Protein AF-A0A0N5A4V6-F1 (afdb_monomer)

Mean predicted aligned error: 14.9 Å

Radius of gyration: 26.67 Å; Cα contacts (8 Å, |Δi|>4): 606; chains: 1; bounding box: 78×75×74 Å

pLDDT: mean 70.98, std 24.85, range [21.7, 97.44]

Structure (mmCIF, N/CA/C/O backbone):
data_AF-A0A0N5A4V6-F1
#
_entry.id   AF-A0A0N5A4V6-F1
#
loop_
_atom_site.group_PDB
_atom_site.id
_atom_site.type_symbol
_atom_site.label_atom_id
_atom_site.label_alt_id
_atom_site.label_comp_id
_atom_site.label_asym_id
_atom_site.label_entity_id
_atom_site.label_seq_id
_atom_site.pdbx_PDB_ins_code
_atom_site.Cartn_x
_atom_site.Cartn_y
_atom_site.Cartn_z
_atom_site.occupancy
_atom_site.B_iso_or_equiv
_atom_site.auth_seq_id
_atom_site.auth_comp_id
_atom_site.auth_asym_id
_atom_site.auth_atom_id
_atom_site.pdbx_PDB_model_num
ATOM 1 N N . MET A 1 1 ? 18.847 38.434 -21.518 1.00 40.84 1 MET A N 1
ATOM 2 C CA . MET A 1 1 ? 20.145 37.729 -21.432 1.00 40.84 1 MET A CA 1
ATOM 3 C C . MET A 1 1 ? 20.879 38.148 -20.167 1.00 40.84 1 MET A C 1
ATOM 5 O O . MET A 1 1 ? 21.348 39.275 -20.108 1.00 40.84 1 MET A O 1
ATOM 9 N N . LYS A 1 2 ? 20.949 37.266 -19.165 1.00 26.12 2 LYS A N 1
ATOM 10 C CA . LYS A 1 2 ? 22.000 37.217 -18.132 1.00 26.12 2 LYS A CA 1
ATOM 11 C C . LYS A 1 2 ? 21.872 35.867 -17.421 1.00 26.12 2 LYS A C 1
ATOM 13 O O . LYS A 1 2 ? 20.911 35.631 -16.701 1.00 26.12 2 LYS A O 1
ATOM 18 N N . SER A 1 3 ? 22.799 34.967 -17.730 1.00 25.05 3 SER A N 1
ATOM 19 C CA . SER A 1 3 ? 22.931 33.626 -17.162 1.00 25.05 3 SER A CA 1
ATOM 20 C C . SER A 1 3 ? 23.570 33.696 -15.775 1.00 25.05 3 SER A C 1
ATOM 22 O O . SER A 1 3 ? 24.688 34.200 -15.648 1.00 25.05 3 SER A O 1
ATOM 24 N N . SER A 1 4 ? 22.919 33.155 -14.747 1.00 27.44 4 SER A N 1
ATOM 25 C CA . SER A 1 4 ? 23.552 32.897 -13.450 1.00 27.44 4 SER A CA 1
ATOM 26 C C . SER A 1 4 ? 23.936 31.418 -13.348 1.00 27.44 4 SER A C 1
ATOM 28 O O . SER A 1 4 ? 23.085 30.547 -13.183 1.00 27.44 4 SER A O 1
ATOM 30 N N . LEU A 1 5 ? 25.238 31.160 -13.479 1.00 26.23 5 LEU A N 1
ATOM 31 C CA . LEU A 1 5 ? 25.902 29.875 -13.268 1.00 26.23 5 LEU A CA 1
ATOM 32 C C . LEU A 1 5 ? 25.839 29.466 -11.788 1.00 26.23 5 LEU A C 1
ATOM 34 O O . LEU A 1 5 ? 26.308 30.203 -10.918 1.00 26.23 5 LEU A O 1
ATOM 38 N N . PHE A 1 6 ? 25.328 28.269 -11.502 1.00 26.09 6 PHE A N 1
ATOM 39 C CA . PHE A 1 6 ? 25.423 27.652 -10.178 1.00 26.09 6 PHE A CA 1
ATOM 40 C C . PHE A 1 6 ? 26.813 27.020 -9.984 1.00 26.09 6 PHE A C 1
ATOM 42 O O . PHE A 1 6 ? 27.236 26.155 -10.748 1.00 26.09 6 PHE A O 1
ATOM 49 N N . LYS A 1 7 ? 27.538 27.456 -8.943 1.00 25.98 7 LYS A N 1
ATOM 50 C CA . LYS A 1 7 ? 28.811 26.867 -8.491 1.00 25.98 7 LYS A CA 1
ATOM 51 C C . LYS A 1 7 ? 28.543 25.611 -7.655 1.00 25.98 7 LYS A C 1
ATOM 53 O O . LYS A 1 7 ? 27.982 25.697 -6.566 1.00 25.98 7 LYS A O 1
ATOM 58 N N . VAL A 1 8 ? 29.024 24.461 -8.123 1.00 26.81 8 VAL A N 1
ATOM 59 C CA . VAL A 1 8 ? 29.065 23.200 -7.367 1.00 26.81 8 VAL A CA 1
ATOM 60 C C . VAL A 1 8 ? 30.179 23.267 -6.312 1.00 26.81 8 VAL A C 1
ATOM 62 O O . VAL A 1 8 ? 31.349 23.468 -6.640 1.00 26.81 8 VAL A O 1
ATOM 65 N N . ARG A 1 9 ? 29.836 23.091 -5.029 1.00 24.95 9 ARG A N 1
ATOM 66 C CA . ARG A 1 9 ? 30.807 22.924 -3.931 1.00 24.95 9 ARG A CA 1
ATOM 67 C C . ARG A 1 9 ? 31.337 21.484 -3.931 1.00 24.95 9 ARG A C 1
ATOM 69 O O . ARG A 1 9 ? 30.627 20.570 -3.523 1.00 24.95 9 ARG A O 1
ATOM 76 N N . LYS A 1 10 ? 32.601 21.288 -4.327 1.00 25.55 10 LYS A N 1
ATOM 77 C CA . LYS A 1 10 ? 33.371 20.066 -4.027 1.00 25.55 10 LYS A CA 1
ATOM 78 C C . LYS A 1 10 ? 33.534 19.942 -2.507 1.00 25.55 10 LYS A C 1
ATOM 80 O O . LYS A 1 10 ? 34.073 20.851 -1.881 1.00 25.55 10 LYS A O 1
ATOM 85 N N . ARG A 1 11 ? 33.084 18.832 -1.915 1.00 27.78 11 ARG A N 1
ATOM 86 C CA . ARG A 1 11 ? 33.463 18.446 -0.548 1.00 27.78 11 ARG A CA 1
ATOM 87 C C . ARG A 1 11 ? 34.723 17.590 -0.617 1.00 27.78 11 ARG A C 1
ATOM 89 O O . ARG A 1 11 ? 34.739 16.552 -1.268 1.00 27.78 11 ARG A O 1
ATOM 96 N N . THR A 1 12 ? 35.773 18.063 0.037 1.00 26.09 12 THR A N 1
ATOM 97 C CA . THR A 1 12 ? 37.044 17.370 0.241 1.00 26.09 12 THR A CA 1
ATOM 98 C C . THR A 1 12 ? 36.864 16.332 1.348 1.00 26.09 12 THR A C 1
ATOM 100 O O . THR A 1 12 ? 36.478 16.688 2.461 1.00 26.09 12 THR A O 1
ATOM 103 N N . ILE A 1 13 ? 37.132 15.060 1.056 1.00 30.09 13 ILE A N 1
ATOM 104 C CA . ILE A 1 13 ? 37.220 13.994 2.060 1.00 30.09 13 ILE A CA 1
ATOM 105 C C . ILE A 1 13 ? 38.579 14.157 2.750 1.00 30.09 13 ILE A C 1
ATOM 107 O O . ILE A 1 13 ? 39.616 13.998 2.109 1.00 30.09 13 ILE A O 1
ATOM 111 N N . LYS A 1 14 ? 38.585 14.535 4.033 1.00 29.03 14 LYS A N 1
ATOM 112 C CA . LYS A 1 14 ? 39.781 14.457 4.879 1.00 29.03 14 LYS A CA 1
ATOM 113 C C . LYS A 1 14 ? 39.810 13.093 5.559 1.00 29.03 14 LYS A C 1
ATOM 115 O O . LYS A 1 14 ? 38.821 12.674 6.152 1.00 29.03 14 LYS A O 1
ATOM 120 N N . ALA A 1 15 ? 40.963 12.445 5.446 1.00 31.30 15 ALA A N 1
ATOM 121 C CA . ALA A 1 15 ? 41.325 11.214 6.119 1.00 31.30 15 ALA A CA 1
ATOM 122 C C . ALA A 1 15 ? 41.128 11.316 7.643 1.00 31.30 15 ALA A C 1
ATOM 124 O O . ALA A 1 15 ? 41.528 12.289 8.281 1.00 31.30 15 ALA A O 1
ATOM 125 N N . SER A 1 16 ? 40.522 10.285 8.221 1.00 28.08 16 SER A N 1
ATOM 126 C CA . SER A 1 16 ? 40.618 9.945 9.642 1.00 28.08 16 SER A CA 1
ATOM 127 C C . SER A 1 16 ? 40.745 8.432 9.724 1.00 28.08 16 SER A C 1
ATOM 129 O O . SER A 1 16 ? 39.796 7.715 10.014 1.00 28.08 16 SER A O 1
ATOM 131 N N . GLY A 1 17 ? 41.932 7.965 9.354 1.00 31.89 17 GLY A N 1
ATOM 132 C CA . GLY A 1 17 ? 42.416 6.618 9.594 1.00 31.89 17 GLY A CA 1
ATOM 133 C C . GLY A 1 17 ? 43.800 6.765 10.195 1.00 31.89 17 GLY A C 1
ATOM 134 O O . GLY A 1 17 ? 44.768 6.722 9.461 1.00 31.89 17 GLY A O 1
ATOM 135 N N . GLU A 1 18 ? 43.858 7.064 11.490 1.00 30.66 18 GLU A N 1
ATOM 136 C CA . GLU A 1 18 ? 45.072 7.078 12.314 1.00 30.66 18 GLU A CA 1
ATOM 137 C C . GLU A 1 18 ? 44.619 7.293 13.762 1.00 30.66 18 GLU A C 1
ATOM 139 O O . GLU A 1 18 ? 44.531 8.416 14.243 1.00 30.66 18 GLU A O 1
ATOM 144 N N . ASN A 1 19 ? 44.155 6.208 14.385 1.00 30.14 19 ASN A N 1
ATOM 145 C CA . ASN A 1 19 ? 44.095 5.965 15.832 1.00 30.14 19 ASN A CA 1
ATOM 146 C C . ASN A 1 19 ? 43.236 4.719 16.034 1.00 30.14 19 ASN A C 1
ATOM 148 O O . ASN A 1 19 ? 42.037 4.845 16.242 1.00 30.14 19 ASN A O 1
ATOM 152 N N . LEU A 1 20 ? 43.841 3.537 15.872 1.00 29.88 20 LEU A N 1
ATOM 153 C CA . LEU A 1 20 ? 43.437 2.271 16.517 1.00 29.88 20 LEU A CA 1
ATOM 154 C C . LEU A 1 20 ? 44.393 1.100 16.185 1.00 29.88 20 LEU A C 1
ATOM 156 O O . LEU A 1 20 ? 44.032 -0.058 16.345 1.00 29.88 20 LEU A O 1
ATOM 160 N N . ILE A 1 21 ? 45.633 1.378 15.759 1.00 28.41 21 ILE A N 1
ATOM 161 C CA . ILE A 1 21 ? 46.690 0.361 15.635 1.00 28.41 21 ILE A CA 1
ATOM 162 C C . ILE A 1 21 ? 47.895 0.829 16.450 1.00 28.41 21 ILE A C 1
ATOM 164 O O . ILE A 1 21 ? 48.891 1.313 15.923 1.00 28.41 21 ILE A O 1
ATOM 168 N N . LYS A 1 22 ? 47.748 0.752 17.769 1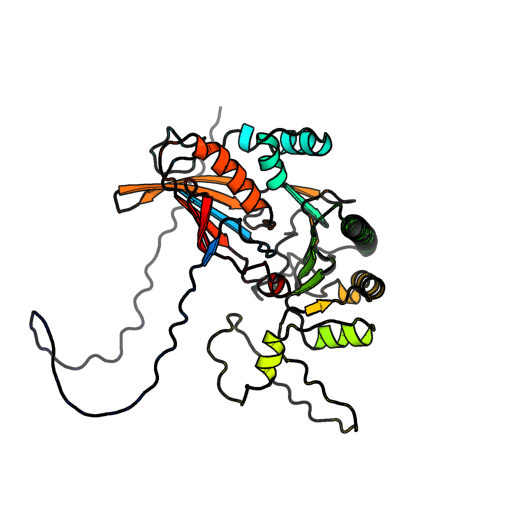.00 26.97 22 LYS A N 1
ATOM 169 C CA . LYS A 1 22 ? 48.847 0.690 18.733 1.00 26.97 22 LYS A CA 1
ATOM 170 C C . LYS A 1 22 ? 48.340 -0.113 19.917 1.00 26.97 22 LYS A C 1
ATOM 172 O O . LYS A 1 22 ? 47.853 0.462 20.874 1.00 26.97 22 LYS A O 1
ATOM 177 N N . GLU A 1 23 ? 48.390 -1.427 19.777 1.00 26.69 23 GLU A N 1
ATOM 178 C CA . GLU A 1 23 ? 48.746 -2.379 20.829 1.00 26.69 23 GLU A CA 1
ATOM 179 C C . GLU A 1 23 ? 48.750 -3.770 20.186 1.00 26.69 23 GLU A C 1
ATOM 181 O O . GLU A 1 23 ? 47.868 -4.090 19.395 1.00 26.69 23 GLU A O 1
ATOM 186 N N . PHE A 1 24 ? 49.790 -4.550 20.486 1.00 25.59 24 PHE A N 1
ATOM 187 C CA . PHE A 1 24 ? 50.146 -5.853 19.904 1.00 25.59 24 PHE A CA 1
ATOM 188 C C . PHE A 1 24 ? 50.928 -5.828 18.581 1.00 25.59 24 PHE A C 1
ATOM 190 O O . PHE A 1 24 ? 50.569 -6.446 17.586 1.00 25.59 24 PHE A O 1
ATOM 197 N N . SER A 1 25 ? 52.096 -5.185 18.620 1.00 24.50 25 SER A N 1
ATOM 198 C CA . SER A 1 25 ? 53.285 -5.704 17.936 1.00 24.50 25 SER A CA 1
ATOM 199 C C . SER A 1 25 ? 54.129 -6.464 18.957 1.00 24.50 25 SER A C 1
ATOM 201 O O . SER A 1 25 ? 54.536 -5.835 19.928 1.00 24.50 25 SER A O 1
ATOM 203 N N . THR A 1 26 ? 54.380 -7.756 18.729 1.00 26.02 26 THR A N 1
ATOM 204 C CA . THR A 1 26 ? 55.669 -8.457 18.948 1.00 26.02 26 THR A CA 1
ATOM 205 C C . THR A 1 26 ? 55.467 -9.961 18.742 1.00 26.02 26 THR A C 1
ATOM 207 O O . THR A 1 26 ? 54.956 -10.637 19.632 1.00 26.02 26 THR A O 1
ATOM 210 N N . ASN A 1 27 ? 55.814 -10.481 17.563 1.00 25.83 27 ASN A N 1
ATOM 211 C CA . ASN A 1 27 ? 56.969 -11.374 17.373 1.00 25.83 27 ASN A CA 1
ATOM 212 C C . ASN A 1 27 ? 56.881 -12.134 16.038 1.00 25.83 27 ASN A C 1
ATOM 214 O O . ASN A 1 27 ? 56.013 -12.973 15.832 1.00 25.83 27 ASN A O 1
ATOM 218 N N . ASP A 1 28 ? 57.828 -11.764 15.176 1.00 25.34 28 ASP A N 1
ATOM 219 C CA . ASP A 1 28 ? 58.697 -12.583 14.328 1.00 25.34 28 ASP A CA 1
ATOM 220 C C . ASP A 1 28 ? 58.120 -13.579 13.305 1.00 25.34 28 ASP A C 1
ATOM 222 O O . ASP A 1 28 ? 57.675 -14.674 13.622 1.00 25.34 28 ASP A O 1
ATOM 226 N N . ASN A 1 29 ? 58.279 -13.163 12.039 1.00 26.12 29 ASN A N 1
ATOM 227 C CA . ASN A 1 29 ? 58.938 -13.852 10.919 1.00 26.12 29 ASN A CA 1
ATOM 228 C C . ASN A 1 29 ? 58.726 -15.367 10.746 1.00 26.12 29 ASN A C 1
ATOM 230 O O . ASN A 1 29 ? 59.199 -16.152 11.557 1.00 26.12 29 ASN A O 1
ATOM 234 N N . ILE A 1 30 ? 58.231 -15.765 9.566 1.00 26.77 30 ILE A N 1
ATOM 235 C CA . ILE A 1 30 ? 58.967 -16.560 8.557 1.00 26.77 30 ILE A CA 1
ATOM 236 C C . ILE A 1 30 ? 58.148 -16.601 7.248 1.00 26.77 30 ILE A C 1
ATOM 238 O O . ILE A 1 30 ? 56.921 -16.624 7.250 1.00 26.77 30 ILE A O 1
ATOM 242 N N . ILE A 1 31 ? 58.886 -16.525 6.144 1.00 26.17 31 ILE A N 1
ATOM 243 C CA . ILE A 1 31 ? 58.493 -16.572 4.730 1.00 26.17 31 ILE A CA 1
ATOM 244 C C . ILE A 1 31 ? 58.146 -18.027 4.350 1.00 26.17 31 ILE A C 1
ATOM 246 O O . ILE A 1 31 ? 58.872 -18.909 4.791 1.00 26.17 31 ILE A O 1
ATOM 250 N N . ASP A 1 32 ? 57.099 -18.287 3.554 1.00 23.73 32 ASP A N 1
ATOM 251 C CA . ASP A 1 32 ? 57.217 -19.001 2.261 1.00 23.73 32 ASP A CA 1
ATOM 252 C C . ASP A 1 32 ? 55.884 -19.348 1.577 1.00 23.73 32 ASP A C 1
ATOM 254 O O . ASP A 1 32 ? 54.802 -19.381 2.162 1.00 23.73 32 ASP A O 1
ATOM 258 N N . GLU A 1 33 ? 56.034 -19.540 0.270 1.00 25.11 33 GLU A N 1
ATOM 259 C CA . GLU A 1 33 ? 55.059 -19.760 -0.785 1.00 25.11 33 GLU A CA 1
ATOM 260 C C . GLU A 1 33 ? 54.398 -21.159 -0.782 1.00 25.11 33 GLU A C 1
ATOM 262 O O . GLU A 1 33 ? 54.968 -22.148 -0.339 1.00 25.11 33 GLU A O 1
ATOM 267 N N . ASN A 1 34 ? 53.251 -21.228 -1.471 1.00 23.34 34 ASN A N 1
ATOM 268 C CA . ASN A 1 34 ? 52.704 -22.379 -2.207 1.00 23.34 34 ASN A CA 1
ATOM 269 C C . ASN A 1 34 ? 52.071 -23.593 -1.479 1.00 23.34 34 ASN A C 1
ATOM 271 O O . ASN A 1 34 ? 52.704 -24.368 -0.780 1.00 23.34 34 ASN A O 1
ATOM 275 N N . CYS A 1 35 ? 50.837 -23.855 -1.937 1.00 22.69 35 CYS A N 1
ATOM 276 C CA . CYS A 1 35 ? 50.287 -25.158 -2.339 1.00 22.69 35 CYS A CA 1
ATOM 277 C C . CYS A 1 35 ? 49.766 -26.179 -1.296 1.00 22.69 35 CYS A C 1
ATOM 279 O O . CYS A 1 35 ? 50.495 -26.786 -0.529 1.00 22.69 35 CYS A O 1
ATOM 281 N N . THR A 1 36 ? 48.466 -26.464 -1.477 1.00 21.70 36 THR A N 1
ATOM 282 C CA . THR A 1 36 ? 47.830 -27.794 -1.626 1.00 21.70 36 THR A CA 1
ATOM 283 C C . THR A 1 36 ? 47.762 -28.794 -0.459 1.00 21.70 36 THR A C 1
ATOM 285 O O . THR A 1 36 ? 48.765 -29.305 0.012 1.00 21.70 36 THR A O 1
ATOM 288 N N . SER A 1 37 ? 46.505 -29.202 -0.208 1.00 22.36 37 SER A N 1
ATOM 289 C CA . SER A 1 37 ? 45.994 -30.566 0.059 1.00 22.36 37 SER A CA 1
ATOM 290 C C . SER A 1 37 ? 46.382 -31.329 1.339 1.00 22.36 37 SER A C 1
ATOM 292 O O . SER A 1 37 ? 47.530 -31.701 1.515 1.00 22.36 37 SER A O 1
ATOM 294 N N . PHE A 1 38 ? 45.327 -31.650 2.112 1.00 23.09 38 PHE A N 1
ATOM 295 C CA . PHE A 1 38 ? 44.982 -32.935 2.764 1.00 23.09 38 PHE A CA 1
ATOM 296 C C . PHE A 1 38 ? 46.083 -33.734 3.501 1.00 23.09 38 PHE A C 1
ATOM 298 O O . PHE A 1 38 ? 46.972 -34.277 2.859 1.00 23.09 38 PHE A O 1
ATOM 305 N N . ASP A 1 39 ? 45.969 -33.898 4.834 1.00 23.58 39 ASP A N 1
ATOM 306 C CA . ASP A 1 39 ? 45.351 -35.070 5.516 1.00 23.58 39 ASP A CA 1
ATOM 307 C C . ASP A 1 39 ? 45.846 -35.290 6.984 1.00 23.58 39 ASP A C 1
ATOM 309 O O . ASP A 1 39 ? 47.047 -35.328 7.221 1.00 23.58 39 ASP A O 1
ATOM 313 N N . ILE A 1 40 ? 44.886 -35.508 7.924 1.00 24.95 40 ILE A N 1
ATOM 314 C CA . ILE A 1 40 ? 44.810 -36.623 8.933 1.00 24.95 40 ILE A CA 1
ATOM 315 C C . ILE A 1 40 ? 45.899 -36.640 10.061 1.00 24.95 40 ILE A C 1
ATOM 317 O O . ILE A 1 40 ? 47.077 -36.729 9.759 1.00 24.95 40 ILE A O 1
ATOM 321 N N . LEU A 1 41 ? 45.691 -36.605 11.399 1.00 24.80 41 LEU A N 1
ATOM 322 C CA . LEU A 1 41 ? 44.637 -36.971 12.379 1.00 24.80 41 LEU A CA 1
ATOM 323 C C . LEU A 1 41 ? 44.849 -36.231 13.722 1.00 24.80 41 LEU A C 1
ATOM 325 O O . LEU A 1 41 ? 45.980 -35.894 14.069 1.00 24.80 41 LEU A O 1
ATOM 329 N N . GLY A 1 42 ? 43.785 -36.106 14.526 1.00 23.45 42 GLY A N 1
ATOM 330 C CA . GLY A 1 42 ? 43.859 -35.733 15.947 1.00 23.45 42 GLY A CA 1
ATOM 331 C C . GLY A 1 42 ? 42.482 -35.493 16.579 1.00 23.45 42 GLY A C 1
ATOM 332 O O . GLY A 1 42 ? 42.052 -34.354 16.681 1.00 23.45 42 GLY A O 1
ATOM 333 N N . GLU A 1 43 ? 41.811 -36.596 16.905 1.00 25.30 43 GLU A N 1
ATOM 334 C CA . GLU A 1 43 ? 40.574 -36.828 17.679 1.00 25.30 43 GLU A CA 1
ATOM 335 C C . GLU A 1 43 ? 39.801 -35.654 18.340 1.00 25.30 43 GLU A C 1
ATOM 337 O O . GLU A 1 43 ? 40.288 -34.927 19.201 1.00 25.30 43 GLU A O 1
ATOM 342 N N . GLU A 1 44 ? 38.521 -35.601 17.944 1.00 25.80 44 GLU A N 1
ATOM 343 C CA . GLU A 1 44 ? 37.295 -35.430 18.748 1.00 25.80 44 GLU A CA 1
ATOM 344 C C . GLU A 1 44 ? 37.183 -34.277 19.760 1.00 25.80 44 GLU A C 1
ATOM 346 O O . GLU A 1 44 ? 37.430 -34.428 20.953 1.00 25.80 44 GLU A O 1
ATOM 351 N N . ILE A 1 45 ? 36.586 -33.168 19.301 1.00 26.30 45 ILE A N 1
ATOM 352 C CA . ILE A 1 45 ? 35.669 -32.360 20.121 1.00 26.30 45 ILE A CA 1
ATOM 353 C C . ILE A 1 45 ? 34.452 -31.994 19.259 1.00 26.30 45 ILE A C 1
ATOM 355 O O . ILE A 1 45 ? 34.515 -31.112 18.402 1.00 26.30 45 ILE A O 1
ATOM 359 N N . GLU A 1 46 ? 33.336 -32.683 19.496 1.00 30.20 46 GLU A N 1
ATOM 360 C CA . GLU A 1 46 ? 32.010 -32.362 18.962 1.00 30.20 46 GLU A CA 1
ATOM 361 C C . GLU A 1 46 ? 31.616 -30.916 19.303 1.00 30.20 46 GLU A C 1
ATOM 363 O O . GLU A 1 46 ? 31.434 -30.580 20.475 1.00 30.20 46 GLU A O 1
ATOM 368 N N . LYS A 1 47 ? 31.437 -30.053 18.291 1.00 27.78 47 LYS A N 1
ATOM 369 C CA . LYS A 1 47 ? 30.702 -28.783 18.426 1.00 27.78 47 LYS A CA 1
ATOM 370 C C . LYS A 1 47 ? 29.907 -28.444 17.163 1.00 27.78 47 LYS A C 1
ATOM 372 O O . LYS A 1 47 ? 30.434 -27.875 16.215 1.00 27.78 47 LYS A O 1
ATOM 377 N N . ASN A 1 48 ? 28.617 -28.766 17.247 1.00 25.48 48 ASN A N 1
ATOM 378 C CA . ASN A 1 48 ? 27.444 -28.055 16.733 1.00 25.48 48 ASN A CA 1
ATOM 379 C C . ASN A 1 48 ? 27.515 -27.459 15.319 1.00 25.48 48 ASN A C 1
ATOM 381 O O . ASN A 1 48 ? 28.038 -26.367 15.083 1.00 25.48 48 ASN A O 1
ATOM 385 N N . GLU A 1 49 ? 26.827 -28.146 14.407 1.00 25.62 49 GLU A N 1
ATOM 386 C CA . GLU A 1 49 ? 26.397 -27.645 13.108 1.00 25.62 49 GLU A CA 1
ATOM 387 C C . GLU A 1 49 ? 25.675 -26.295 13.249 1.00 25.62 49 GLU A C 1
ATOM 389 O O . GLU A 1 49 ? 24.611 -26.172 13.859 1.00 25.62 49 GLU A O 1
ATOM 394 N N . LYS A 1 50 ? 26.235 -25.255 12.626 1.00 25.77 50 LYS A N 1
ATOM 395 C CA . LYS A 1 50 ? 25.472 -24.055 12.282 1.00 25.77 50 LYS A CA 1
ATOM 396 C C . LYS A 1 50 ? 24.392 -24.468 11.287 1.00 25.77 50 LYS A C 1
ATOM 398 O O . LYS A 1 50 ? 24.703 -24.786 10.141 1.00 25.77 50 LYS A O 1
ATOM 403 N N . ILE A 1 51 ? 23.131 -24.401 11.706 1.00 25.77 51 ILE A N 1
ATOM 404 C CA . ILE A 1 51 ? 21.972 -24.457 10.814 1.00 25.77 51 ILE A CA 1
ATOM 405 C C . ILE A 1 51 ? 22.065 -23.250 9.872 1.00 25.77 51 ILE A C 1
ATOM 407 O O . ILE A 1 51 ? 21.643 -22.138 10.185 1.00 25.77 51 ILE A O 1
ATOM 411 N N . VAL A 1 52 ? 22.671 -23.453 8.703 1.00 29.09 52 VAL A N 1
ATOM 412 C CA . VAL A 1 52 ? 22.559 -22.532 7.576 1.00 29.09 52 VAL A CA 1
ATOM 413 C C . VAL A 1 52 ? 21.113 -22.632 7.102 1.00 29.09 52 VAL A C 1
ATOM 415 O O . VAL A 1 52 ? 20.734 -23.604 6.450 1.00 29.09 52 VAL A O 1
ATOM 418 N N . LEU A 1 53 ? 20.291 -21.643 7.463 1.00 31.39 53 LEU A N 1
ATOM 419 C CA . LEU A 1 53 ? 18.958 -21.434 6.895 1.00 31.39 53 LEU A CA 1
ATOM 420 C C . LEU A 1 53 ? 19.079 -21.414 5.364 1.00 31.39 53 LEU A C 1
ATOM 422 O O . LEU A 1 53 ? 19.479 -20.412 4.769 1.00 31.39 53 LEU A O 1
ATOM 426 N N . LYS A 1 54 ? 18.764 -22.540 4.715 1.00 31.56 54 LYS A N 1
ATOM 427 C CA . LYS A 1 54 ? 18.622 -22.610 3.259 1.00 31.56 54 LYS A CA 1
ATOM 428 C C . LYS A 1 54 ? 17.532 -21.617 2.861 1.00 31.56 54 LYS A C 1
ATOM 430 O O . LYS A 1 54 ? 16.375 -21.803 3.229 1.00 31.56 54 LYS A O 1
ATOM 435 N N . LYS A 1 55 ? 17.886 -20.581 2.093 1.00 46.59 55 LYS A N 1
ATOM 436 C CA . LYS A 1 55 ? 16.900 -19.812 1.321 1.00 46.59 55 LYS A CA 1
ATOM 437 C C . LYS A 1 55 ? 16.198 -20.801 0.391 1.00 46.59 55 LYS A C 1
ATOM 439 O O . LYS A 1 55 ? 16.824 -21.325 -0.527 1.00 46.59 55 LYS A O 1
ATOM 444 N N . SER A 1 56 ? 14.939 -21.114 0.672 1.00 54.94 56 SER A N 1
ATOM 445 C CA . SER A 1 56 ? 14.104 -21.921 -0.210 1.00 54.94 56 SER A CA 1
ATOM 446 C C . SER A 1 56 ? 13.748 -21.073 -1.426 1.00 54.94 56 SER A C 1
ATOM 448 O O . SER A 1 56 ? 13.000 -20.112 -1.290 1.00 54.94 56 SER A O 1
ATOM 450 N N . THR A 1 57 ? 14.307 -21.400 -2.588 1.00 65.56 57 THR A N 1
ATOM 451 C CA . THR A 1 57 ? 13.904 -20.804 -3.864 1.00 65.56 57 THR A CA 1
ATOM 452 C C . THR A 1 57 ? 12.682 -21.550 -4.375 1.00 65.56 57 THR A C 1
ATOM 454 O O . THR A 1 57 ? 12.773 -22.741 -4.685 1.00 65.56 57 THR A O 1
ATOM 457 N N . GLU A 1 58 ? 11.544 -20.874 -4.461 1.00 75.69 58 GLU A N 1
ATOM 458 C CA . GLU A 1 58 ? 10.320 -21.468 -4.997 1.00 75.69 58 GLU A CA 1
ATOM 459 C C . GLU A 1 58 ? 10.040 -20.951 -6.405 1.00 75.69 58 GLU A C 1
ATOM 461 O O . GLU A 1 58 ? 10.287 -19.788 -6.693 1.00 75.69 58 GLU A O 1
ATOM 466 N N . THR A 1 59 ? 9.538 -21.816 -7.292 1.00 78.56 59 THR A N 1
ATOM 467 C CA . THR A 1 59 ? 9.198 -21.460 -8.680 1.00 78.56 59 THR A CA 1
ATOM 468 C C . THR A 1 59 ? 7.694 -21.585 -8.893 1.00 78.56 59 THR A C 1
ATOM 470 O O . THR A 1 59 ? 7.129 -22.660 -8.698 1.00 78.56 59 THR A O 1
ATOM 473 N N . VAL A 1 60 ? 7.034 -20.503 -9.304 1.00 82.50 60 VAL A N 1
ATOM 474 C CA . VAL A 1 60 ? 5.575 -20.445 -9.492 1.00 82.50 60 VAL A CA 1
ATOM 475 C C . VAL A 1 60 ? 5.206 -19.811 -10.832 1.00 82.50 60 VAL A C 1
ATOM 477 O O . VAL A 1 60 ? 5.964 -19.023 -11.387 1.00 82.50 60 VAL A O 1
ATOM 480 N N . LYS A 1 61 ? 4.019 -20.139 -11.355 1.00 79.38 61 LYS A N 1
ATOM 481 C CA . LYS A 1 61 ? 3.487 -19.553 -12.603 1.00 79.38 61 LYS A CA 1
ATOM 482 C C . LYS A 1 61 ? 2.742 -18.233 -12.404 1.00 79.38 61 LYS A C 1
ATOM 484 O O . LYS A 1 61 ? 2.561 -17.479 -13.350 1.00 79.38 61 LYS A O 1
ATOM 489 N N . GLN A 1 62 ? 2.247 -17.976 -11.197 1.00 84.19 62 GLN A N 1
ATOM 490 C CA . GLN A 1 62 ? 1.499 -16.762 -10.885 1.00 84.19 62 GLN A CA 1
ATOM 491 C C . GLN A 1 62 ? 2.366 -15.821 -10.059 1.00 84.19 62 GLN A C 1
ATOM 493 O O . GLN A 1 62 ? 3.111 -16.271 -9.190 1.00 84.19 62 GLN A O 1
ATOM 498 N N . PHE A 1 63 ? 2.233 -14.518 -10.303 1.00 84.81 63 PHE A N 1
ATOM 499 C CA . PHE A 1 63 ? 2.902 -13.505 -9.498 1.00 84.81 63 PHE A CA 1
ATOM 500 C C . PHE A 1 63 ? 2.549 -13.683 -8.007 1.00 84.81 63 PHE A C 1
ATOM 502 O O . PHE A 1 63 ? 1.358 -13.777 -7.685 1.00 84.81 63 PHE A O 1
ATOM 509 N N . PRO A 1 64 ? 3.540 -13.756 -7.099 1.00 88.69 64 PRO A N 1
ATOM 510 C CA . PRO A 1 64 ? 3.277 -14.015 -5.689 1.00 88.69 64 PRO A CA 1
ATOM 511 C C . PRO A 1 64 ? 2.487 -12.868 -5.060 1.00 88.69 64 PRO A C 1
ATOM 513 O O . PRO A 1 64 ? 2.777 -11.691 -5.285 1.00 88.69 64 PRO A O 1
ATOM 516 N N . LYS A 1 65 ? 1.499 -13.211 -4.231 1.00 89.69 65 LYS A N 1
ATOM 517 C CA . LYS A 1 65 ? 0.746 -12.220 -3.461 1.00 89.69 65 LYS A CA 1
ATOM 518 C C . LYS A 1 65 ? 1.558 -11.786 -2.245 1.00 89.69 65 LYS A C 1
ATOM 520 O O . LYS A 1 65 ? 1.995 -12.619 -1.454 1.00 89.69 65 LYS A O 1
ATOM 525 N N . ASP A 1 66 ? 1.735 -10.482 -2.083 1.00 92.94 66 ASP A N 1
ATOM 526 C CA . ASP A 1 66 ? 2.403 -9.878 -0.930 1.00 92.94 66 ASP A CA 1
ATOM 527 C C . ASP A 1 66 ? 1.683 -8.571 -0.575 1.00 92.94 66 ASP A C 1
ATOM 529 O O . ASP A 1 66 ? 1.763 -7.597 -1.319 1.00 92.94 66 ASP A O 1
ATOM 533 N N . PHE A 1 67 ? 0.973 -8.546 0.555 1.00 93.94 67 PHE A N 1
ATOM 534 C CA . PHE A 1 67 ? 0.193 -7.395 1.017 1.00 93.94 67 PHE A CA 1
ATOM 535 C C . PHE A 1 67 ? 1.022 -6.356 1.786 1.00 93.94 67 PHE A C 1
ATOM 537 O O . PHE A 1 67 ? 0.464 -5.423 2.370 1.00 93.94 67 PHE A O 1
ATOM 544 N N . ARG A 1 68 ? 2.350 -6.487 1.821 1.00 93.38 68 ARG A N 1
ATOM 545 C CA . ARG A 1 68 ? 3.234 -5.494 2.440 1.00 93.38 68 ARG A CA 1
ATOM 546 C C . ARG A 1 68 ? 3.417 -4.292 1.523 1.00 93.38 68 ARG A C 1
ATOM 548 O O . ARG A 1 68 ? 3.630 -4.438 0.321 1.00 93.38 68 ARG A O 1
ATOM 555 N N . ILE A 1 69 ? 3.405 -3.101 2.114 1.00 92.50 69 ILE A N 1
ATOM 556 C CA . ILE A 1 69 ? 3.717 -1.859 1.404 1.00 92.50 69 ILE A CA 1
ATOM 557 C C . ILE A 1 69 ? 5.240 -1.748 1.270 1.00 92.50 69 ILE A C 1
ATOM 559 O O . ILE A 1 69 ? 5.963 -1.942 2.247 1.00 92.50 69 ILE A O 1
ATOM 563 N N . SER A 1 70 ? 5.741 -1.419 0.079 1.00 91.81 70 SER A N 1
ATOM 564 C CA . SER A 1 70 ? 7.159 -1.079 -0.125 1.00 91.81 70 SER A CA 1
ATOM 565 C C . SER A 1 70 ? 7.378 0.433 -0.204 1.00 91.81 70 SER A C 1
ATOM 567 O O . SER A 1 70 ? 6.486 1.191 -0.589 1.00 91.81 70 SER A O 1
ATOM 569 N N . SER A 1 71 ? 8.577 0.893 0.153 1.00 89.94 71 SER A N 1
ATOM 570 C CA . SER A 1 71 ? 8.997 2.288 -0.026 1.00 89.94 71 SER A CA 1
ATOM 571 C C . SER A 1 71 ? 9.543 2.553 -1.430 1.00 89.94 71 SER A C 1
ATOM 573 O O . SER A 1 71 ? 9.330 3.635 -1.971 1.00 89.94 71 SER A O 1
ATOM 575 N N . ARG A 1 72 ? 10.214 1.562 -2.023 1.00 92.31 72 ARG A N 1
ATOM 576 C CA . ARG A 1 72 ? 10.788 1.620 -3.370 1.00 92.31 72 ARG A CA 1
ATOM 577 C C . ARG A 1 72 ? 10.715 0.253 -4.040 1.00 92.31 72 ARG A C 1
ATOM 579 O O . ARG A 1 72 ? 10.811 -0.776 -3.369 1.00 92.31 72 ARG A O 1
ATOM 586 N N . LEU A 1 73 ? 10.558 0.271 -5.355 1.00 94.56 73 LEU A N 1
ATOM 587 C CA . LEU A 1 73 ? 10.565 -0.895 -6.224 1.00 94.56 73 LEU A CA 1
ATOM 588 C C . LEU A 1 73 ? 11.643 -0.694 -7.284 1.00 94.56 73 LEU A C 1
ATOM 590 O O . LEU A 1 73 ? 11.730 0.382 -7.871 1.00 94.56 73 LEU A O 1
ATOM 594 N N . HIS A 1 74 ? 12.463 -1.710 -7.504 1.00 94.81 74 HIS A N 1
ATOM 595 C CA . HIS A 1 74 ? 13.565 -1.662 -8.452 1.00 94.81 74 HIS A CA 1
ATOM 596 C C . HIS A 1 74 ? 13.479 -2.844 -9.402 1.00 94.81 74 HIS A C 1
ATOM 598 O O . HIS A 1 74 ? 13.410 -3.985 -8.953 1.00 94.81 74 HIS A O 1
ATOM 604 N N . PHE A 1 75 ? 13.490 -2.565 -10.697 1.00 94.50 75 PHE A N 1
ATOM 605 C CA . PHE A 1 75 ? 13.524 -3.560 -11.753 1.00 94.50 75 PHE A CA 1
ATOM 606 C C . PHE A 1 75 ? 14.891 -3.542 -12.416 1.00 94.50 75 PHE A C 1
ATOM 608 O O . PHE A 1 75 ? 15.362 -2.481 -12.826 1.00 94.50 75 PHE A O 1
ATOM 615 N N . THR A 1 76 ? 15.481 -4.717 -12.581 1.00 93.12 76 THR A N 1
ATOM 616 C CA . THR A 1 76 ? 16.739 -4.917 -13.295 1.00 93.12 76 THR A CA 1
ATOM 617 C C . THR A 1 76 ? 16.492 -5.883 -14.443 1.00 93.12 76 THR A C 1
ATOM 619 O O . THR A 1 76 ? 15.925 -6.956 -14.244 1.00 93.12 76 THR A O 1
ATOM 622 N N . SER A 1 77 ? 16.898 -5.520 -15.654 1.00 91.56 77 SER A N 1
ATOM 623 C CA . SER A 1 77 ? 16.823 -6.400 -16.819 1.00 91.56 77 SER A CA 1
ATOM 624 C C . SER A 1 77 ? 18.134 -6.387 -17.595 1.00 91.56 77 SER A C 1
ATOM 626 O O . SER A 1 77 ? 18.813 -5.363 -17.674 1.00 91.56 77 SER A O 1
ATOM 628 N N . SER A 1 78 ? 18.468 -7.531 -18.188 1.00 87.62 78 SER A N 1
ATOM 629 C CA . SER A 1 78 ? 19.546 -7.666 -19.171 1.00 87.62 78 SER A CA 1
ATOM 630 C C . SER A 1 78 ? 19.165 -7.106 -20.546 1.00 87.62 78 SER A C 1
ATOM 632 O O . SER A 1 78 ? 20.044 -6.860 -21.370 1.00 87.62 78 SER A O 1
ATOM 634 N N . SER A 1 79 ? 17.874 -6.877 -20.799 1.00 87.50 79 SER A N 1
ATOM 635 C CA . SER A 1 79 ? 17.355 -6.378 -22.074 1.00 87.50 79 SER A CA 1
ATOM 636 C C . SER A 1 79 ? 16.783 -4.960 -21.929 1.00 87.50 79 SER A C 1
ATOM 638 O O . SER A 1 79 ? 16.207 -4.623 -20.891 1.00 87.50 79 SER A O 1
ATOM 640 N N . PRO A 1 80 ? 16.905 -4.103 -22.959 1.00 86.88 80 PRO A N 1
ATOM 641 C CA . PRO A 1 80 ? 16.459 -2.718 -22.873 1.00 86.88 80 PRO A CA 1
ATOM 642 C C . PRO A 1 80 ? 14.933 -2.594 -22.821 1.00 86.88 80 PRO A C 1
ATOM 644 O O . PRO A 1 80 ? 14.210 -3.163 -23.645 1.00 86.88 80 PRO A O 1
ATOM 647 N N . PHE A 1 81 ? 14.441 -1.748 -21.914 1.00 84.38 81 PHE A N 1
ATOM 648 C CA . PHE A 1 81 ? 13.039 -1.323 -21.889 1.00 84.38 81 PHE A CA 1
ATOM 649 C C . PHE A 1 81 ? 12.672 -0.489 -23.129 1.00 84.38 81 PHE A C 1
ATOM 651 O O . PHE A 1 81 ? 13.543 0.058 -23.812 1.00 84.38 81 PHE A O 1
ATOM 658 N N . GLN A 1 82 ?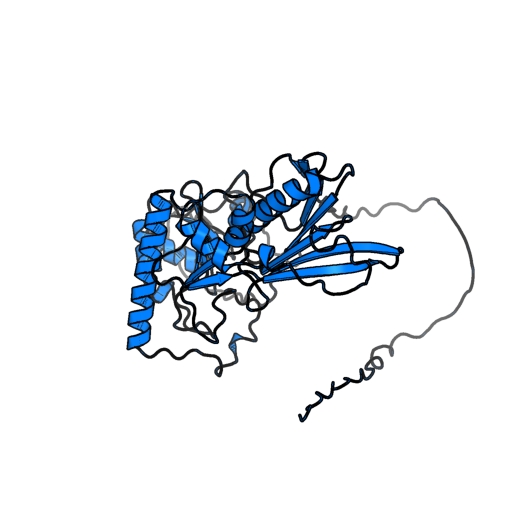 11.368 -0.352 -23.400 1.00 79.75 82 GLN A N 1
ATOM 659 C CA . GLN A 1 82 ? 10.821 0.297 -24.604 1.00 79.75 82 GLN A CA 1
ATOM 660 C C . GLN A 1 82 ? 11.435 1.655 -24.927 1.00 79.75 82 GLN A C 1
ATOM 662 O O . GLN A 1 82 ? 11.736 1.942 -26.084 1.00 79.75 82 GLN A O 1
ATOM 667 N N . TRP A 1 83 ? 11.649 2.473 -23.905 1.00 80.31 83 TRP A N 1
ATOM 668 C CA . TRP A 1 83 ? 12.170 3.827 -24.048 1.00 80.31 83 TRP A CA 1
ATOM 669 C C . TRP A 1 83 ? 13.696 3.932 -23.967 1.00 80.31 83 TRP A C 1
ATOM 671 O O . TRP A 1 83 ? 14.240 5.017 -24.132 1.00 80.31 83 TRP A O 1
ATOM 681 N N . ILE A 1 84 ? 14.398 2.818 -23.741 1.00 80.25 84 ILE A N 1
ATOM 682 C CA . ILE A 1 84 ? 15.860 2.785 -23.588 1.00 80.25 84 ILE A CA 1
ATOM 683 C C . ILE A 1 84 ? 16.558 2.180 -24.817 1.00 80.25 84 ILE A C 1
ATOM 685 O O . ILE A 1 84 ? 17.774 2.277 -24.951 1.00 80.25 84 ILE A O 1
ATOM 689 N N . LYS A 1 85 ? 15.800 1.595 -25.753 1.00 66.06 85 LYS A N 1
ATOM 690 C CA . LYS A 1 85 ? 16.278 0.714 -26.837 1.00 66.06 85 LYS A CA 1
ATOM 691 C C . LYS A 1 85 ? 17.438 1.243 -27.702 1.00 66.06 85 LYS A C 1
ATOM 693 O O . LYS A 1 85 ? 18.122 0.436 -28.317 1.00 66.06 85 LYS A O 1
ATOM 698 N N . ASN A 1 86 ? 17.688 2.554 -27.722 1.00 65.56 86 ASN A N 1
ATOM 699 C CA . ASN A 1 86 ? 18.713 3.192 -28.560 1.00 65.56 86 ASN A CA 1
ATOM 700 C C . ASN A 1 86 ? 19.779 3.974 -27.769 1.00 65.56 86 ASN A C 1
ATOM 702 O O . ASN A 1 86 ? 20.499 4.789 -28.348 1.00 65.56 86 ASN A O 1
ATOM 706 N N . ILE A 1 87 ? 19.855 3.795 -26.448 1.00 69.88 87 ILE A N 1
ATOM 707 C CA . ILE A 1 87 ? 20.794 4.523 -25.592 1.00 69.88 87 ILE A CA 1
ATOM 708 C C . ILE A 1 87 ? 21.777 3.515 -24.996 1.00 69.88 87 ILE A C 1
ATOM 710 O O . ILE A 1 87 ? 21.393 2.596 -24.282 1.00 69.88 87 ILE A O 1
ATOM 714 N N . GLU A 1 88 ? 23.060 3.703 -25.292 1.00 65.06 88 GLU A N 1
ATOM 715 C CA . GLU A 1 88 ? 24.154 2.832 -24.824 1.00 65.06 88 GLU A CA 1
ATOM 716 C C . GLU A 1 88 ? 25.083 3.540 -23.827 1.00 65.06 88 GLU A C 1
ATOM 718 O O . GLU A 1 88 ? 26.133 3.026 -23.439 1.00 65.06 88 GLU A O 1
ATOM 723 N N . LYS A 1 89 ? 24.726 4.764 -23.428 1.00 71.38 89 LYS A N 1
ATOM 724 C CA . LYS A 1 89 ? 25.504 5.556 -22.478 1.00 71.38 89 LYS A CA 1
ATOM 725 C C . LYS A 1 89 ? 24.998 5.303 -21.067 1.00 71.38 89 LYS A C 1
ATOM 727 O O . LYS A 1 89 ? 23.796 5.356 -20.829 1.00 71.38 89 LYS A O 1
ATOM 732 N N . ASP A 1 90 ? 25.939 5.089 -20.153 1.00 76.00 90 ASP A N 1
ATOM 733 C CA . ASP A 1 90 ? 25.670 5.092 -18.718 1.00 76.00 90 ASP A CA 1
ATOM 734 C C . ASP A 1 90 ? 25.061 6.444 -18.322 1.00 76.00 90 ASP A C 1
ATOM 736 O O . ASP A 1 90 ? 25.580 7.507 -18.687 1.00 76.00 90 ASP A O 1
ATOM 740 N N . GLY A 1 91 ? 23.925 6.396 -17.634 1.00 78.50 91 GLY A N 1
ATOM 741 C CA . GLY A 1 91 ? 23.201 7.593 -17.244 1.00 78.50 91 GLY A CA 1
ATOM 742 C C . GLY A 1 91 ? 21.708 7.391 -17.032 1.00 78.50 91 GLY A C 1
ATOM 743 O O . GLY A 1 91 ? 21.125 6.348 -17.336 1.00 78.50 91 GLY A O 1
ATOM 744 N N . SER A 1 92 ? 21.093 8.432 -16.475 1.00 80.88 92 SER A N 1
ATOM 745 C CA . SER A 1 92 ? 19.641 8.540 -16.371 1.00 80.88 92 SER A CA 1
ATOM 746 C C . SER A 1 92 ? 19.032 8.736 -17.757 1.00 80.88 92 SER A C 1
ATOM 748 O O . SER A 1 92 ? 19.548 9.514 -18.560 1.00 80.88 92 SER A O 1
ATOM 750 N N . VAL A 1 93 ? 17.928 8.043 -18.011 1.00 80.19 93 VAL A N 1
ATOM 751 C CA . VAL A 1 93 ? 17.165 8.118 -19.256 1.00 80.19 93 VAL A CA 1
ATOM 752 C C . VAL A 1 93 ? 15.803 8.719 -18.951 1.00 80.19 93 VAL A C 1
ATOM 754 O O . VAL A 1 93 ? 15.133 8.294 -18.005 1.00 80.19 93 VAL A O 1
ATOM 757 N N . ASP A 1 94 ? 15.404 9.696 -19.759 1.00 76.19 94 ASP A N 1
ATOM 758 C CA . ASP A 1 94 ? 14.086 10.307 -19.652 1.00 76.19 94 ASP A CA 1
ATOM 759 C C . ASP A 1 94 ? 13.002 9.299 -20.030 1.00 76.19 94 ASP A C 1
ATOM 761 O O . ASP A 1 94 ? 13.130 8.514 -20.974 1.00 76.19 94 ASP A O 1
ATOM 765 N N . ILE A 1 95 ? 11.923 9.316 -19.259 1.00 77.75 95 ILE A N 1
ATOM 766 C CA . ILE A 1 95 ? 10.774 8.450 -19.488 1.00 77.75 95 ILE A CA 1
ATOM 767 C C . ILE A 1 95 ? 9.833 9.175 -20.449 1.00 77.75 95 ILE A C 1
ATOM 769 O O . ILE A 1 95 ? 9.568 10.356 -20.223 1.00 77.75 95 ILE A O 1
ATOM 773 N N . PRO A 1 96 ? 9.323 8.506 -21.500 1.00 72.38 96 PRO A N 1
ATOM 774 C CA . PRO A 1 96 ? 8.412 9.133 -22.442 1.00 72.38 96 PRO A CA 1
ATOM 775 C C . PRO A 1 96 ? 7.172 9.666 -21.737 1.00 72.38 96 PRO A C 1
ATOM 777 O O . PRO A 1 96 ? 6.657 9.020 -20.819 1.00 72.38 96 PRO A O 1
ATOM 780 N N . ASP A 1 97 ? 6.660 10.789 -22.234 1.00 66.50 97 ASP A N 1
ATOM 781 C CA . ASP A 1 97 ? 5.445 11.403 -21.706 1.00 66.50 97 ASP A CA 1
ATOM 782 C C . ASP A 1 97 ? 4.277 10.407 -21.707 1.00 66.50 97 ASP A C 1
ATOM 784 O O . ASP A 1 97 ? 3.609 10.299 -20.696 1.00 66.50 97 ASP A O 1
ATOM 788 N N . ASP A 1 98 ? 4.131 9.545 -22.719 1.00 64.62 98 ASP A N 1
ATOM 789 C CA . ASP A 1 98 ? 3.112 8.478 -22.764 1.00 64.62 98 ASP A CA 1
ATOM 790 C C . ASP A 1 98 ? 3.123 7.509 -21.562 1.00 64.62 98 ASP A C 1
ATOM 792 O O . ASP A 1 98 ? 2.101 6.919 -21.220 1.00 64.62 98 ASP A O 1
ATOM 796 N N . VAL A 1 99 ? 4.293 7.263 -20.960 1.00 65.19 99 VAL A N 1
ATOM 797 C CA . VAL A 1 99 ? 4.452 6.387 -19.781 1.00 65.19 99 VAL A CA 1
ATOM 798 C C . VAL A 1 99 ? 4.302 7.197 -18.492 1.00 65.19 99 VAL A C 1
ATOM 800 O O . VAL A 1 99 ? 3.922 6.664 -17.449 1.00 65.19 99 VAL A O 1
ATOM 803 N N . ASN A 1 100 ? 4.596 8.493 -18.567 1.00 65.44 100 ASN A N 1
ATOM 804 C CA . ASN A 1 100 ? 4.522 9.431 -17.459 1.00 65.44 100 ASN A CA 1
ATOM 805 C C . ASN A 1 100 ? 3.202 10.232 -17.429 1.00 65.44 100 ASN A C 1
ATOM 807 O O . ASN A 1 100 ? 3.010 11.018 -16.497 1.00 65.44 100 ASN A O 1
ATOM 811 N N . ASP A 1 101 ? 2.288 10.035 -18.393 1.00 67.69 101 ASP A N 1
ATOM 812 C CA . ASP A 1 101 ? 1.003 10.735 -18.476 1.00 67.69 101 ASP A CA 1
ATOM 813 C C . ASP A 1 101 ? 0.012 10.167 -17.461 1.00 67.69 101 ASP A C 1
ATOM 815 O O . ASP A 1 101 ? -0.883 9.353 -17.698 1.00 67.69 101 ASP A O 1
ATOM 819 N N . LYS A 1 102 ? 0.245 10.636 -16.249 1.00 67.94 102 LYS A N 1
ATOM 820 C CA . LYS A 1 102 ? -0.490 10.350 -15.030 1.00 67.94 102 LYS A CA 1
ATOM 821 C C . LYS A 1 102 ? -1.909 10.924 -15.054 1.00 67.94 102 LYS A C 1
ATOM 823 O O . LYS A 1 102 ? -2.798 10.376 -14.403 1.00 67.94 102 LYS A O 1
ATOM 828 N N . TYR A 1 103 ? -2.130 12.020 -15.784 1.00 62.28 103 TYR A N 1
ATOM 829 C CA . TYR A 1 103 ? -3.415 12.718 -15.808 1.00 62.28 103 TYR A CA 1
ATOM 830 C C . TYR A 1 103 ? -4.377 12.103 -16.819 1.00 62.28 103 TYR A C 1
ATOM 832 O O . TYR A 1 103 ? -5.540 11.884 -16.478 1.00 62.28 103 TYR A O 1
ATOM 840 N N . GLU A 1 104 ? -3.905 11.779 -18.023 1.00 61.31 104 GLU A N 1
ATOM 841 C CA . GLU A 1 104 ? -4.726 11.098 -19.024 1.00 61.31 104 GLU A CA 1
ATOM 842 C C . GLU A 1 104 ? -5.148 9.705 -18.529 1.00 61.31 104 GLU A C 1
ATOM 844 O O . GLU A 1 104 ? -6.325 9.344 -18.615 1.00 61.31 104 GLU A O 1
ATOM 849 N N . GLY A 1 105 ? -4.232 8.981 -17.875 1.00 60.41 105 GLY A N 1
ATOM 850 C CA . GLY A 1 105 ? -4.532 7.732 -17.172 1.00 60.41 105 GLY A CA 1
ATOM 851 C C . GLY A 1 105 ? -5.699 7.853 -16.192 1.00 60.41 105 GLY A C 1
ATOM 852 O O . GLY A 1 105 ? -6.670 7.100 -16.279 1.00 60.41 105 GLY A O 1
ATOM 853 N N . PHE A 1 106 ? -5.654 8.853 -15.306 1.00 61.06 106 PHE A N 1
ATOM 854 C CA . PHE A 1 106 ? -6.697 9.067 -14.305 1.00 61.06 106 PHE A CA 1
ATOM 855 C C . PHE A 1 106 ? -8.058 9.453 -14.909 1.00 61.06 106 PHE A C 1
ATOM 857 O O . PHE A 1 106 ? -9.095 8.959 -14.461 1.00 61.06 106 PHE A O 1
ATOM 864 N N . ILE A 1 107 ? -8.089 10.301 -15.943 1.00 63.84 107 ILE A N 1
ATOM 865 C CA . ILE A 1 107 ? -9.341 10.624 -16.649 1.00 63.84 107 ILE A CA 1
ATOM 866 C C . ILE A 1 107 ? -9.926 9.368 -17.302 1.00 63.84 107 ILE A C 1
ATOM 868 O O . ILE A 1 107 ? -11.135 9.133 -17.224 1.00 63.84 107 ILE A O 1
ATOM 872 N N . ASN A 1 108 ? -9.072 8.520 -17.872 1.00 59.84 108 ASN A N 1
ATOM 873 C CA . ASN A 1 108 ? -9.505 7.274 -18.486 1.00 59.84 108 ASN A CA 1
ATOM 874 C C . ASN A 1 108 ? -9.992 6.248 -17.450 1.00 59.84 108 ASN A C 1
ATOM 876 O O . ASN A 1 108 ? -11.042 5.642 -17.679 1.00 59.84 108 ASN A O 1
ATOM 880 N N . PHE A 1 109 ? -9.338 6.149 -16.283 1.00 61.81 109 PHE A N 1
ATOM 881 C CA . PHE A 1 109 ? -9.795 5.363 -15.125 1.00 61.81 109 PHE A CA 1
ATOM 882 C C . PHE A 1 109 ? -11.221 5.727 -14.714 1.00 61.81 109 PHE A C 1
ATOM 884 O O . PHE A 1 109 ? -12.072 4.855 -14.560 1.00 61.81 109 PHE A O 1
ATOM 891 N N . LEU A 1 110 ? -11.509 7.025 -14.586 1.00 64.50 110 LEU A N 1
ATOM 892 C CA . LEU A 1 110 ? -12.855 7.499 -14.259 1.00 64.50 110 LEU A CA 1
ATOM 893 C C . LEU A 1 110 ? -13.873 7.192 -15.366 1.00 64.50 110 LEU A C 1
ATOM 895 O O . LEU A 1 110 ? -15.065 7.069 -15.088 1.00 64.50 110 LEU A O 1
ATOM 899 N N . SER A 1 111 ? -13.415 7.076 -16.613 1.00 60.78 111 SER A N 1
ATOM 900 C CA . SER A 1 111 ? -14.265 6.836 -17.780 1.00 60.78 111 SER A CA 1
ATOM 901 C C . SER A 1 111 ? -14.523 5.355 -18.099 1.00 60.78 111 SER A C 1
ATOM 903 O O . SER A 1 111 ? -15.269 5.084 -19.040 1.00 60.78 111 SER A O 1
ATOM 905 N N . ASN A 1 112 ? -13.953 4.406 -17.335 1.00 57.91 112 ASN A N 1
ATOM 906 C CA . ASN A 1 112 ? -14.059 2.951 -17.561 1.00 57.91 112 ASN A CA 1
ATOM 907 C C . ASN A 1 112 ? -13.738 2.518 -19.008 1.00 57.91 112 ASN A C 1
ATOM 909 O O . ASN A 1 112 ? -14.354 1.593 -19.541 1.00 57.91 112 ASN A O 1
ATOM 913 N N . LYS A 1 113 ? -12.799 3.196 -19.672 1.00 52.66 113 LYS A N 1
ATOM 914 C CA . LYS A 1 113 ? -12.264 2.736 -20.958 1.00 52.66 113 LYS A CA 1
ATOM 915 C C . LYS A 1 113 ? -11.141 1.736 -20.683 1.00 52.66 113 LYS A C 1
ATOM 917 O O . LYS A 1 113 ? -10.402 1.895 -19.719 1.00 52.66 113 LYS A O 1
ATOM 922 N N . GLU A 1 114 ? -11.081 0.667 -21.472 1.00 47.72 114 GLU A N 1
ATOM 923 C CA . GLU A 1 114 ? -10.077 -0.390 -21.326 1.00 47.72 114 GLU A CA 1
ATOM 924 C C . GLU A 1 114 ? -9.046 -0.294 -22.462 1.00 47.72 114 GLU A C 1
ATOM 926 O O . GLU A 1 114 ? -9.212 -0.918 -23.509 1.00 47.72 114 GLU A O 1
ATOM 931 N N . ASN A 1 115 ? -7.951 0.447 -22.269 1.00 54.66 115 ASN A N 1
ATOM 932 C CA . ASN A 1 115 ? -6.735 0.285 -23.072 1.00 54.66 115 ASN A CA 1
ATOM 933 C C . ASN A 1 115 ? -5.548 -0.171 -22.215 1.00 54.66 115 ASN A C 1
ATOM 935 O O . ASN A 1 115 ? -5.310 0.294 -21.106 1.00 54.66 115 ASN A O 1
ATOM 939 N N . LYS A 1 116 ? -4.705 -1.042 -22.781 1.00 54.28 116 LYS A N 1
ATOM 940 C CA . LYS A 1 116 ? -3.564 -1.665 -22.077 1.00 54.28 116 LYS A CA 1
ATOM 941 C C . LYS A 1 116 ? -2.510 -0.672 -21.559 1.00 54.28 116 LYS A C 1
ATOM 943 O O . LYS A 1 116 ? -1.830 -0.972 -20.584 1.00 54.28 116 LYS A O 1
ATOM 948 N N . LYS A 1 117 ? -2.362 0.497 -22.199 1.00 53.03 117 LYS A N 1
ATOM 949 C CA . LYS A 1 117 ? -1.463 1.576 -21.741 1.00 53.03 117 LYS A CA 1
ATOM 950 C C . LYS A 1 117 ? -2.026 2.334 -20.527 1.00 53.03 117 LYS A C 1
ATOM 952 O O . LYS A 1 117 ? -1.248 2.791 -19.699 1.00 53.03 117 LYS A O 1
ATOM 957 N N . GLU A 1 118 ? -3.351 2.396 -20.383 1.00 57.19 118 GLU A N 1
ATOM 958 C CA . GLU A 1 118 ? -4.047 3.097 -19.289 1.00 57.19 118 GLU A CA 1
ATOM 959 C C . GLU A 1 118 ? -3.854 2.384 -17.938 1.00 57.19 118 GLU A C 1
ATOM 961 O O . GLU A 1 118 ? -3.874 3.015 -16.882 1.00 57.19 118 GLU A O 1
ATOM 966 N N . CYS A 1 119 ? -3.608 1.068 -17.951 1.00 57.31 119 CYS A N 1
ATOM 967 C CA . CYS A 1 119 ? -3.395 0.277 -16.738 1.00 57.31 119 CYS A CA 1
ATOM 968 C C . CYS A 1 119 ? -2.139 0.698 -15.960 1.00 57.31 119 CYS A C 1
ATOM 970 O O . CYS A 1 119 ? -2.157 0.683 -14.728 1.00 57.31 119 CYS A O 1
ATOM 972 N N . LEU A 1 120 ? -1.064 1.111 -16.646 1.00 71.25 120 LEU A N 1
ATOM 973 C CA . LEU A 1 120 ? 0.201 1.435 -15.983 1.00 71.25 120 LEU A CA 1
ATOM 974 C C . LEU A 1 120 ? 0.105 2.748 -15.198 1.00 71.25 120 LEU A C 1
ATOM 976 O O . LEU A 1 120 ? 0.397 2.765 -14.005 1.00 71.25 120 LEU A O 1
ATOM 980 N N . SER A 1 121 ? -0.369 3.826 -15.825 1.00 70.81 121 SER A N 1
ATOM 981 C CA . SER A 1 121 ? -0.589 5.120 -15.160 1.00 70.81 121 SER A CA 1
ATOM 982 C C . SER A 1 121 ? -1.533 4.994 -13.960 1.00 70.81 121 SER A C 1
ATOM 984 O O . SER A 1 121 ? -1.286 5.581 -12.903 1.00 70.81 121 SER A O 1
ATOM 986 N N . ASN A 1 122 ? -2.569 4.159 -14.085 1.00 71.81 122 ASN A N 1
ATOM 987 C CA . ASN A 1 122 ? -3.522 3.899 -13.006 1.00 71.81 122 ASN A CA 1
ATOM 988 C C . ASN A 1 122 ? -2.875 3.130 -11.856 1.00 71.81 122 ASN A C 1
ATOM 990 O O . ASN A 1 122 ? -3.057 3.497 -10.699 1.00 71.81 122 ASN A O 1
ATOM 994 N N . SER A 1 123 ? -2.060 2.119 -12.166 1.00 82.38 123 SER A N 1
ATOM 995 C CA . SER A 1 123 ? -1.331 1.355 -11.148 1.00 82.38 123 SER A CA 1
ATOM 996 C C . SER A 1 123 ? -0.314 2.200 -10.378 1.00 82.38 123 SER A C 1
ATOM 998 O O . SER A 1 123 ? 0.009 1.900 -9.238 1.00 82.38 123 SER A O 1
ATOM 1000 N N . LEU A 1 124 ? 0.178 3.289 -10.969 1.00 88.38 124 LEU A N 1
ATOM 1001 C CA . LEU A 1 124 ? 1.122 4.206 -10.328 1.00 88.38 124 LEU A CA 1
ATOM 1002 C C . LEU A 1 124 ? 0.432 5.316 -9.533 1.00 88.38 124 LEU A C 1
ATOM 1004 O O . LEU A 1 124 ? 1.095 6.236 -9.051 1.00 88.38 124 LEU A O 1
ATOM 1008 N N . THR A 1 125 ? -0.886 5.242 -9.390 1.00 88.75 125 THR A N 1
ATOM 1009 C CA . THR A 1 125 ? -1.690 6.211 -8.657 1.00 88.75 125 THR A CA 1
ATOM 1010 C C . THR A 1 125 ? -2.155 5.609 -7.336 1.00 88.75 125 THR A C 1
ATOM 1012 O O . THR A 1 125 ? -2.535 4.444 -7.256 1.00 88.75 125 THR A O 1
ATOM 1015 N N . TYR A 1 12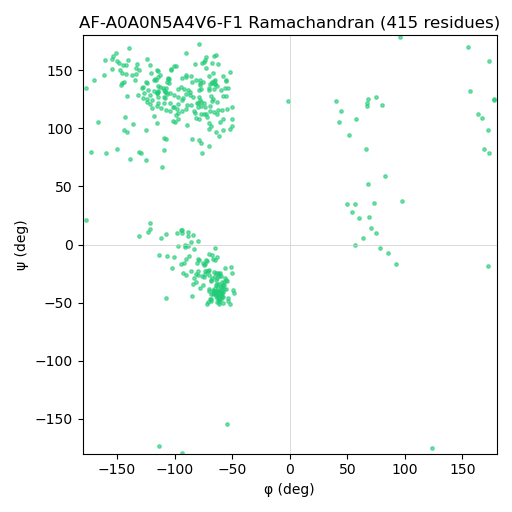6 ? -2.140 6.411 -6.276 1.00 92.69 126 TYR A N 1
ATOM 1016 C CA . TYR A 1 126 ? -2.737 6.041 -4.997 1.00 92.69 126 TYR A CA 1
ATOM 1017 C C . TYR A 1 126 ? -3.451 7.235 -4.369 1.00 92.69 126 TYR A C 1
ATOM 1019 O O . TYR A 1 126 ? -3.172 8.397 -4.671 1.00 92.69 126 TYR A O 1
ATOM 1027 N N . PHE A 1 127 ? -4.377 6.940 -3.467 1.00 94.12 127 PHE A N 1
ATOM 1028 C CA . PHE A 1 127 ? -5.194 7.925 -2.776 1.00 94.12 127 PHE A CA 1
ATOM 1029 C C . PHE A 1 127 ? -4.861 7.896 -1.294 1.00 94.12 127 PHE A C 1
ATOM 1031 O O . PHE A 1 127 ? -4.828 6.827 -0.681 1.00 94.12 127 PHE A O 1
ATOM 1038 N N . ILE A 1 128 ? -4.597 9.069 -0.719 1.00 94.62 128 ILE A N 1
ATOM 1039 C CA . ILE A 1 128 ? -4.189 9.205 0.679 1.00 94.62 128 ILE A CA 1
ATOM 1040 C C . ILE A 1 128 ? -4.950 10.324 1.388 1.00 94.62 128 ILE A C 1
ATOM 1042 O O . ILE A 1 128 ? -5.202 11.389 0.819 1.00 94.62 128 ILE A O 1
ATOM 1046 N N . PHE A 1 129 ? -5.295 10.094 2.654 1.00 95.19 129 PHE A N 1
ATOM 1047 C CA . PHE A 1 129 ? -5.820 11.120 3.552 1.00 95.19 129 PHE A CA 1
ATOM 1048 C C . PHE A 1 129 ? -5.361 10.883 5.001 1.00 95.19 129 PHE A C 1
ATOM 1050 O O . PHE A 1 129 ? -5.433 9.745 5.454 1.00 95.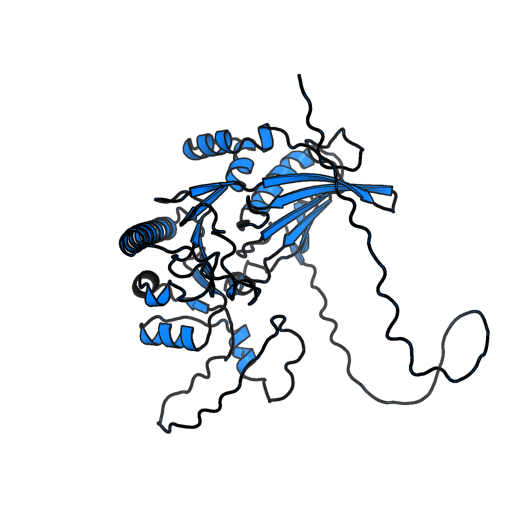19 129 PHE A O 1
ATOM 1057 N N . PRO A 1 130 ? -4.979 11.917 5.769 1.00 92.44 130 PRO A N 1
ATOM 1058 C CA . PRO A 1 130 ? -4.823 13.298 5.328 1.00 92.44 130 PRO A CA 1
ATOM 1059 C C . PRO A 1 130 ? -3.555 13.474 4.487 1.00 92.44 130 PRO A C 1
ATOM 1061 O O . PRO A 1 130 ? -2.617 12.689 4.596 1.00 92.44 130 PRO A O 1
ATOM 1064 N N . ASN A 1 131 ? -3.530 14.517 3.661 1.00 88.50 131 ASN A N 1
ATOM 1065 C CA . ASN A 1 131 ? -2.336 14.960 2.948 1.00 88.50 131 ASN A CA 1
ATOM 1066 C C . ASN A 1 131 ? -2.092 16.432 3.282 1.00 88.50 131 ASN A C 1
ATOM 1068 O O . ASN A 1 131 ? -2.742 17.319 2.731 1.00 88.50 131 ASN A O 1
ATOM 1072 N N . ILE A 1 132 ? -1.184 16.674 4.222 1.00 84.12 132 ILE A N 1
ATOM 1073 C CA . ILE A 1 132 ? -0.882 18.013 4.730 1.00 84.12 132 ILE A CA 1
ATOM 1074 C C . ILE A 1 132 ? 0.396 18.509 4.062 1.00 84.12 132 ILE A C 1
ATOM 1076 O O . ILE A 1 132 ? 1.412 17.818 4.053 1.00 84.12 132 ILE A O 1
ATOM 1080 N N . LEU A 1 133 ? 0.345 19.713 3.494 1.00 79.38 133 LEU A N 1
ATOM 1081 C CA . LEU A 1 133 ? 1.496 20.316 2.825 1.00 79.38 133 LEU A CA 1
ATOM 1082 C C . LEU A 1 133 ? 2.672 20.470 3.799 1.00 79.38 133 LEU A C 1
ATOM 1084 O O . LEU A 1 133 ? 2.504 20.957 4.914 1.00 79.38 133 LEU A O 1
ATOM 1088 N N . GLY A 1 134 ? 3.863 20.056 3.364 1.00 76.44 134 GLY A N 1
ATOM 1089 C CA . GLY A 1 134 ? 5.081 20.100 4.178 1.00 76.44 134 GLY A CA 1
ATOM 1090 C C . GLY A 1 134 ? 5.213 18.976 5.211 1.00 76.44 134 GLY A C 1
ATOM 1091 O O . GLY A 1 134 ? 6.257 18.889 5.852 1.00 76.44 134 GLY A O 1
ATOM 1092 N N . GLN A 1 135 ? 4.211 18.097 5.345 1.00 76.62 135 GLN A N 1
ATOM 1093 C CA . GLN A 1 135 ? 4.255 16.941 6.237 1.00 76.62 135 GLN A CA 1
ATOM 1094 C C . GLN A 1 135 ? 4.221 15.634 5.441 1.00 76.62 135 GLN A C 1
ATOM 1096 O O . GLN A 1 135 ? 3.284 15.380 4.679 1.00 76.62 135 GLN A O 1
ATOM 1101 N N . CYS A 1 136 ? 5.188 14.747 5.687 1.00 74.88 136 CYS A N 1
ATOM 1102 C CA . CYS A 1 136 ? 5.148 13.399 5.126 1.00 74.88 136 CYS A CA 1
ATOM 1103 C C . CYS A 1 136 ? 3.908 12.671 5.656 1.00 74.88 136 CYS A C 1
ATOM 1105 O O . CYS A 1 136 ? 3.757 12.445 6.855 1.00 74.88 136 CYS A O 1
ATOM 1107 N N . SER A 1 137 ? 2.985 12.330 4.762 1.00 78.94 137 SER A N 1
ATOM 1108 C CA . SER A 1 137 ? 1.777 11.580 5.129 1.00 78.94 137 SER A CA 1
ATOM 1109 C C . SER A 1 137 ? 2.016 10.066 5.088 1.00 78.94 137 SER A C 1
ATOM 1111 O O . SER A 1 137 ? 1.189 9.300 5.580 1.00 78.94 137 SER A O 1
ATOM 1113 N N . TYR A 1 138 ? 3.164 9.654 4.548 1.00 82.31 138 TYR A N 1
ATOM 1114 C CA . TYR A 1 138 ? 3.743 8.317 4.570 1.00 82.31 138 TYR A CA 1
ATOM 1115 C C . TYR A 1 138 ? 5.279 8.439 4.411 1.00 82.31 138 TYR A C 1
ATOM 1117 O O . TYR A 1 138 ? 5.715 9.387 3.756 1.00 82.31 138 TYR A O 1
ATOM 1125 N N . PRO A 1 139 ? 6.087 7.507 4.955 1.00 77.38 139 PRO A N 1
ATOM 1126 C CA . PRO A 1 139 ? 5.710 6.501 5.948 1.00 77.38 139 PRO A CA 1
ATOM 1127 C C . PRO A 1 139 ? 5.344 7.157 7.282 1.00 77.38 139 PRO A C 1
ATOM 1129 O O . PRO A 1 139 ? 5.857 8.212 7.638 1.00 77.38 139 PRO A O 1
ATOM 1132 N N . ARG A 1 140 ? 4.408 6.546 8.015 1.00 79.06 140 ARG A N 1
ATOM 1133 C CA . ARG A 1 140 ? 4.036 7.009 9.365 1.00 79.06 140 ARG A CA 1
ATOM 1134 C C . ARG A 1 140 ? 4.825 6.300 10.460 1.00 79.06 140 ARG A C 1
ATOM 1136 O O . ARG A 1 140 ? 4.977 6.863 11.540 1.00 79.06 140 ARG A O 1
ATOM 1143 N N . LEU A 1 141 ? 5.318 5.092 10.179 1.00 68.56 141 LEU A N 1
ATOM 1144 C CA . LEU A 1 141 ? 6.152 4.314 11.089 1.00 68.56 141 LEU A CA 1
ATOM 1145 C C . LEU A 1 141 ? 7.516 4.996 11.227 1.00 68.56 141 LEU A C 1
ATOM 1147 O O . LEU A 1 141 ? 8.241 5.141 10.245 1.00 68.56 141 LEU A O 1
ATOM 1151 N N . TYR A 1 142 ? 7.864 5.409 12.444 1.00 62.50 142 TYR A N 1
ATOM 1152 C CA . TYR A 1 142 ? 9.194 5.932 12.737 1.00 62.50 142 TYR A CA 1
ATOM 1153 C C . TYR A 1 142 ? 10.134 4.773 13.048 1.00 62.50 142 TYR A C 1
ATOM 1155 O O . TYR A 1 142 ? 9.913 4.047 14.016 1.00 62.50 142 TYR A O 1
ATOM 1163 N N . CYS A 1 143 ? 11.204 4.627 12.271 1.00 44.91 143 CYS A N 1
ATOM 1164 C CA . CYS A 1 143 ? 12.295 3.722 12.629 1.00 44.91 143 CYS A CA 1
ATOM 1165 C C . CYS A 1 143 ? 13.270 4.367 13.632 1.00 44.91 143 CYS A C 1
ATOM 1167 O O . CYS A 1 143 ? 13.891 3.648 14.409 1.00 44.91 143 CYS A O 1
ATOM 1169 N N . ASP A 1 144 ? 13.371 5.705 13.671 1.00 43.81 144 ASP A N 1
ATOM 1170 C CA . ASP A 1 144 ? 14.397 6.406 14.449 1.00 43.81 144 ASP A CA 1
ATOM 1171 C C . ASP A 1 144 ? 13.850 7.425 15.463 1.00 43.81 144 ASP A C 1
ATOM 1173 O O . ASP A 1 144 ? 13.183 8.408 15.146 1.00 43.81 144 ASP A O 1
ATOM 1177 N N . MET A 1 145 ? 14.261 7.247 16.722 1.00 46.84 145 MET A N 1
ATOM 1178 C CA . MET A 1 145 ? 13.972 8.123 17.872 1.00 46.84 145 MET A CA 1
ATOM 1179 C C . MET A 1 145 ? 14.581 9.537 17.763 1.00 46.84 145 MET A C 1
ATOM 1181 O O . MET A 1 145 ? 14.390 10.361 18.657 1.00 46.84 145 MET A O 1
ATOM 1185 N N . LYS A 1 146 ? 15.346 9.834 16.707 1.00 48.22 146 LYS A N 1
ATOM 1186 C CA . LYS A 1 146 ? 15.975 11.151 16.503 1.00 48.22 146 LYS A CA 1
ATOM 1187 C C . LYS A 1 146 ? 15.003 12.170 15.905 1.00 48.22 146 LYS A C 1
ATOM 1189 O O . LYS A 1 146 ? 15.040 13.333 16.299 1.00 48.22 146 LYS A O 1
ATOM 1194 N N . ASP A 1 147 ? 14.062 11.726 15.073 1.00 49.78 147 ASP A N 1
ATOM 1195 C CA . ASP A 1 147 ? 13.001 12.583 14.518 1.00 49.78 147 ASP A CA 1
ATOM 1196 C C . ASP A 1 147 ? 11.948 12.976 15.568 1.00 49.78 147 ASP A C 1
ATOM 1198 O O . ASP A 1 147 ? 11.178 13.921 15.393 1.00 49.78 147 ASP A O 1
ATOM 1202 N N . TYR A 1 148 ? 11.962 12.289 16.714 1.00 49.97 148 TYR A N 1
ATOM 1203 C CA . TYR A 1 148 ? 11.134 12.579 17.881 1.00 49.97 148 TYR A CA 1
ATOM 1204 C C . TYR A 1 148 ? 11.452 13.924 18.548 1.00 49.97 148 TYR A C 1
ATOM 1206 O O . TYR A 1 148 ? 10.604 14.469 19.259 1.00 49.97 148 TYR A O 1
ATOM 1214 N N . GLN A 1 149 ? 12.670 14.445 18.355 1.00 48.00 149 GLN A N 1
ATOM 1215 C CA . GLN A 1 149 ? 13.212 15.551 19.151 1.00 48.00 149 GLN A CA 1
ATOM 1216 C C . GLN A 1 149 ? 13.140 16.921 18.463 1.00 48.00 149 GLN A C 1
ATOM 1218 O O . GLN A 1 149 ? 13.333 17.937 19.128 1.00 48.00 149 GLN A O 1
ATOM 1223 N N . THR A 1 150 ? 12.809 16.998 17.170 1.00 53.00 150 THR A N 1
ATOM 1224 C CA . THR A 1 150 ? 12.653 18.296 16.494 1.00 53.00 150 THR A CA 1
ATOM 1225 C C . THR A 1 150 ? 11.244 18.850 16.707 1.00 53.00 150 THR A C 1
ATOM 1227 O O . THR A 1 150 ? 10.329 18.579 15.928 1.00 53.00 150 THR A O 1
ATOM 1230 N N . LEU A 1 151 ? 11.073 19.634 17.777 1.00 51.03 151 LEU A N 1
ATOM 1231 C CA . LEU A 1 151 ? 9.853 20.400 18.077 1.00 51.03 151 LEU A CA 1
ATOM 1232 C C . LEU A 1 151 ? 9.440 21.326 16.919 1.00 51.03 151 LEU A C 1
ATOM 1234 O O . LEU A 1 151 ? 8.247 21.493 16.681 1.00 51.03 151 LEU A O 1
ATOM 1238 N N . ASP A 1 152 ? 10.412 21.826 16.152 1.00 51.56 152 ASP A N 1
ATOM 1239 C CA . ASP A 1 152 ? 10.216 22.783 15.052 1.00 51.56 152 ASP A CA 1
ATOM 1240 C C . ASP A 1 152 ? 9.460 22.210 13.837 1.00 51.56 152 ASP A C 1
ATOM 1242 O O . ASP A 1 152 ? 9.083 22.952 12.935 1.00 51.56 152 ASP A O 1
ATOM 1246 N N . LYS A 1 153 ? 9.217 20.890 13.804 1.00 56.47 153 LYS A N 1
ATOM 1247 C CA . LYS A 1 153 ? 8.430 20.201 12.763 1.00 56.47 153 LYS A CA 1
ATOM 1248 C C . LYS A 1 153 ? 7.055 19.726 13.250 1.00 56.47 153 LYS A C 1
ATOM 1250 O O . LYS A 1 153 ? 6.395 18.952 12.558 1.00 56.47 153 LYS A O 1
ATOM 1255 N N . LYS A 1 154 ? 6.622 20.115 14.455 1.00 63.25 154 LYS A N 1
ATOM 1256 C CA . LYS A 1 154 ? 5.284 19.755 14.939 1.00 63.25 154 LYS A CA 1
ATOM 1257 C C . LYS A 1 154 ? 4.239 20.586 14.213 1.00 63.25 154 LYS A C 1
ATOM 1259 O O . LYS A 1 154 ? 4.207 21.808 14.336 1.00 63.25 154 LYS A O 1
ATOM 1264 N N . PHE A 1 155 ? 3.363 19.905 13.488 1.00 65.88 155 PHE A N 1
ATOM 1265 C CA . PHE A 1 155 ? 2.195 20.538 12.906 1.00 65.88 155 PHE A CA 1
ATOM 1266 C C . PHE A 1 155 ? 1.218 20.894 14.035 1.00 65.88 155 PHE A C 1
ATOM 1268 O O . PHE A 1 155 ? 0.594 20.015 14.626 1.00 65.88 155 PHE A O 1
ATOM 1275 N N . LEU A 1 156 ? 1.152 22.178 14.390 1.00 68.88 156 LEU A N 1
ATOM 1276 C CA . LEU A 1 156 ? 0.240 22.679 15.415 1.00 68.88 156 LEU A CA 1
ATOM 1277 C C . LEU A 1 156 ? -1.140 22.871 14.792 1.00 68.88 156 LEU A C 1
ATOM 1279 O O . LEU A 1 156 ? -1.353 23.771 13.981 1.00 68.88 156 LEU A O 1
ATOM 1283 N N . VAL A 1 157 ? -2.073 22.009 15.178 1.00 69.25 157 VAL A N 1
ATOM 1284 C CA . VAL A 1 157 ? -3.461 22.079 14.734 1.00 69.25 157 VAL A CA 1
ATOM 1285 C C . VAL A 1 157 ? -4.242 22.878 15.774 1.00 69.25 157 VAL A C 1
ATOM 1287 O O . VAL A 1 157 ? -4.210 22.542 16.957 1.00 69.25 157 VAL A O 1
ATOM 1290 N N . ASN A 1 158 ? -4.931 23.950 15.372 1.00 82.75 158 ASN A N 1
ATOM 1291 C CA . ASN A 1 158 ? -5.885 24.593 16.280 1.00 82.75 158 ASN A CA 1
ATOM 1292 C C . ASN A 1 158 ? -7.080 23.647 16.528 1.00 82.75 158 ASN A C 1
ATOM 1294 O O . ASN A 1 158 ? -7.376 22.777 15.711 1.00 82.75 158 ASN A O 1
ATOM 1298 N N . ASN A 1 159 ? -7.783 23.806 17.652 1.00 83.25 159 ASN A N 1
ATOM 1299 C CA . ASN A 1 159 ? -8.846 22.863 18.029 1.00 83.25 159 ASN A CA 1
ATOM 1300 C C . ASN A 1 159 ? -9.945 22.740 16.955 1.00 83.25 159 ASN A C 1
ATOM 1302 O O . ASN A 1 159 ? -10.457 21.652 16.722 1.00 83.25 159 ASN A O 1
ATOM 1306 N N . GLU A 1 160 ? -10.270 23.828 16.255 1.00 88.62 160 GLU A N 1
ATOM 1307 C CA . GLU A 1 160 ? -11.280 23.820 15.191 1.00 88.62 160 GLU A CA 1
ATOM 1308 C C . GLU A 1 160 ? -10.835 23.018 13.956 1.00 88.62 160 GLU A C 1
ATOM 1310 O O . GLU A 1 160 ? -11.563 22.138 13.496 1.00 88.62 160 GLU A O 1
ATOM 1315 N N . MET A 1 161 ? -9.620 23.252 13.442 1.00 85.81 161 MET A N 1
ATOM 1316 C CA . MET A 1 161 ? -9.074 22.490 12.313 1.00 85.81 161 MET A CA 1
ATOM 1317 C C . MET A 1 161 ? -8.909 21.019 12.677 1.00 85.81 161 MET A C 1
ATOM 1319 O O . MET A 1 161 ? -9.110 20.157 11.826 1.00 85.81 161 MET A O 1
ATOM 1323 N N . PHE A 1 162 ? -8.580 20.725 13.935 1.00 87.25 162 PHE A N 1
ATOM 1324 C CA . PHE A 1 162 ? -8.469 19.361 14.427 1.00 87.25 162 PHE A CA 1
ATOM 1325 C C . PHE A 1 162 ? -9.813 18.636 14.357 1.00 87.25 162 PHE A C 1
ATOM 1327 O O . PHE A 1 162 ? -9.887 17.551 13.783 1.00 87.25 162 PHE A O 1
ATOM 1334 N N . GLU A 1 163 ? -10.883 19.248 14.866 1.00 89.69 163 GLU A N 1
ATOM 1335 C CA . GLU A 1 163 ? -12.223 18.662 14.806 1.00 89.69 163 GLU A CA 1
ATOM 1336 C C . GLU A 1 163 ? -12.692 18.462 13.359 1.00 89.69 163 GLU A C 1
ATOM 1338 O O . GLU A 1 163 ? -13.219 17.400 13.017 1.00 89.69 163 GLU A O 1
ATOM 1343 N N . ILE A 1 164 ? -12.439 19.432 12.473 1.00 92.19 164 ILE A N 1
ATOM 1344 C CA . ILE A 1 164 ? -12.753 19.308 11.041 1.00 92.19 164 ILE A CA 1
ATOM 1345 C C . ILE A 1 164 ? -11.980 18.140 10.418 1.00 92.19 164 ILE A C 1
ATOM 1347 O O . ILE A 1 164 ? -12.578 17.286 9.761 1.00 92.19 164 ILE A O 1
ATOM 1351 N N . LEU A 1 165 ? -10.669 18.070 10.654 1.00 91.81 165 LEU A N 1
ATOM 1352 C CA . LEU A 1 165 ? -9.793 17.034 10.114 1.00 91.81 165 LEU A CA 1
ATOM 1353 C C . LEU A 1 165 ? -10.203 15.642 10.603 1.00 91.81 165 LEU A C 1
ATOM 1355 O O . LEU A 1 165 ? -10.284 14.702 9.812 1.00 91.81 165 LEU A O 1
ATOM 1359 N N . MET A 1 166 ? -10.504 15.509 11.895 1.00 92.38 166 MET A N 1
ATOM 1360 C CA . MET A 1 166 ? -10.978 14.260 12.486 1.00 92.38 166 MET A CA 1
ATOM 1361 C C . MET A 1 166 ? -12.347 13.858 11.940 1.00 92.38 166 MET A C 1
ATOM 1363 O O . MET A 1 166 ? -12.568 12.679 11.665 1.00 92.38 166 MET A O 1
ATOM 1367 N N . ASN A 1 167 ? -13.267 14.802 11.744 1.00 94.38 167 ASN A N 1
ATOM 1368 C CA . ASN A 1 167 ? -14.576 14.510 11.163 1.00 94.38 167 ASN A CA 1
ATOM 1369 C C . ASN A 1 167 ? -14.465 14.066 9.702 1.00 94.38 167 ASN A C 1
ATOM 1371 O O . ASN A 1 167 ? -15.080 13.069 9.324 1.00 94.38 167 ASN A O 1
ATOM 1375 N N . GLN A 1 168 ? -13.621 14.726 8.907 1.00 95.56 168 GLN A N 1
ATOM 1376 C CA . GLN A 1 168 ? -13.309 14.286 7.548 1.00 95.56 168 GLN A CA 1
ATOM 1377 C C . GLN A 1 168 ? -12.671 12.896 7.547 1.00 95.56 168 GLN A C 1
ATOM 1379 O O . GLN A 1 168 ? -13.089 12.037 6.778 1.00 95.56 168 GLN A O 1
ATOM 1384 N N . TRP A 1 169 ? -11.723 12.630 8.448 1.00 95.81 169 TRP A N 1
ATOM 1385 C CA . TRP A 1 169 ? -11.085 11.318 8.560 1.00 95.81 169 TRP A CA 1
ATOM 1386 C C . TRP A 1 169 ? -12.089 10.204 8.871 1.00 95.81 169 TRP A C 1
ATOM 1388 O O . TRP A 1 169 ? -12.057 9.149 8.238 1.00 95.81 169 TRP A O 1
ATOM 1398 N N . LYS A 1 170 ? -13.028 10.448 9.796 1.00 95.94 170 LYS A N 1
ATOM 1399 C CA . LYS A 1 170 ? -14.107 9.500 10.122 1.00 95.94 170 LYS A CA 1
ATOM 1400 C C . LYS A 1 170 ? -14.973 9.196 8.893 1.00 95.94 170 LYS A C 1
ATOM 1402 O O . LYS A 1 170 ? -15.284 8.031 8.661 1.00 95.94 170 LYS A O 1
ATOM 1407 N N . GLN A 1 171 ? -15.303 10.207 8.083 1.00 96.31 171 GLN A N 1
ATOM 1408 C CA . GLN A 1 171 ? -16.041 10.022 6.824 1.00 96.31 171 GLN A CA 1
ATOM 1409 C C . GLN A 1 171 ? -15.242 9.196 5.803 1.00 96.31 171 GLN A C 1
ATOM 1411 O O . GLN A 1 171 ? -15.795 8.294 5.171 1.00 96.31 171 GLN A O 1
ATOM 1416 N N . CYS A 1 172 ? -13.938 9.461 5.667 1.00 97.12 172 CYS A N 1
ATOM 1417 C CA . CYS A 1 172 ? -13.0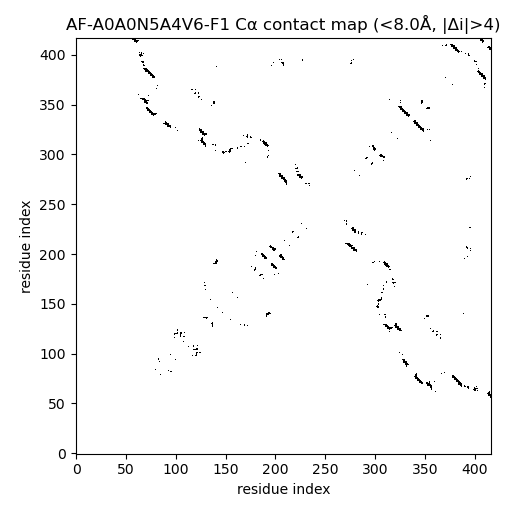43 8.686 4.804 1.00 97.12 172 CYS A CA 1
ATOM 1418 C C . CYS A 1 172 ? -13.004 7.210 5.219 1.00 97.12 172 CYS A C 1
ATOM 1420 O O . CYS A 1 172 ? -13.063 6.325 4.362 1.00 97.12 172 CYS A O 1
ATOM 1422 N N . LEU A 1 173 ? -12.919 6.947 6.527 1.00 97.12 173 LEU A N 1
ATOM 1423 C CA . LEU A 1 173 ? -12.926 5.599 7.086 1.00 97.12 173 LEU A CA 1
ATOM 1424 C C . LEU A 1 173 ? -14.239 4.876 6.763 1.00 97.12 173 LEU A C 1
ATOM 1426 O O . LEU A 1 173 ? -14.210 3.779 6.209 1.00 97.12 173 LEU A O 1
ATOM 1430 N N . ASP A 1 174 ? -15.380 5.508 7.043 1.00 96.69 174 ASP A N 1
ATOM 1431 C CA . ASP A 1 174 ? -16.704 4.925 6.795 1.00 96.69 174 ASP A CA 1
ATOM 1432 C C . ASP A 1 174 ? -16.914 4.563 5.326 1.00 96.69 174 ASP A C 1
ATOM 1434 O O . ASP A 1 174 ? -17.438 3.493 5.003 1.00 96.69 174 ASP A O 1
ATOM 1438 N N . GLN A 1 175 ? -16.464 5.425 4.414 1.00 96.19 175 GLN A N 1
ATOM 1439 C CA . GLN A 1 175 ? -16.580 5.134 2.997 1.00 96.19 175 GLN A CA 1
ATOM 1440 C C . GLN A 1 175 ? -15.668 3.984 2.565 1.00 96.19 175 GLN A C 1
ATOM 1442 O O . GLN A 1 175 ? -16.145 3.101 1.856 1.00 96.19 175 GLN A O 1
ATOM 1447 N N . ASN A 1 176 ? -14.391 3.965 2.968 1.00 96.94 176 ASN A N 1
ATOM 1448 C CA . ASN A 1 176 ? -13.485 2.869 2.601 1.00 96.94 176 ASN A CA 1
ATOM 1449 C C . ASN A 1 176 ? -14.020 1.526 3.104 1.00 96.94 176 ASN A C 1
ATOM 1451 O O . ASN A 1 176 ? -14.055 0.560 2.348 1.00 96.94 176 ASN A O 1
ATOM 1455 N N . ILE A 1 177 ? -14.549 1.488 4.327 1.00 96.12 177 ILE A N 1
ATOM 1456 C CA . ILE A 1 177 ? -15.191 0.291 4.878 1.00 96.12 177 ILE A CA 1
ATOM 1457 C C . ILE A 1 177 ? -16.440 -0.084 4.079 1.00 96.12 177 ILE A C 1
ATOM 1459 O O . ILE A 1 177 ? -16.633 -1.254 3.763 1.00 96.12 177 ILE A O 1
ATOM 1463 N N . SER A 1 178 ? -17.275 0.883 3.685 1.00 95.81 178 SER A N 1
ATOM 1464 C CA . SER A 1 178 ? -18.434 0.610 2.824 1.00 95.81 178 SER A CA 1
ATOM 1465 C C . SER A 1 178 ? -18.025 0.049 1.458 1.00 95.81 178 SER A C 1
ATOM 1467 O O . SER A 1 178 ? -18.664 -0.877 0.959 1.00 95.81 178 SER A O 1
ATOM 1469 N N . LEU A 1 179 ? -16.970 0.594 0.846 1.00 95.12 179 LEU A N 1
ATOM 1470 C CA . LEU A 1 179 ? -16.433 0.125 -0.432 1.00 95.12 179 LEU A CA 1
ATOM 1471 C C . LEU A 1 179 ? -15.856 -1.288 -0.309 1.00 95.12 179 LEU A C 1
ATOM 1473 O O . LEU A 1 179 ? -16.107 -2.120 -1.180 1.00 95.12 179 LEU A O 1
ATOM 1477 N N . TRP A 1 180 ? -15.141 -1.562 0.779 1.00 96.25 180 TRP A N 1
ATOM 1478 C CA . TRP A 1 180 ? -14.545 -2.859 1.076 1.00 96.25 180 TRP A CA 1
ATOM 1479 C C . TRP A 1 180 ? -15.607 -3.926 1.373 1.00 96.25 180 TRP A C 1
ATOM 1481 O O . TRP A 1 180 ? -15.613 -4.970 0.728 1.00 96.25 180 TRP A O 1
ATOM 1491 N N . ASN A 1 181 ? -16.603 -3.622 2.214 1.00 94.06 181 ASN A N 1
ATOM 1492 C CA . ASN A 1 181 ? -17.748 -4.507 2.475 1.00 94.06 181 ASN A CA 1
ATOM 1493 C C . ASN A 1 181 ? -18.538 -4.825 1.195 1.00 94.06 181 ASN A C 1
ATOM 1495 O O . ASN A 1 181 ? -19.037 -5.932 1.014 1.00 94.06 181 ASN A O 1
ATOM 1499 N N . LYS A 1 182 ? -18.648 -3.857 0.274 1.00 94.25 182 LYS A N 1
ATOM 1500 C CA . LYS A 1 182 ? -19.275 -4.045 -1.046 1.00 94.25 182 LYS A CA 1
ATOM 1501 C C . LYS A 1 182 ? -18.352 -4.719 -2.068 1.00 94.25 182 LYS A C 1
ATOM 1503 O O . LYS A 1 182 ? -18.743 -4.825 -3.228 1.00 94.25 182 LYS A O 1
ATOM 1508 N N . LYS A 1 183 ? -17.139 -5.126 -1.672 1.00 93.62 183 LYS A N 1
ATOM 1509 C CA . LYS A 1 183 ? -16.103 -5.735 -2.524 1.00 93.62 183 LYS A CA 1
ATOM 1510 C C . LYS A 1 183 ? -15.747 -4.893 -3.757 1.00 93.62 183 LYS A C 1
ATOM 1512 O O . LYS A 1 183 ? -15.338 -5.427 -4.780 1.00 93.62 183 LYS A O 1
ATOM 1517 N N . LYS A 1 184 ? -15.913 -3.567 -3.666 1.00 91.44 184 LYS A N 1
ATOM 1518 C CA . LYS A 1 184 ? -15.496 -2.618 -4.715 1.00 91.44 184 LYS A CA 1
ATOM 1519 C C . LYS A 1 184 ? -14.000 -2.330 -4.667 1.00 91.44 184 LYS A C 1
ATOM 1521 O O . LYS A 1 184 ? -13.425 -1.960 -5.680 1.00 91.44 184 LYS A O 1
ATOM 1526 N N . ILE A 1 185 ? -13.402 -2.470 -3.487 1.00 93.25 185 ILE A N 1
ATOM 1527 C CA . ILE A 1 185 ? -11.959 -2.399 -3.276 1.00 93.25 185 ILE A CA 1
ATOM 1528 C C . ILE A 1 185 ? -11.521 -3.694 -2.601 1.00 93.25 185 ILE A C 1
ATOM 1530 O O . ILE A 1 185 ? -12.219 -4.197 -1.720 1.00 93.25 185 ILE A O 1
ATOM 1534 N N . GLU A 1 186 ? -10.386 -4.241 -3.025 1.00 92.31 186 GLU A N 1
ATOM 1535 C CA . GLU A 1 186 ? -9.851 -5.488 -2.468 1.00 92.31 186 GLU A CA 1
ATOM 1536 C C . GLU A 1 186 ? -9.176 -5.252 -1.114 1.00 92.31 186 GLU A C 1
ATOM 1538 O O . GLU A 1 186 ? -9.304 -6.063 -0.197 1.00 92.31 186 GLU A O 1
ATOM 1543 N N . TYR A 1 187 ? -8.484 -4.119 -0.984 1.00 95.81 187 TYR A N 1
ATOM 1544 C CA . TYR A 1 187 ? -7.807 -3.738 0.242 1.00 95.81 187 TYR A CA 1
ATOM 1545 C C . TYR A 1 187 ? -7.634 -2.225 0.386 1.00 95.81 187 TYR A C 1
ATOM 1547 O O . TYR A 1 187 ? -7.635 -1.478 -0.595 1.00 95.81 187 TYR A O 1
ATOM 1555 N N . PHE A 1 188 ? -7.422 -1.787 1.623 1.00 97.44 188 PHE A N 1
ATOM 1556 C CA . PHE A 1 188 ? -6.893 -0.467 1.960 1.00 97.44 188 PHE A CA 1
ATOM 1557 C C . PHE A 1 188 ? -6.123 -0.531 3.285 1.00 97.44 188 PHE A C 1
ATOM 1559 O O . PHE A 1 188 ? -6.243 -1.489 4.054 1.00 97.44 188 PHE A O 1
ATOM 1566 N N . TYR A 1 189 ? -5.327 0.501 3.555 1.00 96.94 189 TYR A N 1
ATOM 1567 C CA . TYR A 1 189 ? -4.462 0.567 4.727 1.00 96.94 189 TYR A CA 1
ATOM 1568 C C . TYR A 1 189 ? -4.800 1.759 5.608 1.00 96.94 189 TYR A C 1
ATOM 1570 O O . TYR A 1 189 ? -5.156 2.828 5.117 1.00 96.94 189 TYR A O 1
ATOM 1578 N N . ILE A 1 190 ? -4.610 1.583 6.911 1.00 95.38 190 ILE A N 1
ATOM 1579 C CA . ILE A 1 190 ? -4.553 2.661 7.894 1.00 95.38 190 ILE A CA 1
ATOM 1580 C C . ILE A 1 190 ? -3.163 2.631 8.523 1.00 95.38 190 ILE A C 1
ATOM 1582 O O . ILE A 1 190 ? -2.829 1.715 9.275 1.00 95.38 190 ILE A O 1
ATOM 1586 N N . CYS A 1 191 ? -2.355 3.638 8.222 1.00 91.94 191 CYS A N 1
ATOM 1587 C CA . CYS A 1 191 ? -0.989 3.770 8.708 1.00 91.94 191 CYS A CA 1
ATOM 1588 C C . CYS A 1 191 ? -0.945 4.778 9.859 1.00 91.94 191 CYS A C 1
ATOM 1590 O O . CYS A 1 191 ? -1.069 5.987 9.649 1.00 91.94 191 CYS A O 1
ATOM 1592 N N . GLY A 1 192 ? -0.777 4.275 11.080 1.00 87.75 192 GLY A N 1
ATOM 1593 C CA . GLY A 1 192 ? -0.434 5.067 12.259 1.00 87.75 192 GLY A CA 1
ATOM 1594 C C . GLY A 1 192 ? 1.080 5.095 12.480 1.00 87.75 192 GLY A C 1
ATOM 1595 O O . GLY A 1 192 ? 1.843 4.496 11.723 1.00 87.75 192 GLY A O 1
ATOM 1596 N N . SER A 1 193 ? 1.535 5.774 13.535 1.00 79.69 193 SER A N 1
ATOM 1597 C CA . SER A 1 193 ? 2.970 5.789 13.860 1.00 79.69 193 SER A CA 1
ATOM 1598 C C . SER A 1 193 ? 3.463 4.539 14.583 1.00 79.69 193 SER A C 1
ATOM 1600 O O . SER A 1 193 ? 4.653 4.240 14.545 1.00 79.69 193 SER A O 1
ATOM 1602 N N . LEU A 1 194 ? 2.551 3.823 15.243 1.00 78.94 194 LEU A N 1
ATOM 1603 C CA . LEU A 1 194 ? 2.845 2.630 16.040 1.00 78.94 194 LEU A CA 1
ATOM 1604 C C . LEU A 1 194 ? 2.234 1.359 15.451 1.00 78.94 194 LEU A C 1
ATOM 1606 O O . LEU A 1 194 ? 2.499 0.268 15.942 1.00 78.94 194 LEU A O 1
ATOM 1610 N N . TYR A 1 195 ? 1.380 1.494 14.441 1.00 86.44 195 TYR A N 1
ATOM 1611 C CA . TYR A 1 195 ? 0.647 0.378 13.871 1.00 86.44 195 TYR A CA 1
ATOM 1612 C C . TYR A 1 195 ? 0.355 0.605 12.398 1.00 86.44 195 TYR A C 1
ATOM 1614 O O . TYR A 1 195 ? 0.288 1.731 11.904 1.00 86.44 195 TYR A O 1
ATOM 1622 N N . THR A 1 196 ? 0.110 -0.490 11.696 1.00 91.88 196 THR A N 1
ATOM 1623 C CA . THR A 1 196 ? -0.496 -0.472 10.368 1.00 91.88 196 THR A CA 1
ATOM 1624 C C . THR A 1 196 ? -1.614 -1.492 10.353 1.00 91.88 196 THR A C 1
ATOM 1626 O O . THR A 1 196 ? -1.407 -2.632 10.763 1.00 91.88 196 THR A O 1
ATOM 1629 N N . ILE A 1 197 ? -2.796 -1.072 9.916 1.00 94.94 197 ILE A N 1
ATOM 1630 C CA . ILE A 1 197 ? -3.963 -1.938 9.775 1.00 94.94 197 ILE A CA 1
ATOM 1631 C C . ILE A 1 197 ? -4.203 -2.143 8.287 1.00 94.94 197 ILE A C 1
ATOM 1633 O O . ILE A 1 197 ? -4.327 -1.175 7.541 1.00 94.94 197 ILE A O 1
ATOM 1637 N N . LEU A 1 198 ? -4.272 -3.400 7.873 1.00 97.00 198 LEU A N 1
ATOM 1638 C CA . LEU A 1 198 ? -4.707 -3.834 6.557 1.00 97.00 198 LEU A CA 1
ATOM 1639 C C . LEU A 1 198 ? -6.151 -4.315 6.672 1.00 97.00 198 LEU A C 1
ATOM 1641 O O . LEU A 1 198 ? -6.421 -5.296 7.362 1.00 97.00 198 LEU A O 1
ATOM 1645 N N . PHE A 1 199 ? -7.056 -3.653 5.962 1.00 97.19 199 PHE A N 1
ATOM 1646 C CA . PHE A 1 199 ? -8.340 -4.235 5.589 1.00 97.19 199 PHE A CA 1
ATOM 1647 C C . PHE A 1 199 ? -8.106 -4.933 4.260 1.00 97.19 199 PHE A C 1
ATOM 1649 O O . PHE A 1 199 ? -7.929 -4.257 3.251 1.00 97.19 199 PHE A O 1
ATOM 1656 N N . GLY A 1 200 ? -7.981 -6.256 4.278 1.00 94.56 200 GLY A N 1
ATOM 1657 C CA . GLY A 1 200 ? -7.554 -7.033 3.121 1.00 94.56 200 GLY A CA 1
ATOM 1658 C C . GLY A 1 200 ? -8.643 -7.950 2.569 1.00 94.56 200 GLY A C 1
ATOM 1659 O O . GLY A 1 200 ? -9.800 -7.878 2.995 1.00 94.56 200 GLY A O 1
ATOM 1660 N N . PRO A 1 201 ? -8.304 -8.807 1.597 1.00 91.56 201 PRO A N 1
ATOM 1661 C CA . PRO A 1 201 ? -9.273 -9.702 0.983 1.00 91.56 201 PRO A CA 1
ATOM 1662 C C . PRO A 1 201 ? -9.831 -10.725 1.978 1.00 91.56 201 PRO A C 1
ATOM 1664 O O . PRO A 1 201 ? -9.261 -10.987 3.038 1.00 91.56 201 PRO A O 1
ATOM 1667 N N . ASN A 1 202 ? -10.956 -11.342 1.609 1.00 89.31 202 ASN A N 1
ATOM 1668 C CA . ASN A 1 202 ? -11.648 -12.354 2.418 1.00 89.31 202 ASN A CA 1
ATOM 1669 C C . ASN A 1 202 ? -12.030 -11.865 3.823 1.00 89.31 202 ASN A C 1
ATOM 1671 O O . ASN A 1 202 ? -11.987 -12.634 4.778 1.00 89.31 202 ASN A O 1
ATOM 1675 N N . GLU A 1 203 ? -12.381 -10.582 3.939 1.00 89.88 203 GLU A N 1
ATOM 1676 C CA . GLU A 1 203 ? -12.846 -9.962 5.185 1.00 89.88 203 GLU A CA 1
ATOM 1677 C C . GLU A 1 203 ? -11.821 -10.023 6.335 1.00 89.88 203 GLU A C 1
ATOM 1679 O O . GLU A 1 203 ? -12.169 -9.912 7.511 1.00 89.88 203 GLU A O 1
ATOM 1684 N N . LYS A 1 204 ? -10.530 -10.167 6.004 1.00 92.94 204 LYS A N 1
ATOM 1685 C CA . LYS A 1 204 ? -9.446 -10.219 6.988 1.00 92.94 204 LYS A CA 1
ATOM 1686 C C . LYS A 1 204 ? -8.964 -8.818 7.347 1.00 92.94 204 LYS A C 1
ATOM 1688 O O . LYS A 1 204 ? -8.607 -8.020 6.480 1.00 92.94 204 LYS A O 1
ATOM 1693 N N . ILE A 1 205 ? -8.905 -8.546 8.648 1.00 96.25 205 ILE A N 1
ATOM 1694 C CA . ILE A 1 205 ? -8.424 -7.282 9.207 1.00 96.25 205 ILE A CA 1
ATOM 1695 C C . ILE A 1 205 ? -7.164 -7.584 10.001 1.00 96.25 205 ILE A C 1
ATOM 1697 O O . ILE A 1 205 ? -7.230 -8.139 11.095 1.00 96.25 205 ILE A O 1
ATOM 1701 N N . ILE A 1 206 ? -6.008 -7.236 9.448 1.00 95.25 206 ILE A N 1
ATOM 1702 C CA . ILE A 1 206 ? -4.714 -7.574 10.040 1.00 95.25 206 ILE A CA 1
ATOM 1703 C C . ILE A 1 206 ? -4.080 -6.311 10.580 1.00 95.25 206 ILE A C 1
ATOM 1705 O O . ILE A 1 206 ? -3.903 -5.330 9.861 1.00 95.25 206 ILE A O 1
ATOM 1709 N N . MET A 1 207 ? -3.693 -6.347 11.845 1.00 92.25 207 MET A N 1
ATOM 1710 C CA . MET A 1 207 ? -3.009 -5.245 12.490 1.00 92.25 207 MET A CA 1
ATOM 1711 C C . MET A 1 207 ? -1.579 -5.643 12.805 1.00 92.25 207 MET A C 1
ATOM 1713 O O . MET A 1 207 ? -1.348 -6.568 13.576 1.00 92.25 207 MET A O 1
ATOM 1717 N N . ASN A 1 208 ? -0.618 -4.941 12.211 1.00 88.06 208 ASN A N 1
ATOM 1718 C CA . ASN A 1 208 ? 0.802 -5.183 12.414 1.00 88.06 208 ASN A CA 1
ATOM 1719 C C . ASN A 1 208 ? 1.342 -4.435 13.643 1.00 88.06 208 ASN A C 1
ATOM 1721 O O . ASN A 1 208 ? 0.945 -3.298 13.904 1.00 88.06 208 ASN A O 1
ATOM 1725 N N . GLY A 1 209 ? 2.296 -5.059 14.345 1.00 73.25 209 GLY A N 1
ATOM 1726 C CA . GLY A 1 209 ? 3.071 -4.413 15.409 1.00 73.25 209 GLY A CA 1
ATOM 1727 C C . GLY A 1 209 ? 2.306 -4.168 16.713 1.00 73.25 209 GLY A C 1
ATOM 1728 O O . GLY A 1 209 ? 2.534 -3.157 17.371 1.00 73.25 209 GLY A O 1
ATOM 1729 N N . THR A 1 210 ? 1.397 -5.062 17.116 1.00 81.75 210 THR A N 1
ATOM 1730 C CA . THR A 1 210 ? 0.621 -4.850 18.350 1.00 81.75 210 THR A CA 1
ATOM 1731 C C . THR A 1 210 ? 1.424 -5.165 19.609 1.00 81.75 210 THR A C 1
ATOM 1733 O O . THR A 1 210 ? 2.117 -6.181 19.681 1.00 81.75 210 THR A O 1
ATOM 1736 N N . THR A 1 211 ? 1.308 -4.306 20.625 1.00 83.69 211 THR A N 1
ATOM 1737 C CA . THR A 1 211 ? 1.873 -4.532 21.965 1.00 83.69 211 THR A CA 1
ATOM 1738 C C . THR A 1 211 ? 0.884 -5.259 22.874 1.00 83.69 211 THR A C 1
ATOM 1740 O O . THR A 1 211 ? -0.319 -5.283 22.616 1.00 83.69 211 THR A O 1
ATOM 1743 N N . LEU A 1 212 ? 1.373 -5.801 23.992 1.00 83.00 212 LEU A N 1
ATOM 1744 C CA . LEU A 1 212 ? 0.515 -6.417 25.010 1.00 83.00 212 LEU A CA 1
ATOM 1745 C C . LEU A 1 212 ? -0.531 -5.436 25.555 1.00 83.00 212 LEU A C 1
ATOM 1747 O O . LEU A 1 212 ? -1.706 -5.771 25.638 1.00 83.00 212 LEU A O 1
ATOM 1751 N N . ASN A 1 213 ? -0.124 -4.205 25.871 1.00 82.00 213 ASN A N 1
ATOM 1752 C CA . ASN A 1 213 ? -1.043 -3.183 26.381 1.00 82.00 213 ASN A CA 1
ATOM 1753 C C . ASN A 1 213 ? -2.120 -2.837 25.351 1.00 82.00 213 ASN A C 1
ATOM 1755 O O . ASN A 1 213 ? -3.282 -2.645 25.696 1.00 82.00 213 ASN A O 1
ATOM 1759 N N . PHE A 1 214 ? -1.739 -2.804 24.075 1.00 84.25 214 PHE A N 1
ATOM 1760 C CA . PHE A 1 214 ? -2.679 -2.585 22.991 1.00 84.25 214 PHE A CA 1
ATOM 1761 C C . PHE A 1 214 ? -3.720 -3.712 22.904 1.00 84.25 214 PHE A C 1
ATOM 1763 O O . PHE A 1 214 ? -4.917 -3.452 22.824 1.00 84.25 214 PHE A O 1
ATOM 1770 N N . ARG A 1 215 ? -3.276 -4.967 22.986 1.00 88.62 215 ARG A N 1
ATOM 1771 C CA . ARG A 1 215 ? -4.156 -6.141 22.980 1.00 88.62 215 ARG A CA 1
ATOM 1772 C C . ARG A 1 215 ? -5.078 -6.218 24.198 1.00 88.62 215 ARG A C 1
ATOM 1774 O O . ARG A 1 215 ? -6.248 -6.561 24.043 1.00 88.62 215 ARG A O 1
ATOM 1781 N N . LYS A 1 216 ? -4.598 -5.835 25.384 1.00 87.38 216 LYS A N 1
ATOM 1782 C CA . LYS A 1 216 ? -5.443 -5.675 26.580 1.00 87.38 216 LYS A CA 1
ATOM 1783 C C . LYS A 1 216 ? -6.541 -4.638 26.345 1.00 87.38 216 LYS A C 1
ATOM 1785 O O . LYS A 1 216 ? -7.708 -4.944 26.556 1.00 87.38 216 LYS A O 1
ATOM 1790 N N . LYS A 1 217 ? -6.190 -3.477 25.779 1.00 87.12 217 LYS A N 1
ATOM 1791 C CA . LYS A 1 217 ? -7.162 -2.432 25.421 1.00 87.12 217 LYS A CA 1
ATOM 1792 C C . LYS A 1 21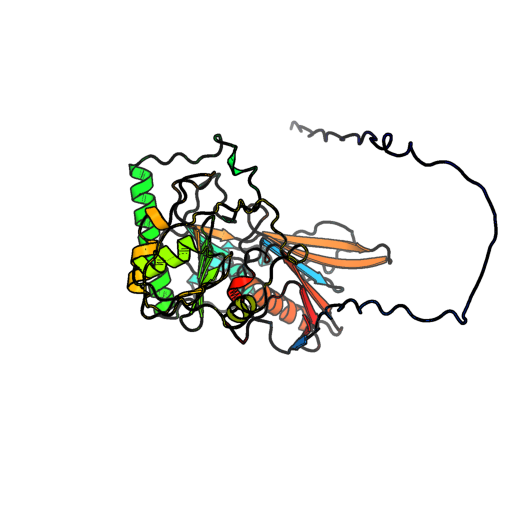7 ? -8.212 -2.929 24.421 1.00 87.12 217 LYS A C 1
ATOM 1794 O O . LYS A 1 217 ? -9.376 -2.560 24.538 1.00 87.12 217 LYS A O 1
ATOM 1799 N N . LEU A 1 218 ? -7.846 -3.783 23.458 1.00 90.81 218 LEU A N 1
ATOM 1800 C CA . LEU A 1 218 ? -8.829 -4.419 22.569 1.00 90.81 218 LEU A CA 1
ATOM 1801 C C . LEU A 1 218 ? -9.818 -5.296 23.348 1.00 90.81 218 LEU A C 1
ATOM 1803 O O . LEU A 1 218 ? -11.025 -5.142 23.172 1.00 90.81 218 LEU A O 1
ATOM 1807 N N . LYS A 1 219 ? -9.320 -6.154 24.247 1.00 90.50 219 LYS A N 1
ATOM 1808 C CA . LYS A 1 219 ? -10.162 -7.020 25.089 1.00 90.50 219 LYS A CA 1
ATOM 1809 C C . LYS A 1 219 ? -11.088 -6.222 26.006 1.00 90.50 219 LYS A C 1
ATOM 1811 O O . LYS A 1 219 ? -12.267 -6.541 26.088 1.00 90.50 219 LYS A O 1
ATOM 1816 N N . GLU A 1 220 ? -10.585 -5.157 26.628 1.00 90.38 220 GLU A N 1
ATOM 1817 C CA . GLU A 1 220 ? -11.380 -4.234 27.455 1.00 90.38 220 GLU A CA 1
ATOM 1818 C C . GLU A 1 220 ? -12.524 -3.579 26.666 1.00 90.38 220 GLU A C 1
ATOM 1820 O O . GLU A 1 220 ? -13.590 -3.320 27.214 1.00 90.38 220 GLU A O 1
ATOM 1825 N N . ASN A 1 221 ? -12.326 -3.346 25.364 1.00 90.12 221 ASN A N 1
ATOM 1826 C CA . ASN A 1 221 ? -13.350 -2.811 24.462 1.00 90.12 221 ASN A CA 1
ATOM 1827 C C . ASN A 1 221 ? -14.215 -3.912 23.813 1.00 90.12 221 ASN A C 1
ATOM 1829 O O . ASN A 1 221 ? -14.970 -3.627 22.882 1.00 90.12 221 ASN A O 1
ATOM 1833 N N . GLY A 1 222 ? -14.113 -5.165 24.275 1.00 90.19 222 GLY A N 1
ATOM 1834 C CA . GLY A 1 222 ? -14.893 -6.295 23.765 1.00 90.19 222 GLY A CA 1
ATOM 1835 C C . GLY A 1 222 ? -14.529 -6.715 22.338 1.00 90.19 222 GLY A C 1
ATOM 1836 O O . GLY A 1 222 ? -15.365 -7.282 21.640 1.00 90.19 222 GLY A O 1
ATOM 1837 N N . ILE A 1 223 ? -13.313 -6.410 21.878 1.00 94.12 223 ILE A N 1
ATOM 1838 C CA . ILE A 1 223 ? -12.838 -6.755 20.535 1.00 94.12 223 ILE A CA 1
ATOM 1839 C C . ILE A 1 223 ? -12.017 -8.039 20.614 1.00 94.12 223 ILE A C 1
ATOM 1841 O O . ILE A 1 223 ? -10.918 -8.064 21.175 1.00 94.12 223 ILE A O 1
ATOM 1845 N N . PHE A 1 224 ? -12.550 -9.099 20.012 1.00 92.75 224 PHE A N 1
ATOM 1846 C CA . PHE A 1 224 ? -11.861 -10.376 19.878 1.00 92.75 224 PHE A CA 1
ATOM 1847 C C . PHE A 1 224 ? -10.887 -10.350 18.699 1.00 92.75 224 PHE A C 1
ATOM 1849 O O . PHE A 1 224 ? -11.162 -9.780 17.638 1.00 92.75 224 PHE A O 1
ATOM 1856 N N . TYR A 1 225 ? -9.735 -10.980 18.892 1.00 92.75 225 TYR A N 1
ATOM 1857 C CA . TYR A 1 225 ? -8.689 -11.086 17.888 1.00 92.75 225 TYR A CA 1
ATOM 1858 C C . TYR A 1 225 ? -7.986 -12.438 18.006 1.00 92.75 225 TYR A C 1
ATOM 1860 O O . TYR A 1 225 ? -7.918 -13.020 19.089 1.00 92.75 225 TYR A O 1
ATOM 1868 N N . ASP A 1 226 ? -7.417 -12.881 16.893 1.00 89.75 226 ASP A N 1
ATOM 1869 C CA . ASP A 1 226 ? -6.664 -14.119 16.787 1.00 89.75 226 ASP A CA 1
ATOM 1870 C C . ASP A 1 226 ? -5.168 -13.825 16.689 1.00 89.75 226 ASP A C 1
ATOM 1872 O O . ASP A 1 226 ? -4.730 -12.862 16.047 1.00 89.75 226 ASP A O 1
ATOM 1876 N N . ILE A 1 227 ? -4.383 -14.685 17.335 1.00 86.94 227 ILE A N 1
ATOM 1877 C CA . ILE A 1 227 ? -2.927 -14.736 17.222 1.00 86.94 227 ILE A CA 1
ATOM 1878 C C . ILE A 1 227 ? -2.592 -15.971 16.395 1.00 86.94 227 ILE A C 1
ATOM 1880 O O . ILE A 1 227 ? -3.075 -17.066 16.681 1.00 86.94 227 ILE A O 1
ATOM 1884 N N . HIS A 1 228 ? -1.766 -15.808 15.366 1.00 82.94 228 HIS A N 1
ATOM 1885 C CA . HIS A 1 228 ? -1.427 -16.921 14.490 1.00 82.94 228 HIS A CA 1
ATOM 1886 C C . HIS A 1 228 ? -0.685 -18.044 15.244 1.00 82.94 228 HIS A C 1
ATOM 1888 O O . HIS A 1 228 ? 0.258 -17.752 15.987 1.00 82.94 228 HIS A O 1
ATOM 1894 N N . PRO A 1 229 ? -1.031 -19.329 15.017 1.00 73.94 229 PRO A N 1
ATOM 1895 C CA . PRO A 1 229 ? -0.490 -20.457 15.783 1.00 73.94 229 PRO A CA 1
ATOM 1896 C C . PRO A 1 229 ? 1.039 -20.579 15.786 1.00 73.94 229 PRO A C 1
ATOM 1898 O O . PRO A 1 229 ? 1.613 -21.082 16.751 1.00 73.94 229 PRO A O 1
ATOM 1901 N N . SER A 1 230 ? 1.722 -20.119 14.730 1.00 73.00 230 SER A N 1
ATOM 1902 C CA . SER A 1 230 ? 3.195 -20.119 14.684 1.00 73.00 230 SER A CA 1
ATOM 1903 C C . SER A 1 230 ? 3.826 -19.226 15.756 1.00 73.00 230 SER A C 1
ATOM 1905 O O . SER A 1 230 ? 4.916 -19.529 16.229 1.00 73.00 230 SER A O 1
ATOM 1907 N N . LEU A 1 231 ? 3.136 -18.162 16.173 1.00 70.81 231 LEU A N 1
ATOM 1908 C CA . LEU A 1 231 ? 3.578 -17.270 17.245 1.00 70.81 231 LEU A CA 1
ATOM 1909 C C . LEU A 1 231 ? 3.225 -17.820 18.627 1.00 70.81 231 LEU A C 1
ATOM 1911 O O . LEU A 1 231 ? 3.944 -17.570 19.588 1.00 70.81 231 LEU A O 1
ATOM 1915 N N . THR A 1 232 ? 2.153 -18.604 18.727 1.00 58.28 232 THR A N 1
ATOM 1916 C CA . THR A 1 232 ? 1.749 -19.266 19.973 1.00 58.28 232 THR A CA 1
ATOM 1917 C C . THR A 1 232 ? 2.740 -20.364 20.374 1.00 58.28 232 THR A C 1
ATOM 1919 O O . THR A 1 232 ? 2.979 -20.575 21.558 1.00 58.28 232 THR A O 1
ATOM 1922 N N . LYS A 1 233 ? 3.384 -21.026 19.400 1.00 51.97 233 LYS A N 1
ATOM 1923 C CA . LYS A 1 233 ? 4.437 -22.030 19.653 1.00 51.97 233 LYS A CA 1
ATOM 1924 C C . LYS A 1 233 ? 5.728 -21.428 20.226 1.00 51.97 233 LYS A C 1
ATOM 1926 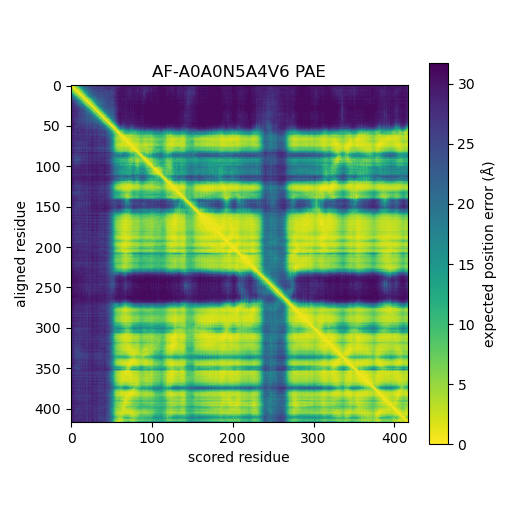O O . LYS A 1 233 ? 6.363 -22.064 21.057 1.00 51.97 233 LYS A O 1
ATOM 1931 N N . LEU A 1 234 ? 6.057 -20.180 19.879 1.00 48.59 234 LEU A N 1
ATOM 1932 C CA . LEU A 1 234 ? 7.188 -19.436 20.463 1.00 48.59 234 LEU A CA 1
ATOM 1933 C C . LEU A 1 234 ? 7.013 -19.148 21.967 1.00 48.59 234 LEU A C 1
ATOM 1935 O O . LEU A 1 234 ? 7.974 -18.777 22.633 1.00 48.59 234 LEU A O 1
ATOM 1939 N N . CYS A 1 235 ? 5.809 -19.323 22.525 1.00 42.28 235 CYS A N 1
ATOM 1940 C CA . CYS A 1 235 ? 5.557 -19.171 23.959 1.00 42.28 235 CYS A CA 1
ATOM 1941 C C . CYS A 1 235 ? 5.953 -20.397 24.796 1.00 42.28 235 CYS A C 1
ATOM 1943 O O . CYS A 1 235 ? 6.052 -20.265 26.012 1.00 42.28 235 CYS A O 1
ATOM 1945 N N . GLY A 1 236 ? 6.163 -21.567 24.179 1.00 41.75 236 GLY A N 1
ATOM 1946 C CA . GLY A 1 236 ? 6.469 -22.816 24.889 1.00 41.75 236 GLY A CA 1
ATOM 1947 C C . GLY A 1 236 ? 7.960 -23.118 25.081 1.00 41.75 236 GLY A C 1
ATOM 1948 O O . GLY A 1 236 ? 8.289 -23.954 25.915 1.00 41.75 236 GLY A O 1
ATOM 1949 N N . GLU A 1 237 ? 8.857 -22.450 24.347 1.00 36.81 237 GLU A N 1
ATOM 1950 C CA . GLU A 1 237 ? 10.281 -22.835 24.240 1.00 36.81 237 GLU A CA 1
ATOM 1951 C C . GLU A 1 237 ? 11.281 -21.756 24.697 1.00 36.81 237 GLU A C 1
ATOM 1953 O O . GLU A 1 237 ? 12.458 -21.820 24.362 1.00 36.81 237 GLU A O 1
ATOM 1958 N N . LEU A 1 238 ? 10.866 -20.757 25.481 1.00 33.31 238 LEU A N 1
ATOM 1959 C CA . LEU A 1 238 ? 11.781 -19.702 25.940 1.00 33.31 238 LEU A CA 1
ATOM 1960 C C . LEU A 1 238 ? 12.082 -19.824 27.438 1.00 33.31 238 LEU A C 1
ATOM 1962 O O . LEU A 1 238 ? 11.515 -19.112 28.268 1.00 33.31 238 LEU A O 1
ATOM 1966 N N . SER A 1 239 ? 13.020 -20.715 27.776 1.00 29.84 239 SER A N 1
ATOM 1967 C CA . SER A 1 239 ? 13.848 -20.559 28.973 1.00 29.84 239 SER A CA 1
ATOM 1968 C C . SER A 1 239 ? 14.784 -19.361 28.793 1.00 29.84 239 SER A C 1
ATOM 1970 O O . SER A 1 239 ? 15.310 -19.119 27.707 1.00 29.84 239 SER A O 1
ATOM 1972 N N . TYR A 1 240 ? 14.956 -18.595 29.870 1.00 35.59 240 TYR A N 1
ATOM 1973 C CA . TYR A 1 240 ? 15.890 -17.477 29.984 1.00 35.59 240 TYR A CA 1
ATOM 1974 C C . TYR A 1 240 ? 17.295 -17.904 29.535 1.00 35.59 240 TYR A C 1
ATOM 1976 O O . TYR A 1 240 ? 17.915 -18.669 30.256 1.00 35.59 240 TYR A O 1
ATOM 1984 N N . GLU A 1 241 ? 17.757 -17.434 28.369 1.00 29.59 241 GLU A N 1
ATOM 1985 C CA . GLU A 1 241 ? 19.133 -16.942 28.116 1.00 29.59 241 GLU A CA 1
ATOM 1986 C C . GLU A 1 241 ? 19.428 -16.644 26.629 1.00 29.59 241 GLU A C 1
ATOM 1988 O O . GLU A 1 241 ? 20.279 -15.802 26.353 1.00 29.59 241 GLU A O 1
ATOM 1993 N N . ASP A 1 242 ? 18.660 -17.157 25.661 1.00 30.56 242 ASP A N 1
ATOM 1994 C CA . ASP A 1 242 ? 19.053 -17.066 24.240 1.00 30.56 242 ASP A CA 1
ATOM 1995 C C . ASP A 1 242 ? 18.194 -16.133 23.362 1.00 30.56 242 ASP A C 1
ATOM 1997 O O . ASP A 1 242 ? 17.541 -16.556 22.410 1.00 30.56 242 ASP A O 1
ATOM 2001 N N . ILE A 1 243 ? 18.238 -14.817 23.610 1.00 34.19 243 ILE A N 1
ATOM 2002 C CA . ILE A 1 243 ? 17.780 -13.819 22.618 1.00 34.19 243 ILE A CA 1
ATOM 2003 C C . ILE A 1 243 ? 18.861 -12.755 22.411 1.00 34.19 243 ILE A C 1
ATOM 2005 O O . ILE A 1 243 ? 18.785 -11.641 22.926 1.00 34.19 243 ILE A O 1
ATOM 2009 N N . SER A 1 244 ? 19.878 -13.100 21.620 1.00 32.50 244 SER A N 1
ATOM 2010 C CA . SER A 1 244 ? 20.827 -12.127 21.055 1.00 32.50 244 SER A CA 1
ATOM 2011 C C . SER A 1 244 ? 21.058 -12.273 19.547 1.00 32.50 244 SER A C 1
ATOM 2013 O O . SER A 1 244 ? 21.858 -11.540 18.973 1.00 32.50 244 SER A O 1
ATOM 2015 N N . SER A 1 245 ? 20.312 -13.128 18.845 1.00 33.53 245 SER A N 1
ATOM 2016 C CA . SER A 1 245 ? 20.349 -13.130 17.381 1.00 33.53 245 SER A CA 1
ATOM 2017 C C . SER A 1 245 ? 18.965 -13.372 16.790 1.00 33.53 245 SER A C 1
ATOM 2019 O O . SER A 1 245 ? 18.293 -14.337 17.132 1.00 33.53 245 SER A O 1
ATOM 2021 N N . SER A 1 246 ? 18.556 -12.483 15.879 1.00 37.66 246 SER A N 1
ATOM 2022 C CA . SER A 1 246 ? 17.309 -12.520 15.087 1.00 37.66 246 SER A CA 1
ATOM 2023 C C . SER A 1 246 ? 16.113 -11.700 15.588 1.00 37.66 246 SER A C 1
ATOM 2025 O O . SER A 1 246 ? 14.976 -12.094 15.366 1.00 37.66 246 SER A O 1
ATOM 2027 N N . ILE A 1 247 ? 16.333 -10.507 16.153 1.00 32.66 247 ILE A N 1
ATOM 2028 C CA . ILE A 1 247 ? 15.348 -9.409 16.081 1.00 32.66 247 ILE A CA 1
ATOM 2029 C C . ILE A 1 247 ? 16.118 -8.100 15.885 1.00 32.66 247 ILE A C 1
ATOM 2031 O O . ILE A 1 247 ? 16.621 -7.508 16.838 1.00 32.66 247 ILE A O 1
ATOM 2035 N N . VAL A 1 248 ? 16.233 -7.634 14.639 1.00 27.23 248 VAL A N 1
ATOM 2036 C CA . VAL A 1 248 ? 16.755 -6.289 14.364 1.00 27.23 248 VAL A CA 1
ATOM 2037 C C . VAL A 1 248 ? 15.635 -5.284 14.620 1.00 27.23 248 VAL A C 1
ATOM 2039 O O . VAL A 1 248 ? 14.845 -4.971 13.742 1.00 27.23 248 VAL A O 1
ATOM 2042 N N . CYS A 1 249 ? 15.572 -4.823 15.865 1.00 26.42 249 CYS A N 1
ATOM 2043 C CA . CYS A 1 249 ? 15.207 -3.462 16.252 1.00 26.42 249 CYS A CA 1
ATOM 2044 C C . CYS A 1 249 ? 15.757 -3.254 17.669 1.00 26.42 249 CYS A C 1
ATOM 2046 O O . CYS A 1 249 ? 15.062 -3.386 18.677 1.00 26.42 249 CYS A O 1
ATOM 2048 N N . GLU A 1 250 ? 17.059 -2.988 17.755 1.00 28.58 250 GLU A N 1
ATOM 2049 C CA . GLU A 1 250 ? 17.696 -2.614 19.011 1.00 28.58 250 GLU A CA 1
ATOM 2050 C C . GLU A 1 250 ? 17.160 -1.253 19.495 1.00 28.58 250 GLU A C 1
ATOM 2052 O O . GLU A 1 250 ? 17.471 -0.216 18.912 1.00 28.58 250 GLU A O 1
ATOM 2057 N N . LYS A 1 251 ? 16.436 -1.225 20.624 1.00 32.00 251 LYS A N 1
ATOM 2058 C CA . LYS A 1 251 ? 16.995 -0.724 21.900 1.00 32.00 251 LYS A CA 1
ATOM 2059 C C . LYS A 1 251 ? 15.985 -0.709 23.060 1.00 32.00 251 LYS A C 1
ATOM 2061 O O . LYS A 1 251 ? 14.977 -0.014 23.035 1.00 32.00 251 LYS A O 1
ATOM 2066 N N . LYS A 1 252 ? 16.426 -1.383 24.134 1.00 25.66 252 LYS A N 1
ATOM 2067 C CA . LYS A 1 252 ? 16.060 -1.301 25.564 1.00 25.66 252 LYS A CA 1
ATOM 2068 C C . LYS A 1 252 ? 14.638 -1.713 25.972 1.00 25.66 252 LYS A C 1
ATOM 2070 O O . LYS A 1 252 ? 13.804 -0.887 26.328 1.00 25.66 252 LYS A O 1
ATOM 2075 N N . LEU A 1 253 ? 14.463 -3.026 26.127 1.00 27.27 253 LEU A N 1
ATOM 2076 C CA . LEU A 1 253 ? 13.589 -3.597 27.155 1.00 27.27 253 LEU A CA 1
ATOM 2077 C C . LEU A 1 253 ? 14.113 -3.170 28.537 1.00 27.27 253 LEU A C 1
ATOM 2079 O O . LEU A 1 253 ? 15.142 -3.659 28.997 1.00 27.27 253 LEU A O 1
ATOM 2083 N N . LYS A 1 254 ? 13.430 -2.230 29.197 1.00 24.92 254 LYS A N 1
ATOM 2084 C CA . LYS A 1 254 ? 13.525 -2.095 30.653 1.00 24.92 254 LYS A CA 1
ATOM 2085 C C . LYS A 1 254 ? 12.573 -3.121 31.256 1.00 24.92 254 LYS A C 1
ATOM 2087 O O . LYS A 1 254 ? 11.364 -3.011 31.080 1.00 24.92 254 LYS A O 1
ATOM 2092 N N . ILE A 1 255 ? 13.132 -4.115 31.935 1.00 27.47 255 ILE A N 1
ATOM 2093 C CA . ILE A 1 255 ? 12.384 -5.000 32.824 1.00 27.47 255 ILE A CA 1
ATOM 2094 C C . ILE A 1 255 ? 12.046 -4.162 34.060 1.00 27.47 255 ILE A C 1
ATOM 2096 O O . ILE A 1 255 ? 12.946 -3.729 34.775 1.00 27.47 255 ILE A O 1
ATOM 2100 N N . ILE A 1 256 ? 10.764 -3.870 34.262 1.00 24.08 256 ILE A N 1
ATOM 2101 C CA . ILE A 1 256 ? 10.242 -3.421 35.553 1.00 24.08 256 ILE A CA 1
ATOM 2102 C C . ILE A 1 256 ? 9.519 -4.637 36.123 1.00 24.08 256 ILE A C 1
ATOM 2104 O O . ILE A 1 256 ? 8.569 -5.131 35.514 1.00 24.08 256 ILE A O 1
ATOM 2108 N N . ASN A 1 257 ? 10.032 -5.156 37.237 1.00 27.20 257 ASN A N 1
ATOM 2109 C CA . ASN A 1 257 ? 9.337 -6.144 38.047 1.00 27.20 257 ASN A CA 1
ATOM 2110 C C . ASN A 1 257 ? 8.227 -5.410 38.799 1.00 27.20 257 ASN A C 1
ATOM 2112 O O . ASN A 1 257 ? 8.519 -4.601 39.675 1.00 27.20 257 ASN A O 1
ATOM 2116 N N . GLU A 1 258 ? 6.977 -5.694 38.461 1.00 28.81 258 GLU A N 1
ATOM 2117 C CA . GLU A 1 258 ? 5.861 -5.490 39.380 1.00 28.81 258 GLU A CA 1
ATOM 2118 C C . GLU A 1 258 ? 5.385 -6.883 39.790 1.00 28.81 258 GLU A C 1
ATOM 2120 O O . GLU A 1 258 ? 4.619 -7.549 39.094 1.00 28.81 258 GLU A O 1
ATOM 2125 N N . GLU A 1 259 ? 5.954 -7.358 40.898 1.00 34.22 259 GLU A N 1
ATOM 2126 C CA . GLU A 1 259 ? 5.274 -8.302 41.774 1.00 34.22 259 GLU A CA 1
ATOM 2127 C C . GLU A 1 259 ? 4.139 -7.529 42.438 1.00 34.22 259 GLU A C 1
ATOM 2129 O O . GLU A 1 259 ? 4.402 -6.550 43.133 1.00 34.22 259 GLU A O 1
ATOM 2134 N N . ASN A 1 260 ? 2.903 -7.916 42.134 1.00 31.05 260 ASN A N 1
ATOM 2135 C CA . ASN A 1 260 ? 1.739 -7.958 43.022 1.00 31.05 260 ASN A CA 1
ATOM 2136 C C . ASN A 1 260 ? 0.498 -8.143 42.145 1.00 31.05 260 ASN A C 1
ATOM 2138 O O . ASN A 1 260 ? 0.148 -7.278 41.351 1.00 31.05 260 ASN A O 1
ATOM 2142 N N . ASP A 1 261 ? -0.097 -9.329 42.202 1.00 30.30 261 ASP A N 1
ATOM 2143 C CA . ASP A 1 261 ? -1.427 -9.478 42.792 1.00 30.30 261 ASP A CA 1
ATOM 2144 C C . ASP A 1 261 ? -1.886 -10.932 42.660 1.00 30.30 261 ASP A C 1
ATOM 2146 O O . ASP A 1 261 ? -1.885 -11.551 41.589 1.00 30.30 261 ASP A O 1
ATOM 2150 N N . ASN A 1 262 ? -2.221 -11.481 43.824 1.00 35.78 262 ASN A N 1
ATOM 2151 C CA . ASN A 1 262 ? -2.951 -12.721 43.986 1.00 35.78 262 ASN A CA 1
ATOM 2152 C C . ASN A 1 262 ? -4.373 -12.497 43.477 1.00 35.78 262 ASN A C 1
ATOM 2154 O O . ASN A 1 262 ? -5.054 -11.640 44.021 1.00 35.78 262 ASN A O 1
ATOM 2158 N N . GLU A 1 263 ? -4.832 -13.293 42.514 1.00 32.38 263 GLU A N 1
ATOM 2159 C CA . GLU A 1 263 ? -6.245 -13.661 42.416 1.00 32.38 263 GLU A CA 1
ATOM 2160 C C . GLU A 1 263 ? -6.429 -14.908 41.536 1.00 32.38 263 GLU A C 1
ATOM 2162 O O . GLU A 1 263 ? -5.647 -15.208 40.626 1.00 32.38 263 GLU A O 1
ATOM 2167 N N . GLU A 1 264 ? -7.423 -15.689 41.940 1.00 33.31 264 GLU A N 1
ATOM 2168 C CA . GLU A 1 264 ? -7.626 -17.111 41.701 1.00 33.31 264 GLU A CA 1
ATOM 2169 C C . GLU A 1 264 ? -8.257 -17.432 40.332 1.00 33.31 264 GLU A C 1
ATOM 2171 O O . GLU A 1 264 ? -9.008 -16.649 39.762 1.00 33.31 264 GLU A O 1
ATOM 2176 N N . GLY A 1 265 ? -8.013 -18.655 39.846 1.00 31.44 265 GLY A N 1
ATOM 2177 C CA . GLY A 1 265 ? -9.042 -19.432 39.142 1.00 31.44 265 GLY A CA 1
ATOM 2178 C C . GLY A 1 265 ? -9.528 -18.943 37.773 1.00 31.44 265 GLY A C 1
ATOM 2179 O O . GLY A 1 265 ? -10.730 -18.893 37.538 1.00 31.44 265 GLY A O 1
ATOM 2180 N N . GLY A 1 266 ? -8.625 -18.680 36.831 1.00 25.44 266 GLY A N 1
ATOM 2181 C CA . GLY A 1 266 ? -8.952 -18.619 35.403 1.00 25.44 266 GLY A CA 1
ATOM 2182 C C . GLY A 1 266 ? -7.794 -19.185 34.592 1.00 25.44 266 GLY A C 1
ATOM 2183 O O . GLY A 1 266 ? -6.641 -18.943 34.950 1.00 25.44 266 GLY A O 1
ATOM 2184 N N . GLU A 1 267 ? -8.069 -19.957 33.536 1.00 29.05 267 GLU A N 1
ATOM 2185 C CA . GLU A 1 267 ? -7.043 -20.402 32.585 1.00 29.05 267 GLU A CA 1
ATOM 2186 C C . GLU A 1 267 ? -6.226 -19.183 32.132 1.00 29.05 267 GLU A C 1
ATOM 2188 O O . GLU A 1 267 ? -6.676 -18.369 31.323 1.00 29.05 267 GLU A O 1
ATOM 2193 N N . LYS A 1 268 ? -5.018 -19.018 32.687 1.00 34.16 268 LYS A N 1
ATOM 2194 C CA . LYS A 1 268 ? -4.067 -18.001 32.242 1.00 34.16 268 LYS A CA 1
ATOM 2195 C C . LYS A 1 268 ? -3.573 -18.437 30.868 1.00 34.16 268 LYS A C 1
ATOM 2197 O O . LYS A 1 268 ? -2.533 -19.074 30.740 1.00 34.16 268 LYS A O 1
ATOM 2202 N N . LEU A 1 269 ? -4.332 -18.096 29.830 1.00 42.06 269 LEU A N 1
ATOM 2203 C CA . LEU A 1 269 ? -3.825 -18.022 28.467 1.00 42.06 269 LEU A CA 1
ATOM 2204 C C . LEU A 1 269 ? -2.674 -17.010 28.485 1.00 42.06 269 LEU A C 1
ATOM 2206 O O . LEU A 1 269 ? -2.888 -15.797 28.511 1.00 42.06 269 LEU A O 1
ATOM 2210 N N . TYR A 1 270 ? -1.447 -17.525 28.559 1.00 56.41 270 TYR A N 1
ATOM 2211 C CA . TYR A 1 270 ? -0.228 -16.732 28.493 1.00 56.41 270 TYR A CA 1
ATOM 2212 C C . TYR A 1 270 ? -0.157 -16.077 27.112 1.00 56.41 270 TYR A C 1
ATOM 2214 O O . TYR A 1 270 ? 0.247 -16.696 26.131 1.00 56.41 270 TYR A O 1
ATOM 2222 N N . GLU A 1 271 ? -0.586 -14.818 27.015 1.00 65.19 271 GLU A N 1
ATOM 2223 C CA . GLU A 1 271 ? -0.387 -14.040 25.796 1.00 65.19 271 GLU A CA 1
ATOM 2224 C C . GLU A 1 271 ? 1.113 -13.787 25.576 1.00 65.19 271 GLU A C 1
ATOM 2226 O O . GLU A 1 271 ? 1.794 -13.337 26.509 1.00 65.19 271 GLU A O 1
ATOM 2231 N N . PRO A 1 272 ? 1.634 -13.983 24.348 1.00 65.88 272 PRO A N 1
ATOM 2232 C CA . PRO A 1 272 ? 3.028 -13.696 24.056 1.00 65.88 272 PRO A CA 1
ATOM 2233 C C . PRO A 1 272 ? 3.357 -12.240 24.392 1.00 65.88 272 PRO A C 1
ATOM 2235 O O . PRO A 1 272 ? 2.614 -11.318 24.029 1.00 65.88 272 PRO A O 1
ATOM 2238 N N . LYS A 1 273 ? 4.488 -12.014 25.065 1.00 68.00 273 LYS A N 1
ATOM 2239 C CA . LYS A 1 273 ? 5.080 -10.677 25.214 1.00 68.00 273 LYS A CA 1
ATOM 2240 C C . LYS A 1 273 ? 5.794 -10.310 23.907 1.00 68.00 273 LYS A C 1
ATOM 2242 O O . LYS A 1 273 ? 6.413 -11.163 23.285 1.00 68.00 273 LYS A O 1
ATOM 2247 N N . GLY A 1 274 ? 5.712 -9.046 23.490 1.00 72.06 274 GLY A N 1
ATOM 2248 C CA . GLY A 1 274 ? 6.378 -8.545 22.280 1.00 72.06 274 GLY A CA 1
ATOM 2249 C C . GLY A 1 274 ? 5.437 -7.899 21.262 1.00 72.06 274 GLY A C 1
ATOM 2250 O O . GLY A 1 274 ? 4.243 -7.715 21.526 1.00 72.06 274 GLY A O 1
ATOM 2251 N N . PHE A 1 275 ? 6.018 -7.533 20.118 1.00 76.62 275 PHE A N 1
ATOM 2252 C CA . PHE A 1 275 ? 5.336 -6.922 18.980 1.00 76.62 275 PHE A CA 1
ATOM 2253 C C . PHE A 1 275 ? 5.010 -7.990 17.950 1.00 76.62 275 PHE A C 1
ATOM 2255 O O . PHE A 1 275 ? 5.918 -8.579 17.369 1.00 76.62 275 PHE A O 1
ATOM 2262 N N . TYR A 1 276 ? 3.727 -8.224 17.702 1.00 83.06 276 TYR A N 1
ATOM 2263 C CA . TYR A 1 276 ? 3.331 -9.138 16.641 1.00 83.06 276 TYR A CA 1
ATOM 2264 C C . TYR A 1 276 ? 2.011 -8.752 15.981 1.00 83.06 276 TYR A C 1
ATOM 2266 O O . TYR A 1 276 ? 1.189 -8.034 16.567 1.00 83.06 276 TYR A O 1
ATOM 2274 N N . PRO A 1 277 ? 1.823 -9.201 14.733 1.00 89.25 277 PRO A N 1
ATOM 2275 C CA . PRO A 1 277 ? 0.561 -9.081 14.020 1.00 89.25 277 PRO A CA 1
ATOM 2276 C C . PRO A 1 277 ? -0.587 -9.889 14.642 1.00 89.25 277 PRO A C 1
ATOM 2278 O O . PRO A 1 277 ? -0.434 -11.064 14.980 1.00 89.25 277 PRO A O 1
ATOM 2281 N N . ILE A 1 278 ? -1.771 -9.285 14.693 1.00 92.31 278 ILE A N 1
ATOM 2282 C CA . ILE A 1 278 ? -3.032 -9.937 15.084 1.00 92.31 278 ILE A CA 1
ATOM 2283 C C . ILE A 1 278 ? -4.060 -9.830 13.959 1.00 92.31 278 ILE A C 1
ATOM 2285 O O . ILE A 1 278 ? -4.004 -8.891 13.161 1.00 92.31 278 ILE A O 1
ATOM 2289 N N . SER A 1 279 ? -5.006 -10.764 13.923 1.00 94.38 279 SER A N 1
ATOM 2290 C CA . SER A 1 279 ? -6.185 -10.683 13.059 1.00 94.38 279 SER A CA 1
ATOM 2291 C C . SER A 1 279 ? -7.399 -10.304 13.898 1.00 94.38 279 SER A C 1
ATOM 2293 O O . SER A 1 279 ? -7.723 -11.002 14.853 1.00 94.38 279 SER A O 1
ATOM 2295 N N . ILE A 1 280 ? -8.074 -9.204 13.575 1.00 95.12 280 ILE A N 1
ATOM 2296 C CA . ILE A 1 280 ? -9.309 -8.808 14.260 1.00 95.12 280 ILE A CA 1
ATOM 2297 C C . ILE A 1 280 ? -10.458 -9.667 13.740 1.00 95.12 280 ILE A C 1
ATOM 2299 O O . ILE A 1 280 ? -10.619 -9.833 12.529 1.00 95.12 280 ILE A O 1
ATOM 2303 N N . ASN A 1 281 ? -11.275 -10.196 14.650 1.00 93.25 281 ASN A N 1
ATOM 2304 C CA . ASN A 1 281 ? -12.442 -10.975 14.267 1.00 93.25 281 ASN A CA 1
ATOM 2305 C C . ASN A 1 281 ? -13.490 -10.063 13.610 1.00 93.25 281 ASN A C 1
ATOM 2307 O O . ASN A 1 281 ? -13.895 -9.049 14.184 1.00 93.25 281 ASN A O 1
ATOM 2311 N N . ILE A 1 282 ? -13.963 -10.444 12.422 1.00 92.69 282 ILE A N 1
ATOM 2312 C CA . ILE A 1 282 ? -14.917 -9.652 11.637 1.00 92.69 282 ILE A CA 1
ATOM 2313 C C . ILE A 1 282 ? -16.240 -9.394 12.375 1.00 92.69 282 ILE A C 1
ATOM 2315 O O . ILE A 1 282 ? -16.867 -8.355 12.178 1.00 92.69 282 ILE A O 1
ATOM 2319 N N . THR A 1 283 ? -16.643 -10.279 13.292 1.00 93.94 283 THR A N 1
ATOM 2320 C CA . THR A 1 283 ? -17.842 -10.084 14.130 1.00 93.94 283 THR A CA 1
ATOM 2321 C C . THR A 1 283 ? -17.746 -8.841 15.019 1.00 93.94 283 THR A C 1
ATOM 2323 O O . THR A 1 283 ? -18.768 -8.253 15.365 1.00 93.94 283 THR A O 1
ATOM 2326 N N . CYS A 1 284 ? -16.525 -8.403 15.341 1.00 94.06 284 CYS A N 1
ATOM 2327 C CA . CYS A 1 284 ? -16.239 -7.222 16.153 1.00 94.06 284 CYS A CA 1
ATOM 2328 C C . CYS A 1 284 ? -16.017 -5.955 15.314 1.00 94.06 284 CYS A C 1
ATOM 2330 O O . CYS A 1 284 ? -15.566 -4.941 15.851 1.00 94.06 284 CYS A O 1
ATOM 2332 N N . LEU A 1 285 ? -16.290 -5.989 14.002 1.00 94.19 285 LEU A N 1
ATOM 2333 C CA . LEU A 1 285 ? -16.004 -4.881 13.087 1.00 94.19 285 LEU A CA 1
ATOM 2334 C C . LEU A 1 285 ? -16.611 -3.560 13.577 1.00 94.19 285 LEU A C 1
ATOM 2336 O O . LEU A 1 285 ? -15.917 -2.549 13.620 1.00 94.19 285 LEU A O 1
ATOM 2340 N N . SER A 1 286 ? -17.875 -3.560 14.000 1.00 93.88 286 SER A N 1
ATOM 2341 C CA . SER A 1 286 ? -18.558 -2.348 14.469 1.00 93.88 286 SER A CA 1
ATOM 2342 C C . SER A 1 286 ? -17.886 -1.733 15.703 1.00 93.88 286 SER A C 1
ATOM 2344 O O . SER A 1 286 ? -17.640 -0.525 15.728 1.00 93.88 286 SER A O 1
ATOM 2346 N N . GLN A 1 287 ? -17.538 -2.550 16.707 1.00 94.75 287 GLN A N 1
ATOM 2347 C CA . GLN A 1 287 ? -16.812 -2.096 17.900 1.00 94.75 287 GLN A CA 1
ATOM 2348 C C . GLN A 1 287 ? -15.406 -1.608 17.540 1.00 94.75 287 GLN A C 1
ATOM 2350 O O . GLN A 1 287 ? -14.959 -0.574 18.036 1.00 94.75 287 GLN A O 1
ATOM 2355 N N . PHE A 1 288 ? -14.722 -2.313 16.639 1.00 94.88 288 PHE A N 1
ATOM 2356 C CA . PHE A 1 288 ? -13.383 -1.944 16.197 1.00 94.88 288 PHE A CA 1
ATOM 2357 C C . PHE A 1 288 ? -13.373 -0.607 15.446 1.00 94.88 288 PHE A C 1
ATOM 2359 O O . PHE A 1 288 ? -12.517 0.237 15.702 1.00 94.88 288 PHE A O 1
ATOM 2366 N N . ILE A 1 289 ? -14.362 -0.354 14.585 1.00 94.75 289 ILE A N 1
ATOM 2367 C CA . ILE A 1 289 ? -14.533 0.941 13.913 1.00 94.75 289 ILE A CA 1
ATOM 2368 C C . ILE A 1 289 ? -14.787 2.049 14.932 1.00 94.75 289 ILE A C 1
ATOM 2370 O O . ILE A 1 289 ? -14.191 3.122 14.833 1.00 94.75 289 ILE A O 1
ATOM 2374 N N . LEU A 1 290 ? -15.655 1.806 15.917 1.00 94.62 290 LEU A N 1
ATOM 2375 C CA . LEU A 1 290 ? -15.925 2.781 16.970 1.00 94.62 290 LEU A CA 1
ATOM 2376 C C . LEU A 1 290 ? -14.645 3.126 17.746 1.00 94.62 290 LEU A C 1
ATOM 2378 O O . LEU A 1 290 ? -14.378 4.302 17.997 1.00 94.62 290 LEU A O 1
ATOM 2382 N N . LEU A 1 291 ? -13.822 2.119 18.050 1.00 93.44 291 LEU A N 1
ATOM 2383 C CA . LEU A 1 291 ? -12.523 2.306 18.687 1.00 93.44 291 LEU A CA 1
ATOM 2384 C C . LEU A 1 291 ? -11.557 3.102 17.797 1.00 93.44 291 LEU A C 1
ATOM 2386 O O . LEU A 1 291 ? -10.928 4.039 18.281 1.00 93.44 291 LEU A O 1
ATOM 2390 N N . LEU A 1 292 ? -11.480 2.801 16.496 1.00 92.81 292 LEU A N 1
ATOM 2391 C CA . LEU A 1 292 ? -10.647 3.544 15.542 1.00 92.81 292 LEU A CA 1
ATOM 2392 C C . LEU A 1 292 ? -11.026 5.029 15.470 1.00 92.81 292 LEU A C 1
ATOM 2394 O O . LEU A 1 292 ? -10.155 5.894 15.382 1.00 92.81 292 LEU A O 1
ATOM 2398 N N . LYS A 1 293 ? -12.322 5.340 15.548 1.00 93.25 293 LYS A N 1
ATOM 2399 C CA . LYS A 1 293 ? -12.830 6.720 15.554 1.00 93.25 293 LYS A CA 1
ATOM 2400 C C . LYS A 1 293 ? -12.562 7.467 16.858 1.00 93.25 293 LYS A C 1
ATOM 2402 O O . LYS A 1 293 ? -12.720 8.690 16.879 1.00 93.25 293 LYS A O 1
ATOM 2407 N N . ASN A 1 294 ? -12.164 6.772 17.924 1.00 91.06 294 ASN A N 1
ATOM 2408 C CA . ASN A 1 294 ? -11.816 7.391 19.192 1.00 91.06 294 ASN A CA 1
ATOM 2409 C C . ASN A 1 294 ? -10.412 8.030 19.101 1.00 91.06 294 ASN A C 1
ATOM 2411 O O . ASN A 1 294 ? -9.429 7.311 18.894 1.00 91.06 294 ASN A O 1
ATOM 2415 N N . PRO A 1 295 ? -10.277 9.357 19.298 1.00 85.94 295 PRO A N 1
ATOM 2416 C CA . PRO A 1 295 ? -8.986 10.047 19.235 1.00 85.94 295 PRO A CA 1
ATOM 2417 C C . PRO A 1 295 ? -7.942 9.485 20.211 1.00 85.94 295 PRO A C 1
ATOM 2419 O O . PRO A 1 295 ? -6.761 9.445 19.889 1.00 85.94 295 PRO A O 1
ATOM 2422 N N . SER A 1 296 ? -8.368 8.977 21.376 1.00 83.44 296 SER A N 1
ATOM 2423 C CA . SER A 1 296 ? -7.471 8.362 22.373 1.00 83.44 296 SER A CA 1
ATOM 2424 C C . SER A 1 296 ? -6.820 7.053 21.907 1.00 83.44 296 SER A C 1
ATOM 2426 O O . SER A 1 296 ? -5.942 6.508 22.580 1.00 83.44 296 SER A O 1
ATOM 2428 N N . PHE A 1 297 ? -7.305 6.495 20.800 1.00 84.12 297 PHE A N 1
ATOM 2429 C CA . PHE A 1 297 ? -6.767 5.300 20.174 1.00 84.12 297 PHE A CA 1
ATOM 2430 C C . PHE A 1 297 ? -6.034 5.631 18.874 1.00 84.12 297 PHE A C 1
ATOM 2432 O O . PHE A 1 297 ? -4.936 5.130 18.643 1.00 84.12 297 PHE A O 1
ATOM 2439 N N . SER A 1 298 ? -6.638 6.456 18.016 1.00 80.00 298 SER A N 1
ATOM 2440 C CA . SER A 1 298 ? -6.082 6.749 16.693 1.00 80.00 298 SER A CA 1
ATOM 2441 C C . SER A 1 298 ? -4.909 7.722 16.729 1.00 80.00 298 SER A C 1
ATOM 2443 O O . SER A 1 298 ? -4.052 7.650 15.849 1.00 80.00 298 SER A O 1
ATOM 2445 N N . LEU A 1 299 ? -4.841 8.598 17.732 1.00 82.69 299 LEU A N 1
ATOM 2446 C CA . LEU A 1 299 ? -3.837 9.650 17.794 1.00 82.69 299 LEU A CA 1
ATOM 2447 C C . LEU A 1 299 ? -2.659 9.301 18.683 1.00 82.69 299 LEU A C 1
ATOM 2449 O O . LEU A 1 299 ? -2.739 8.564 19.663 1.00 82.69 299 LEU A O 1
ATOM 2453 N N . VAL A 1 300 ? -1.549 9.927 18.329 1.00 76.06 300 VAL A N 1
ATOM 2454 C CA . VAL A 1 300 ? -0.289 9.839 19.043 1.00 76.06 300 VAL A CA 1
ATOM 2455 C C . VAL A 1 300 ? -0.082 11.190 19.707 1.00 76.06 300 VAL A C 1
ATOM 2457 O O . VAL A 1 300 ? -0.236 12.227 19.069 1.00 76.06 300 VAL A O 1
ATOM 2460 N N . ASN A 1 301 ? 0.281 11.191 20.986 1.00 70.06 301 ASN A N 1
ATOM 2461 C CA . ASN A 1 301 ? 0.439 12.434 21.752 1.00 70.06 301 ASN A CA 1
ATOM 2462 C C . ASN A 1 301 ? 1.811 13.107 21.547 1.00 70.06 301 ASN A C 1
ATOM 2464 O O . ASN A 1 301 ? 2.088 14.171 22.097 1.00 70.06 301 ASN A O 1
ATOM 2468 N N . TYR A 1 302 ? 2.707 12.477 20.789 1.00 68.75 302 TYR A N 1
ATOM 2469 C CA . TYR A 1 302 ? 4.126 12.807 20.734 1.00 68.75 302 TYR A CA 1
ATOM 2470 C C . TYR A 1 302 ? 4.685 12.540 19.322 1.00 68.75 302 TYR A C 1
ATOM 2472 O O . TYR A 1 302 ? 4.192 11.668 18.612 1.00 68.75 302 TYR A O 1
ATOM 2480 N N . GLY A 1 303 ? 5.710 13.297 18.913 1.00 72.12 303 GLY A N 1
ATOM 2481 C CA . GLY A 1 303 ? 6.321 13.219 17.573 1.00 72.12 303 GLY A CA 1
ATOM 2482 C C . GLY A 1 303 ? 5.772 14.247 16.573 1.00 72.12 303 GLY A C 1
ATOM 2483 O O . GLY A 1 303 ? 4.895 15.044 16.909 1.00 72.12 303 GLY A O 1
ATOM 2484 N N . ILE A 1 304 ? 6.306 14.246 15.346 1.00 72.12 304 ILE A N 1
ATOM 2485 C CA . ILE A 1 304 ? 5.929 15.216 14.296 1.00 72.12 304 ILE A CA 1
ATOM 2486 C C . ILE A 1 304 ? 4.508 14.983 13.755 1.00 72.12 304 ILE A C 1
ATOM 2488 O O . ILE A 1 304 ? 3.894 15.906 13.236 1.00 72.12 304 ILE A O 1
ATOM 2492 N N . HIS A 1 305 ? 3.967 13.769 13.902 1.00 76.88 305 HIS A N 1
ATOM 2493 C CA . HIS A 1 305 ? 2.584 13.422 13.553 1.00 76.88 305 HIS A CA 1
ATOM 2494 C C . HIS A 1 305 ? 1.606 13.543 14.727 1.00 76.88 305 HIS A C 1
ATOM 2496 O O . HIS A 1 305 ? 0.483 13.050 14.629 1.00 76.88 305 HIS A O 1
ATOM 2502 N N . SER A 1 306 ? 2.017 14.169 15.834 1.00 77.94 306 SER A N 1
ATOM 2503 C CA . SER A 1 306 ? 1.106 14.421 16.951 1.00 77.94 306 SER A CA 1
ATOM 2504 C C . SER A 1 306 ? -0.123 15.198 16.474 1.00 77.94 306 SER A C 1
ATOM 2506 O O . SER A 1 306 ? -0.003 16.062 15.608 1.00 77.94 306 SER A O 1
ATOM 2508 N N . GLN A 1 307 ? -1.298 14.861 17.014 1.00 80.25 307 GLN A N 1
ATOM 2509 C CA . GLN A 1 307 ? -2.599 15.458 16.657 1.00 80.25 307 GLN A CA 1
ATOM 2510 C C . GLN A 1 307 ? -3.060 15.237 15.205 1.00 80.25 307 GLN A C 1
ATOM 2512 O O . GLN A 1 307 ? -4.107 15.750 14.813 1.00 80.25 307 GLN A O 1
ATOM 2517 N N . LEU A 1 308 ? -2.336 14.449 14.406 1.00 86.12 308 LEU A N 1
ATOM 2518 C CA . LEU A 1 308 ? -2.782 14.056 13.074 1.00 86.12 308 LEU A CA 1
ATOM 2519 C C . LEU A 1 308 ? -3.436 12.677 13.119 1.00 86.12 308 LEU A C 1
ATOM 2521 O O . LEU A 1 308 ? -2.840 11.754 13.683 1.00 86.12 308 LEU A O 1
ATOM 2525 N N . PRO A 1 309 ? -4.607 12.493 12.484 1.00 91.19 309 PRO A N 1
ATOM 2526 C CA . PRO A 1 309 ? -5.155 11.161 12.333 1.00 91.19 309 PRO A CA 1
ATOM 2527 C C . PRO A 1 309 ? -4.218 10.276 11.493 1.00 91.19 309 PRO A C 1
ATOM 2529 O O . PRO A 1 309 ? -3.449 10.788 10.663 1.00 91.19 309 PRO A O 1
ATOM 2532 N N . PRO A 1 310 ? -4.293 8.946 11.676 1.00 92.50 310 PRO A N 1
ATOM 2533 C CA . PRO A 1 310 ? -3.592 7.980 10.841 1.00 92.50 310 PRO A CA 1
ATOM 2534 C C . PRO A 1 310 ? -3.869 8.207 9.355 1.00 92.50 310 PRO A C 1
ATOM 2536 O O . PRO A 1 310 ? -4.970 8.602 8.973 1.00 92.50 310 PRO A O 1
ATOM 2539 N N . SER A 1 311 ? -2.900 7.906 8.498 1.00 93.81 311 SER A N 1
ATOM 2540 C CA . SER A 1 311 ? -3.114 8.024 7.058 1.00 93.81 311 SER A CA 1
ATOM 2541 C C . SER A 1 311 ? -3.871 6.815 6.518 1.00 93.81 311 SER A C 1
ATOM 2543 O O . SER A 1 311 ? -3.403 5.687 6.642 1.00 93.81 311 SER A O 1
ATOM 2545 N N . ILE A 1 312 ? -5.019 7.053 5.893 1.00 96.75 312 ILE A N 1
ATOM 2546 C CA . ILE A 1 312 ? -5.750 6.072 5.094 1.00 96.75 312 ILE A CA 1
ATOM 2547 C C . ILE A 1 312 ? -5.151 6.081 3.691 1.00 96.75 312 ILE A C 1
ATOM 2549 O O . ILE A 1 312 ? -5.039 7.149 3.090 1.00 96.75 312 ILE A O 1
ATOM 2553 N N . ILE A 1 313 ? -4.762 4.912 3.183 1.00 96.12 313 ILE A N 1
ATOM 2554 C CA . ILE A 1 313 ? -4.156 4.736 1.859 1.00 96.12 313 ILE A CA 1
ATOM 2555 C C . ILE A 1 313 ? -4.944 3.675 1.092 1.00 96.12 313 ILE A C 1
ATOM 2557 O O . ILE A 1 313 ? -5.177 2.581 1.606 1.00 96.12 313 ILE A O 1
ATOM 2561 N N . SER A 1 314 ? -5.322 3.980 -0.147 1.00 95.50 314 SER A N 1
ATOM 2562 C CA . SER A 1 314 ? -6.060 3.071 -1.028 1.00 95.50 314 SER A CA 1
ATOM 2563 C C . SER A 1 314 ? -5.591 3.201 -2.477 1.00 95.50 314 SER A C 1
ATOM 2565 O O . SER A 1 314 ? -5.100 4.252 -2.887 1.00 95.50 314 SER A O 1
ATOM 2567 N N . ALA A 1 315 ? -5.766 2.136 -3.259 1.00 92.25 315 ALA A N 1
ATOM 2568 C CA . ALA A 1 315 ? -5.599 2.177 -4.714 1.00 92.25 315 ALA A CA 1
ATOM 2569 C C . ALA A 1 315 ? -6.767 2.903 -5.412 1.00 92.25 315 ALA A C 1
ATOM 2571 O O . ALA A 1 315 ? -6.648 3.314 -6.560 1.00 92.25 315 ALA A O 1
ATOM 2572 N N . TYR A 1 316 ? -7.894 3.076 -4.714 1.00 90.62 316 TYR A N 1
ATOM 2573 C CA . TYR A 1 316 ? -9.126 3.631 -5.267 1.00 90.62 316 TYR A CA 1
ATOM 2574 C C . TYR A 1 316 ? -9.492 4.966 -4.611 1.00 90.62 316 TYR A C 1
ATOM 2576 O O . TYR A 1 316 ? -9.210 5.162 -3.424 1.00 90.62 316 TYR A O 1
ATOM 2584 N N . PRO A 1 317 ? -10.160 5.873 -5.346 1.00 92.31 317 PRO A N 1
ATOM 2585 C CA . PRO A 1 317 ? -10.553 7.171 -4.818 1.00 92.31 317 PRO A CA 1
ATOM 2586 C C . PRO A 1 317 ? -11.589 7.052 -3.697 1.00 92.31 317 PRO A C 1
ATOM 2588 O O . PRO A 1 317 ? -12.542 6.273 -3.770 1.00 92.31 317 PRO A O 1
ATOM 2591 N N . PHE A 1 318 ? -11.432 7.897 -2.679 1.00 94.06 318 PHE A N 1
ATOM 2592 C CA . PHE A 1 318 ? -12.386 8.064 -1.583 1.00 94.06 318 PHE A CA 1
ATOM 2593 C C . PHE A 1 318 ? -12.543 9.549 -1.200 1.00 94.06 318 PHE A C 1
ATOM 2595 O O . PHE A 1 318 ? -11.811 10.416 -1.681 1.00 94.06 318 PHE A O 1
ATOM 2602 N N . HIS A 1 319 ? -13.535 9.869 -0.372 1.00 91.25 319 HIS A N 1
ATOM 2603 C CA . HIS A 1 319 ? -13.892 11.223 0.044 1.00 91.25 319 HIS A CA 1
ATOM 2604 C C . HIS A 1 319 ? -12.678 11.911 0.649 1.00 91.25 319 HIS A C 1
ATOM 2606 O O . HIS A 1 319 ? -11.901 11.279 1.357 1.00 91.25 319 HIS A O 1
ATOM 2612 N N . ASN A 1 320 ? -12.515 13.199 0.348 1.00 93.56 320 ASN A N 1
ATOM 2613 C CA . ASN A 1 320 ? -11.413 14.048 0.810 1.00 93.56 320 ASN A CA 1
ATOM 2614 C C . ASN A 1 320 ? -9.998 13.536 0.472 1.00 93.56 320 ASN A C 1
ATOM 2616 O O . ASN A 1 320 ? -9.021 14.202 0.812 1.00 93.56 320 ASN A O 1
ATOM 2620 N N . SER A 1 321 ? -9.858 12.382 -0.189 1.00 94.31 321 SER A N 1
ATOM 2621 C CA . SER A 1 321 ? -8.556 11.820 -0.518 1.00 94.31 321 SER A CA 1
ATOM 2622 C C . SER A 1 321 ? -7.818 12.715 -1.496 1.00 94.31 321 SER A C 1
ATOM 2624 O O . SER A 1 321 ? -8.397 13.296 -2.414 1.00 94.31 321 SER A O 1
ATOM 2626 N N . THR A 1 322 ? -6.511 12.825 -1.292 1.00 93.12 322 THR A N 1
ATOM 2627 C CA . THR A 1 322 ? -5.635 13.412 -2.293 1.00 93.12 322 THR A CA 1
ATOM 2628 C C . THR A 1 322 ? -5.080 12.304 -3.166 1.00 93.12 322 THR A C 1
ATOM 2630 O O . THR A 1 322 ? -4.484 11.350 -2.663 1.00 93.12 322 THR A O 1
ATOM 2633 N N . MET A 1 323 ? -5.255 12.460 -4.473 1.00 91.56 323 MET A N 1
ATOM 2634 C CA . MET A 1 323 ? -4.581 11.639 -5.465 1.00 91.56 323 MET A CA 1
ATOM 2635 C C . MET A 1 323 ? -3.086 11.975 -5.492 1.00 91.56 323 MET A C 1
ATOM 2637 O O . MET A 1 323 ? -2.697 13.145 -5.526 1.00 91.56 323 MET A O 1
ATOM 2641 N N . LYS A 1 324 ? -2.246 10.945 -5.478 1.00 89.50 324 LYS A N 1
ATOM 2642 C CA . LYS A 1 324 ? -0.790 11.040 -5.560 1.00 89.50 324 LYS A CA 1
ATOM 2643 C C . LYS A 1 324 ? -0.278 10.073 -6.616 1.00 89.50 324 LYS A C 1
ATOM 2645 O O . LYS A 1 324 ? -0.855 9.010 -6.828 1.00 89.50 324 LYS A O 1
ATOM 2650 N N . PHE A 1 325 ? 0.839 10.440 -7.229 1.00 88.31 325 PHE A N 1
ATOM 2651 C CA . PHE A 1 325 ? 1.477 9.641 -8.263 1.00 88.31 325 PHE A CA 1
ATOM 2652 C C . PHE A 1 325 ? 2.837 9.145 -7.798 1.00 88.31 325 PHE A C 1
ATOM 2654 O O . PHE A 1 325 ? 3.638 9.903 -7.249 1.00 88.31 325 PHE A O 1
ATOM 2661 N N . LEU A 1 326 ? 3.121 7.881 -8.075 1.00 90.88 326 LEU A N 1
ATOM 2662 C CA . LEU A 1 326 ? 4.465 7.343 -7.997 1.00 90.88 326 LEU A CA 1
ATOM 2663 C C . LEU A 1 326 ? 5.308 7.923 -9.135 1.00 90.88 326 LEU A C 1
ATOM 2665 O O . LEU A 1 326 ? 4.836 8.206 -10.238 1.00 90.88 326 LEU A O 1
ATOM 2669 N N . ASN A 1 327 ? 6.575 8.152 -8.843 1.00 89.06 327 ASN A N 1
ATOM 2670 C CA . ASN A 1 327 ? 7.577 8.524 -9.818 1.00 89.06 327 ASN A CA 1
ATOM 2671 C C . ASN A 1 327 ? 8.231 7.268 -10.363 1.00 89.06 327 ASN A C 1
ATOM 2673 O O . ASN A 1 327 ? 8.423 6.295 -9.636 1.00 89.06 327 ASN A O 1
ATOM 2677 N N . ILE A 1 328 ? 8.589 7.332 -11.638 1.00 89.44 328 ILE A N 1
ATOM 2678 C CA . ILE A 1 328 ? 9.411 6.330 -12.289 1.00 89.44 328 ILE A CA 1
ATOM 2679 C C . ILE A 1 328 ? 10.706 7.030 -12.697 1.00 89.44 328 ILE A C 1
ATOM 2681 O O . ILE A 1 328 ? 10.683 8.187 -13.118 1.00 89.44 328 ILE A O 1
ATOM 2685 N N . SER A 1 329 ? 11.834 6.344 -12.579 1.00 89.56 329 SER A N 1
ATOM 2686 C CA . SER A 1 329 ? 13.088 6.770 -13.197 1.00 89.56 329 SER A CA 1
ATOM 2687 C C . SER A 1 329 ? 13.750 5.594 -13.895 1.00 89.56 329 SER A C 1
ATOM 2689 O O . SER A 1 329 ? 13.555 4.446 -13.499 1.00 89.56 329 SER A O 1
ATOM 2691 N N . SER A 1 330 ? 14.520 5.886 -14.935 1.00 90.62 330 SER A N 1
ATOM 2692 C CA . SER A 1 330 ? 15.180 4.881 -15.755 1.00 90.62 330 SER A CA 1
ATOM 2693 C C . SER A 1 330 ? 16.679 5.148 -15.800 1.00 90.62 330 SER A C 1
ATOM 2695 O O . SER A 1 330 ? 17.101 6.301 -15.897 1.00 90.62 330 SER A O 1
ATOM 2697 N N . ARG A 1 331 ? 17.497 4.097 -15.743 1.00 90.69 331 ARG A N 1
ATOM 2698 C CA . ARG A 1 331 ? 18.959 4.193 -15.814 1.00 90.69 331 ARG A CA 1
ATOM 2699 C C . ARG A 1 331 ? 19.544 3.034 -16.612 1.00 90.69 331 ARG A C 1
ATOM 2701 O O . ARG A 1 331 ? 19.038 1.919 -16.555 1.00 90.69 331 ARG A O 1
ATOM 2708 N N . ILE A 1 332 ? 20.631 3.307 -17.319 1.00 90.62 332 ILE A N 1
ATOM 2709 C CA . ILE A 1 332 ? 21.507 2.283 -17.889 1.00 90.62 332 ILE A CA 1
ATOM 2710 C C . ILE A 1 332 ? 22.749 2.206 -17.017 1.00 90.62 332 ILE A C 1
ATOM 2712 O O . ILE A 1 332 ? 23.340 3.244 -16.742 1.00 90.62 332 ILE A O 1
ATOM 2716 N N . VAL A 1 333 ? 23.141 1.007 -16.596 1.00 88.69 333 VAL A N 1
ATOM 2717 C CA . VAL A 1 333 ? 24.339 0.778 -15.784 1.00 88.69 333 VAL A CA 1
ATOM 2718 C C . VAL A 1 333 ? 25.284 -0.138 -16.545 1.00 88.69 333 VAL A C 1
ATOM 2720 O O . VAL A 1 333 ? 24.911 -1.242 -16.933 1.00 88.69 333 VAL A O 1
ATOM 2723 N N . LYS A 1 334 ? 26.529 0.304 -16.744 1.00 87.56 334 LYS A N 1
ATOM 2724 C CA . LYS A 1 334 ? 27.584 -0.546 -17.302 1.00 87.56 334 LYS A CA 1
ATOM 2725 C C . LYS A 1 334 ? 28.369 -1.198 -16.169 1.00 87.56 334 LYS A C 1
ATOM 2727 O O . LYS A 1 334 ? 29.041 -0.517 -15.396 1.00 87.56 334 LYS A O 1
ATOM 2732 N N . LEU A 1 335 ? 28.287 -2.519 -16.075 1.00 85.25 335 LEU A N 1
ATOM 2733 C CA . LEU A 1 335 ? 29.002 -3.299 -15.073 1.00 85.25 335 LEU A CA 1
ATOM 2734 C C . LEU A 1 335 ? 30.499 -3.377 -15.393 1.00 85.25 335 LEU A C 1
ATOM 2736 O O . LEU A 1 335 ? 30.927 -3.253 -16.544 1.00 85.25 335 LEU A O 1
ATOM 2740 N N . SER A 1 336 ? 31.308 -3.664 -14.371 1.00 82.88 336 SER A N 1
ATOM 2741 C CA . SER A 1 336 ? 32.750 -3.914 -14.517 1.00 82.88 336 SER A CA 1
ATOM 2742 C C . SER A 1 336 ? 33.064 -5.112 -15.420 1.00 82.88 336 SER A C 1
ATOM 2744 O O . SER A 1 336 ? 34.124 -5.149 -16.036 1.00 82.88 336 SER A O 1
ATOM 2746 N N . SER A 1 337 ? 32.123 -6.053 -15.552 1.00 84.56 337 SER A N 1
ATOM 2747 C CA . SER A 1 337 ? 32.177 -7.179 -16.493 1.00 84.56 337 SER A CA 1
ATOM 2748 C C . SER A 1 337 ? 32.015 -6.767 -17.962 1.00 84.56 337 SER A C 1
ATOM 2750 O O . SER A 1 337 ? 32.158 -7.602 -18.850 1.00 84.56 337 SER A O 1
ATOM 2752 N N . GLY A 1 338 ? 31.690 -5.500 -18.235 1.00 81.12 338 GLY A N 1
ATOM 2753 C CA . GLY A 1 338 ? 31.381 -4.992 -19.570 1.00 81.12 338 GLY A CA 1
ATOM 2754 C C . GLY A 1 338 ? 29.924 -5.190 -19.993 1.00 81.12 338 GLY A C 1
ATOM 2755 O O . GLY A 1 338 ? 29.530 -4.629 -21.014 1.00 81.12 338 GLY A O 1
ATOM 2756 N N . MET A 1 339 ? 29.125 -5.924 -19.210 1.00 84.50 339 MET A N 1
ATOM 2757 C CA . MET A 1 339 ? 27.692 -6.091 -19.457 1.00 84.50 339 MET A CA 1
ATOM 2758 C C . MET A 1 339 ? 26.908 -4.821 -19.123 1.00 84.50 339 MET A C 1
ATOM 2760 O O . MET A 1 339 ? 27.315 -4.024 -18.275 1.00 84.50 339 MET A O 1
ATOM 2764 N N . ILE A 1 340 ? 25.784 -4.640 -19.809 1.00 86.88 340 ILE A N 1
ATOM 2765 C CA . ILE A 1 340 ? 24.875 -3.514 -19.610 1.00 86.88 340 ILE A CA 1
ATOM 2766 C C . ILE A 1 340 ? 23.626 -4.035 -18.907 1.00 86.88 340 ILE A C 1
ATOM 2768 O O . ILE A 1 340 ? 23.043 -5.029 -19.333 1.00 86.88 340 ILE A O 1
ATOM 2772 N N . GLU A 1 341 ? 23.218 -3.345 -17.850 1.00 89.94 341 GLU A N 1
ATOM 2773 C CA . GLU A 1 341 ? 21.949 -3.572 -17.174 1.00 89.94 341 GLU A CA 1
ATOM 2774 C C . GLU A 1 341 ? 21.037 -2.363 -17.331 1.00 89.94 341 GLU A C 1
ATOM 2776 O O . GLU A 1 341 ? 21.464 -1.204 -17.295 1.00 89.94 341 GLU A O 1
ATOM 2781 N N . TYR A 1 342 ? 19.749 -2.649 -17.450 1.00 91.25 342 TYR A N 1
ATOM 2782 C CA . TYR A 1 342 ? 18.701 -1.654 -17.562 1.00 91.25 342 TYR A CA 1
ATOM 2783 C C . TYR A 1 342 ? 17.901 -1.639 -16.273 1.00 91.25 342 TYR A C 1
ATOM 2785 O O . TYR A 1 342 ? 17.385 -2.665 -15.829 1.00 91.25 342 TYR A O 1
ATOM 2793 N N . HIS A 1 343 ? 17.855 -0.475 -15.642 1.00 92.50 343 HIS A N 1
ATOM 2794 C CA . HIS A 1 343 ? 17.300 -0.279 -14.313 1.00 92.50 343 HIS A CA 1
ATOM 2795 C C . HIS A 1 343 ? 16.072 0.623 -14.414 1.00 92.50 343 HIS A C 1
ATOM 2797 O O . HIS A 1 343 ? 16.139 1.701 -15.009 1.00 92.50 343 HIS A O 1
ATOM 2803 N N . VAL A 1 344 ? 14.960 0.204 -13.813 1.00 92.44 344 VAL A N 1
ATOM 2804 C CA . VAL A 1 344 ? 13.755 1.028 -13.652 1.00 92.44 344 VAL A CA 1
ATOM 2805 C C . VAL A 1 344 ? 13.401 1.085 -12.176 1.00 92.44 344 VAL A C 1
ATOM 2807 O O . VAL A 1 344 ? 13.191 0.066 -11.530 1.00 92.44 344 VAL A O 1
ATOM 2810 N N . ASP A 1 345 ? 13.325 2.292 -11.636 1.00 92.81 345 ASP A N 1
ATOM 2811 C CA . ASP A 1 345 ? 12.984 2.543 -10.242 1.00 92.81 345 ASP A CA 1
ATOM 2812 C C . ASP A 1 345 ? 11.604 3.175 -10.137 1.00 92.81 345 ASP A C 1
ATOM 2814 O O . ASP A 1 345 ? 11.326 4.153 -10.830 1.00 92.81 345 ASP A O 1
ATOM 2818 N N . VAL A 1 346 ? 10.790 2.683 -9.206 1.00 92.75 346 VAL A N 1
ATOM 2819 C CA . VAL A 1 346 ? 9.523 3.299 -8.806 1.00 92.75 346 VAL A CA 1
ATOM 2820 C C . VAL A 1 346 ? 9.577 3.693 -7.338 1.00 92.75 346 VAL A C 1
ATOM 2822 O O . VAL A 1 346 ? 9.997 2.910 -6.485 1.00 92.75 346 VAL A O 1
ATOM 2825 N N . TYR A 1 347 ? 9.172 4.927 -7.044 1.00 91.06 347 TYR A N 1
ATOM 2826 C CA . TYR A 1 347 ? 9.258 5.544 -5.718 1.00 91.06 347 TYR A CA 1
ATOM 2827 C C . TYR A 1 347 ? 8.179 6.624 -5.542 1.00 91.06 347 TYR A C 1
ATOM 2829 O O . TYR A 1 347 ? 7.582 7.075 -6.516 1.00 91.06 347 TYR A O 1
ATOM 2837 N N . GLY A 1 348 ? 7.876 7.039 -4.309 1.00 85.25 348 GLY A N 1
ATOM 2838 C CA . GLY A 1 348 ? 6.884 8.097 -4.064 1.00 85.25 348 GLY A CA 1
ATOM 2839 C C . GLY A 1 348 ? 7.420 9.515 -4.300 1.00 85.25 348 GLY A C 1
ATOM 2840 O O . GLY A 1 348 ? 8.611 9.721 -4.534 1.00 85.25 348 GLY A O 1
ATOM 2841 N N . CYS A 1 349 ? 6.537 10.520 -4.244 1.00 71.06 349 CYS A N 1
ATOM 2842 C CA . CYS A 1 349 ? 6.900 11.924 -4.495 1.00 71.06 349 CYS A CA 1
ATOM 2843 C C . CYS A 1 349 ? 8.003 12.444 -3.560 1.00 71.06 349 CYS A C 1
ATOM 2845 O O . CYS A 1 349 ? 8.846 13.222 -3.997 1.00 71.06 349 CYS A O 1
ATOM 2847 N N . ASP A 1 350 ? 8.014 11.977 -2.311 1.00 71.38 350 ASP A N 1
ATOM 2848 C CA . ASP A 1 350 ? 8.942 12.424 -1.269 1.00 71.38 350 ASP A CA 1
ATOM 2849 C C . ASP A 1 350 ? 10.196 11.524 -1.167 1.00 71.38 350 ASP A C 1
ATOM 2851 O O . ASP A 1 350 ? 10.963 11.617 -0.214 1.00 71.38 350 ASP A O 1
ATOM 2855 N N . GLY A 1 351 ? 10.418 10.644 -2.155 1.00 72.88 351 GLY A N 1
ATOM 2856 C CA . GLY A 1 351 ? 11.554 9.712 -2.218 1.00 72.88 351 GLY A CA 1
ATOM 2857 C C . GLY A 1 351 ? 11.287 8.335 -1.602 1.00 72.88 351 GLY A C 1
ATOM 2858 O O . GLY A 1 351 ? 11.979 7.372 -1.928 1.00 72.88 351 GLY A O 1
ATOM 2859 N N . GLU A 1 352 ? 10.243 8.212 -0.789 1.00 75.25 352 GLU A N 1
ATOM 2860 C CA . GLU A 1 352 ? 9.727 6.955 -0.242 1.00 75.25 352 GLU A CA 1
ATOM 2861 C C . GLU A 1 352 ? 8.245 6.808 -0.618 1.00 75.25 352 GLU A C 1
ATOM 2863 O O . GLU A 1 352 ? 7.636 7.795 -1.019 1.00 75.25 352 GLU A O 1
ATOM 2868 N N . GLY A 1 353 ? 7.711 5.577 -0.579 1.00 70.81 353 GLY A N 1
ATOM 2869 C CA . GLY A 1 353 ? 6.386 5.151 -1.076 1.00 70.81 353 GLY A CA 1
ATOM 2870 C C . GLY A 1 353 ? 5.154 5.918 -0.540 1.00 70.81 353 GLY A C 1
ATOM 2871 O O . GLY A 1 353 ? 5.247 7.080 -0.167 1.00 70.81 353 GLY A O 1
ATOM 2872 N N . PRO A 1 354 ? 3.947 5.328 -0.499 1.00 91.69 354 PRO A N 1
ATOM 2873 C CA . PRO A 1 354 ? 3.638 3.903 -0.475 1.00 91.69 354 PRO A CA 1
ATOM 2874 C C . PRO A 1 354 ? 3.556 3.290 -1.872 1.00 91.69 354 PRO A C 1
ATOM 2876 O O . PRO A 1 354 ? 2.836 3.775 -2.737 1.00 91.69 354 PRO A O 1
ATOM 2879 N N . ILE A 1 355 ? 4.239 2.167 -2.071 1.00 93.62 355 ILE A N 1
ATOM 2880 C CA . ILE A 1 355 ? 4.041 1.308 -3.239 1.00 93.62 355 ILE A CA 1
ATOM 2881 C C . ILE A 1 355 ? 3.133 0.163 -2.804 1.00 93.62 355 ILE A C 1
ATOM 2883 O O . ILE A 1 355 ? 3.518 -0.662 -1.971 1.00 93.62 355 ILE A O 1
ATOM 2887 N N . LEU A 1 356 ? 1.913 0.165 -3.337 1.00 94.38 356 LEU A N 1
ATOM 2888 C CA . LEU A 1 356 ? 0.877 -0.808 -3.007 1.00 94.38 356 LEU A CA 1
ATOM 2889 C C . LEU A 1 356 ? 1.141 -2.170 -3.683 1.00 94.38 356 LEU A C 1
ATOM 2891 O O . LEU A 1 356 ? 1.801 -2.217 -4.723 1.00 94.38 356 LEU A O 1
ATOM 2895 N N . PRO A 1 357 ? 0.604 -3.279 -3.140 1.00 92.25 357 PRO A N 1
ATOM 2896 C CA . PRO A 1 357 ? 0.839 -4.636 -3.652 1.00 92.25 357 PRO A CA 1
ATOM 2897 C C . PRO A 1 357 ? 0.635 -4.825 -5.158 1.00 92.25 357 PRO A C 1
ATOM 2899 O O . PRO A 1 357 ? 1.413 -5.518 -5.810 1.00 92.25 357 PRO A O 1
ATOM 2902 N N . HIS A 1 358 ? -0.394 -4.187 -5.723 1.00 91.50 358 HIS A N 1
ATOM 2903 C CA . HIS A 1 358 ? -0.760 -4.356 -7.131 1.00 91.50 358 HIS A CA 1
ATOM 2904 C C . HIS A 1 358 ? 0.243 -3.711 -8.102 1.00 91.50 358 HIS A C 1
ATOM 2906 O O . HIS A 1 358 ? 0.325 -4.128 -9.255 1.00 91.50 358 HIS A O 1
ATOM 2912 N N . VAL A 1 359 ? 1.025 -2.719 -7.656 1.00 92.38 359 VAL A N 1
ATOM 2913 C CA . VAL A 1 359 ? 1.906 -1.924 -8.530 1.00 92.38 359 VAL A CA 1
ATOM 2914 C C . VAL A 1 359 ? 2.891 -2.829 -9.264 1.00 92.38 359 VAL A C 1
ATOM 2916 O O . VAL A 1 359 ? 2.997 -2.781 -10.485 1.00 92.38 359 VAL A O 1
ATOM 2919 N N . ALA A 1 360 ? 3.578 -3.708 -8.530 1.00 91.75 360 ALA A N 1
ATOM 2920 C CA . ALA A 1 360 ? 4.577 -4.588 -9.123 1.00 91.75 360 ALA A CA 1
ATOM 2921 C C . ALA A 1 360 ? 3.955 -5.578 -10.116 1.00 91.75 360 ALA A C 1
ATOM 2923 O O . ALA A 1 360 ? 4.512 -5.787 -11.189 1.00 91.75 360 ALA A O 1
ATOM 2924 N N . SER A 1 361 ? 2.787 -6.149 -9.800 1.00 89.50 361 SER A N 1
ATOM 2925 C CA . SER A 1 361 ? 2.114 -7.082 -10.708 1.00 89.50 361 SER A CA 1
ATOM 2926 C C . SER A 1 361 ? 1.630 -6.399 -11.989 1.00 89.50 361 SER A C 1
ATOM 2928 O O . SER A 1 361 ? 1.757 -6.975 -13.065 1.00 89.50 361 SER A O 1
ATOM 2930 N N . GLU A 1 362 ? 1.107 -5.172 -11.900 1.00 88.25 362 GLU A N 1
ATOM 2931 C CA . GLU A 1 362 ? 0.653 -4.418 -13.077 1.00 88.25 362 GLU A CA 1
ATOM 2932 C C . GLU A 1 362 ? 1.829 -3.967 -13.950 1.00 88.25 362 GLU A C 1
ATOM 2934 O O . GLU A 1 362 ? 1.783 -4.105 -15.173 1.00 88.25 362 GLU A O 1
ATOM 2939 N N . MET A 1 363 ? 2.930 -3.526 -13.337 1.00 87.62 363 MET A N 1
ATOM 2940 C CA . MET A 1 363 ? 4.164 -3.230 -14.067 1.00 87.62 363 MET A CA 1
ATOM 2941 C C . MET A 1 363 ? 4.729 -4.463 -14.768 1.00 87.62 363 MET A C 1
ATOM 2943 O O . MET A 1 363 ? 5.151 -4.373 -15.919 1.00 87.62 363 MET A O 1
ATOM 2947 N N . MET A 1 364 ? 4.692 -5.627 -14.116 1.00 87.06 364 MET A N 1
ATOM 2948 C CA . MET A 1 364 ? 5.129 -6.868 -14.748 1.00 87.06 364 MET A CA 1
ATOM 2949 C C . MET A 1 364 ? 4.269 -7.247 -15.944 1.00 87.06 364 MET A C 1
ATOM 2951 O O . MET A 1 364 ? 4.828 -7.626 -16.963 1.00 87.06 364 MET A O 1
ATOM 2955 N N . LYS A 1 365 ? 2.942 -7.089 -15.874 1.00 84.56 365 LYS A N 1
ATOM 2956 C CA . LYS A 1 365 ? 2.066 -7.296 -17.041 1.00 84.56 365 LYS A CA 1
ATOM 2957 C C . LYS A 1 365 ? 2.420 -6.344 -18.183 1.00 84.56 365 LYS A C 1
ATOM 2959 O O . LYS A 1 365 ? 2.442 -6.754 -19.340 1.00 84.56 365 LYS A O 1
ATOM 2964 N N . TYR A 1 366 ? 2.707 -5.081 -17.869 1.00 84.12 366 TYR A N 1
ATOM 2965 C CA . TYR A 1 366 ? 3.129 -4.102 -18.868 1.00 84.12 366 TYR A CA 1
ATOM 2966 C C . TYR A 1 366 ? 4.447 -4.513 -19.542 1.00 84.12 366 TYR A C 1
ATOM 2968 O O . TYR A 1 366 ? 4.543 -4.509 -20.772 1.00 84.12 366 TYR A O 1
ATOM 2976 N N . PHE A 1 367 ? 5.446 -4.917 -18.753 1.00 84.75 367 PHE A N 1
ATOM 2977 C CA . PHE A 1 367 ? 6.724 -5.388 -19.279 1.00 84.75 367 PHE A CA 1
ATOM 2978 C C . PHE A 1 367 ? 6.584 -6.685 -20.068 1.00 84.75 367 PHE A C 1
ATOM 2980 O O . PHE A 1 367 ? 7.169 -6.788 -21.139 1.00 84.75 367 PHE A O 1
ATOM 2987 N N . ASP A 1 368 ? 5.781 -7.634 -19.603 1.00 83.06 368 ASP A N 1
ATOM 2988 C CA . ASP A 1 368 ? 5.536 -8.905 -20.281 1.00 83.06 368 ASP A CA 1
ATOM 2989 C C . ASP A 1 368 ? 4.958 -8.700 -21.689 1.00 83.06 368 ASP A C 1
ATOM 2991 O O . ASP A 1 368 ? 5.470 -9.251 -22.662 1.00 83.06 368 ASP A O 1
ATOM 2995 N N . VAL A 1 369 ? 3.977 -7.803 -21.840 1.00 80.62 369 VAL A N 1
ATOM 2996 C CA . VAL A 1 369 ? 3.421 -7.437 -23.157 1.00 80.62 369 VAL A CA 1
ATOM 2997 C C . VAL A 1 369 ? 4.488 -6.844 -24.081 1.00 80.62 369 VAL A C 1
ATOM 2999 O O . VAL A 1 369 ? 4.501 -7.140 -25.277 1.00 80.62 369 VAL A O 1
ATOM 3002 N N . TYR A 1 370 ? 5.385 -6.012 -23.550 1.00 79.75 370 TYR A N 1
ATOM 3003 C CA . TYR A 1 370 ? 6.471 -5.424 -24.331 1.00 79.75 370 TYR A CA 1
ATOM 3004 C C . TYR A 1 370 ? 7.531 -6.468 -24.714 1.00 79.75 370 TYR A C 1
ATOM 3006 O O . TYR A 1 370 ? 7.899 -6.581 -25.886 1.00 79.75 370 TYR A O 1
ATOM 3014 N N . PHE A 1 371 ? 8.000 -7.260 -23.751 1.00 80.94 371 PHE A N 1
ATOM 3015 C CA . PHE A 1 371 ? 9.061 -8.242 -23.954 1.00 80.94 371 PHE A CA 1
ATOM 3016 C C . PHE A 1 371 ? 8.603 -9.473 -24.735 1.00 80.94 371 PHE A C 1
ATOM 3018 O O . PHE A 1 371 ? 9.417 -10.051 -25.443 1.00 80.94 371 PHE A O 1
ATOM 3025 N N . SER A 1 372 ? 7.305 -9.791 -24.750 1.00 77.06 372 SER A N 1
ATOM 3026 C CA . SER A 1 372 ? 6.720 -10.813 -25.635 1.00 77.06 372 SER A CA 1
ATOM 3027 C C . SER A 1 372 ? 6.988 -10.554 -27.125 1.00 77.06 372 SER A C 1
ATOM 3029 O O . SER A 1 372 ? 6.877 -11.459 -27.949 1.00 77.06 372 SER A O 1
ATOM 3031 N N . SER A 1 373 ? 7.326 -9.314 -27.503 1.00 73.31 373 SER A N 1
ATOM 3032 C CA . SER A 1 373 ? 7.726 -8.979 -28.876 1.00 73.31 373 SER A CA 1
ATOM 3033 C C . SER A 1 373 ? 9.176 -9.361 -29.215 1.00 73.31 373 SER A C 1
ATOM 3035 O O . SER A 1 373 ? 9.553 -9.368 -30.390 1.00 73.31 373 SER A O 1
ATOM 3037 N N . PHE A 1 374 ? 9.992 -9.684 -28.211 1.00 70.12 374 PHE A N 1
ATOM 3038 C CA . PHE A 1 374 ? 11.375 -10.113 -28.376 1.00 70.12 374 PHE A CA 1
ATOM 3039 C C . PHE A 1 374 ? 11.436 -11.635 -28.528 1.00 70.12 374 PHE A C 1
ATOM 3041 O O . PHE A 1 374 ? 10.673 -12.372 -27.917 1.00 70.12 374 PHE A O 1
ATOM 3048 N N . LYS A 1 375 ? 12.364 -12.118 -29.361 1.00 63.31 375 LYS A N 1
ATOM 3049 C CA . LYS A 1 375 ? 12.605 -13.559 -29.561 1.00 63.31 375 LYS A CA 1
ATOM 3050 C C . LYS A 1 375 ? 13.579 -14.158 -28.537 1.00 63.31 375 LYS A C 1
ATOM 3052 O O . LYS A 1 375 ? 13.940 -15.322 -28.666 1.00 63.31 375 LYS A O 1
ATOM 3057 N N . GLU A 1 376 ? 14.052 -13.355 -27.592 1.00 72.31 376 GLU A N 1
ATOM 3058 C CA . GLU A 1 376 ? 15.105 -13.718 -26.645 1.00 72.31 376 GLU A CA 1
ATOM 3059 C C . GLU A 1 376 ? 14.517 -14.034 -25.269 1.00 72.31 376 GLU A C 1
ATOM 3061 O O . GLU A 1 376 ? 13.500 -13.464 -24.870 1.00 72.31 376 GLU A O 1
ATOM 3066 N N . ASP A 1 377 ? 15.185 -14.924 -24.535 1.00 76.38 377 ASP A N 1
ATOM 3067 C CA . ASP A 1 377 ? 14.857 -15.210 -23.141 1.00 76.38 377 ASP A CA 1
ATOM 3068 C C . ASP A 1 377 ? 15.230 -14.007 -22.269 1.00 76.38 377 ASP A C 1
ATOM 3070 O O . ASP A 1 377 ? 16.389 -13.813 -21.895 1.00 76.38 377 ASP A O 1
ATOM 3074 N N . VAL A 1 378 ? 14.233 -13.184 -21.943 1.00 83.50 378 VAL A N 1
ATOM 3075 C CA . VAL A 1 378 ? 14.416 -12.025 -21.067 1.00 83.50 378 VAL A CA 1
ATOM 3076 C C . VAL A 1 378 ? 14.186 -12.434 -19.615 1.00 83.50 378 VAL A C 1
ATOM 3078 O O . VAL A 1 378 ? 13.078 -12.805 -19.216 1.00 83.50 378 VAL A O 1
ATOM 3081 N N . SER A 1 379 ? 15.235 -12.319 -18.802 1.00 86.12 379 SER A N 1
ATOM 3082 C CA . SER A 1 379 ? 15.133 -12.375 -17.345 1.00 86.12 379 SER A CA 1
ATOM 3083 C C . SER A 1 379 ? 15.018 -10.969 -16.765 1.00 86.12 379 SER A C 1
ATOM 3085 O O . SER A 1 379 ? 15.769 -10.063 -17.141 1.00 86.12 379 SER A O 1
ATOM 3087 N N . MET A 1 380 ? 14.108 -10.798 -15.815 1.00 90.62 380 MET A N 1
ATOM 3088 C CA . MET A 1 380 ? 13.928 -9.564 -15.066 1.00 90.62 380 MET A CA 1
ATOM 3089 C C . MET A 1 380 ? 13.964 -9.853 -13.573 1.00 90.62 380 MET A C 1
ATOM 3091 O O . MET A 1 380 ? 13.319 -10.776 -13.091 1.00 90.62 380 MET A O 1
ATOM 3095 N N . GLU A 1 381 ? 14.683 -9.034 -12.829 1.00 93.81 381 GLU A N 1
ATOM 3096 C CA . GLU A 1 381 ? 14.697 -9.055 -11.378 1.00 93.81 381 GLU A CA 1
ATOM 3097 C C . GLU A 1 381 ? 13.884 -7.882 -10.829 1.00 93.81 381 GLU A C 1
ATOM 3099 O O . GLU A 1 381 ? 13.963 -6.768 -11.336 1.00 93.81 381 GLU A O 1
ATOM 3104 N N . ILE A 1 382 ? 13.117 -8.134 -9.775 1.00 94.81 382 ILE A N 1
ATOM 3105 C CA . ILE A 1 382 ? 12.322 -7.158 -9.041 1.00 94.81 382 ILE A CA 1
ATOM 3106 C C . ILE A 1 382 ? 12.801 -7.175 -7.595 1.00 94.81 382 ILE A C 1
ATOM 3108 O O . ILE A 1 382 ? 12.703 -8.200 -6.926 1.00 94.81 382 ILE A O 1
ATOM 3112 N N . SER A 1 383 ? 13.271 -6.042 -7.093 1.00 95.19 383 SER A N 1
ATOM 3113 C CA . SER A 1 383 ? 13.700 -5.860 -5.708 1.00 95.19 383 SER A CA 1
ATOM 3114 C C . SER A 1 383 ? 12.785 -4.872 -4.985 1.00 95.19 383 SER A C 1
ATOM 3116 O O . SER A 1 383 ? 12.501 -3.781 -5.483 1.00 95.19 383 SER A O 1
ATOM 3118 N N . TYR A 1 384 ? 12.325 -5.252 -3.792 1.00 93.75 384 TYR A N 1
ATOM 3119 C CA . TYR A 1 384 ? 11.454 -4.445 -2.938 1.00 93.75 384 TYR A CA 1
ATOM 3120 C C . TYR A 1 384 ? 12.225 -3.907 -1.737 1.00 93.75 384 TYR A C 1
ATOM 3122 O O . TYR A 1 384 ? 12.893 -4.661 -1.033 1.00 93.75 384 TYR A O 1
ATOM 3130 N N . TYR A 1 385 ? 12.046 -2.623 -1.438 1.00 91.38 385 TYR A N 1
ATOM 3131 C CA . TYR A 1 385 ? 12.658 -1.974 -0.278 1.00 91.38 385 TYR A CA 1
ATOM 3132 C C . TYR A 1 385 ? 11.600 -1.521 0.730 1.00 91.38 385 TYR A C 1
ATOM 3134 O O . TYR A 1 385 ? 10.472 -1.189 0.360 1.00 91.38 385 TYR A O 1
ATOM 3142 N N . GLY A 1 386 ? 11.960 -1.512 2.017 1.00 86.06 386 GLY A N 1
ATOM 3143 C CA . GLY A 1 386 ? 11.115 -0.989 3.098 1.00 86.06 386 GLY A CA 1
ATOM 3144 C C . GLY A 1 386 ? 9.936 -1.878 3.513 1.00 86.06 386 GLY A C 1
ATOM 3145 O O . GLY A 1 386 ? 9.093 -1.433 4.287 1.00 86.06 386 GLY A O 1
ATOM 3146 N N . LYS A 1 387 ? 9.860 -3.127 3.030 1.00 86.62 387 LYS A N 1
ATOM 3147 C CA . LYS A 1 387 ? 8.796 -4.073 3.417 1.00 86.62 387 LYS A CA 1
ATOM 3148 C C . LYS A 1 387 ? 8.965 -4.654 4.822 1.00 86.62 387 LYS A C 1
ATOM 3150 O O . LYS A 1 387 ? 7.996 -5.171 5.378 1.00 86.62 387 LYS A O 1
ATOM 3155 N N . ASP A 1 388 ? 10.162 -4.569 5.401 1.00 82.69 388 ASP A N 1
ATOM 3156 C CA . ASP A 1 388 ? 10.485 -5.202 6.687 1.00 82.69 388 ASP A CA 1
ATOM 3157 C C . ASP A 1 388 ? 9.615 -4.671 7.833 1.00 82.69 388 ASP A C 1
ATOM 3159 O O . ASP A 1 388 ? 9.173 -5.431 8.695 1.00 82.69 388 ASP A O 1
ATOM 3163 N N . SER A 1 389 ? 9.249 -3.387 7.773 1.00 81.00 389 SER A N 1
ATOM 3164 C CA . SER A 1 389 ? 8.321 -2.745 8.710 1.00 81.00 389 SER A CA 1
ATOM 3165 C C . SER A 1 389 ? 6.900 -3.329 8.672 1.00 81.00 389 SER A C 1
ATOM 3167 O O . SER A 1 389 ? 6.094 -3.027 9.550 1.00 81.00 389 SER A O 1
ATOM 3169 N N . TYR A 1 390 ? 6.582 -4.177 7.688 1.00 87.38 390 TYR A N 1
ATOM 3170 C CA . TYR A 1 390 ? 5.247 -4.718 7.423 1.00 87.38 390 TYR A CA 1
ATOM 3171 C C . TYR A 1 390 ? 5.182 -6.255 7.433 1.00 87.38 390 TYR A C 1
ATOM 3173 O O . TYR A 1 390 ? 4.154 -6.817 7.060 1.00 87.38 390 TYR A O 1
ATOM 3181 N N . ASN A 1 391 ? 6.231 -6.955 7.886 1.00 81.56 391 ASN A N 1
ATOM 3182 C CA . ASN A 1 391 ? 6.358 -8.424 7.817 1.00 81.56 391 ASN A CA 1
ATOM 3183 C C . ASN A 1 391 ? 5.161 -9.234 8.349 1.00 81.56 391 ASN A C 1
ATOM 3185 O O . ASN A 1 391 ? 4.954 -10.367 7.916 1.00 81.56 391 ASN A O 1
ATOM 3189 N N . GLY A 1 392 ? 4.361 -8.665 9.252 1.00 84.31 392 GLY A N 1
ATOM 3190 C CA . GLY A 1 392 ? 3.195 -9.331 9.820 1.00 84.31 392 GLY A CA 1
ATOM 3191 C C . GLY A 1 392 ? 1.927 -9.345 8.958 1.00 84.31 392 GLY A C 1
ATOM 3192 O O . GLY A 1 392 ? 1.004 -10.093 9.271 1.00 84.31 392 GLY A O 1
ATOM 3193 N N . LEU A 1 393 ? 1.855 -8.556 7.880 1.00 89.69 393 LEU A N 1
ATOM 3194 C CA . LEU A 1 393 ? 0.617 -8.388 7.102 1.00 89.69 393 LEU A CA 1
ATOM 3195 C C . LEU A 1 393 ? 0.222 -9.612 6.263 1.00 89.69 393 LEU A C 1
ATOM 3197 O O . LEU A 1 393 ? -0.952 -9.788 5.961 1.00 89.69 393 LEU A O 1
ATOM 3201 N N . ASN A 1 394 ? 1.180 -10.471 5.927 1.00 91.25 394 ASN A N 1
ATOM 3202 C CA . ASN A 1 394 ? 0.945 -11.685 5.138 1.00 91.25 394 ASN A CA 1
ATOM 3203 C C . ASN A 1 394 ? 0.625 -12.916 5.992 1.00 91.25 394 ASN A C 1
ATOM 3205 O O . ASN A 1 394 ? 0.164 -13.930 5.486 1.00 91.25 394 ASN A O 1
ATOM 3209 N N . MET A 1 395 ? 0.846 -12.841 7.304 1.00 87.81 395 MET A N 1
ATOM 3210 C CA . MET A 1 395 ? 0.865 -14.019 8.172 1.00 87.81 395 MET A CA 1
ATOM 3211 C C . MET A 1 395 ? -0.471 -14.778 8.229 1.00 87.81 395 MET A C 1
ATOM 3213 O O . MET A 1 395 ? -0.482 -15.967 8.513 1.00 87.81 395 MET A O 1
ATOM 3217 N N . TYR A 1 396 ? -1.591 -14.105 7.954 1.00 87.19 396 TYR A N 1
ATOM 3218 C CA . TYR A 1 396 ? -2.924 -14.713 7.970 1.00 87.19 396 TYR A CA 1
ATOM 3219 C C . TYR A 1 396 ? -3.427 -15.118 6.578 1.00 87.19 396 TYR A C 1
ATOM 3221 O O . TYR A 1 396 ? -4.600 -15.462 6.447 1.00 87.19 396 TYR A O 1
ATOM 3229 N N . TYR A 1 397 ? -2.595 -15.084 5.534 1.00 89.69 397 TYR A N 1
ATOM 3230 C CA . TYR A 1 397 ? -2.960 -15.543 4.191 1.00 89.69 397 TYR A CA 1
ATOM 3231 C C . TYR A 1 397 ? -2.049 -16.689 3.756 1.00 89.69 397 TYR A C 1
ATOM 3233 O O . TYR A 1 397 ? -0.846 -16.500 3.585 1.00 89.69 397 TYR A O 1
ATOM 3241 N N . GLU A 1 398 ? -2.644 -17.860 3.534 1.00 85.25 398 GLU A N 1
ATOM 3242 C CA . GLU A 1 398 ? -1.938 -19.085 3.129 1.00 85.25 398 GLU A CA 1
ATOM 3243 C C . GLU A 1 398 ? -1.273 -18.960 1.751 1.00 85.25 398 GLU A C 1
ATOM 3245 O O . GLU A 1 398 ? -0.230 -19.556 1.503 1.00 85.25 398 GLU A O 1
ATOM 3250 N N . ASP A 1 399 ? -1.863 -18.162 0.859 1.00 85.75 399 ASP A N 1
ATOM 3251 C CA . ASP A 1 399 ? -1.402 -17.935 -0.510 1.00 85.75 399 ASP A CA 1
ATOM 3252 C C . ASP A 1 399 ? -0.445 -16.740 -0.647 1.00 85.75 399 ASP A C 1
ATOM 3254 O O . ASP A 1 399 ? 0.014 -16.439 -1.753 1.00 85.75 399 ASP A O 1
ATOM 3258 N N . SER A 1 400 ? -0.140 -16.050 0.456 1.00 87.88 400 SER A N 1
ATOM 3259 C CA . SER A 1 400 ? 0.735 -14.879 0.450 1.00 87.88 400 SER A CA 1
ATOM 3260 C C . SER A 1 400 ? 2.131 -15.196 0.972 1.00 87.88 400 SER A C 1
ATOM 3262 O O . SER A 1 400 ? 2.321 -16.080 1.809 1.00 87.88 400 SER A O 1
ATOM 3264 N N . LYS A 1 401 ? 3.128 -14.451 0.489 1.00 86.19 401 LYS A N 1
ATOM 3265 C CA . LYS A 1 401 ? 4.527 -14.650 0.870 1.00 86.19 401 LYS A CA 1
ATOM 3266 C C . LYS A 1 401 ? 5.236 -13.333 1.124 1.00 86.19 401 LYS A C 1
ATOM 3268 O O . LYS A 1 401 ? 5.006 -12.333 0.449 1.00 86.19 401 LYS A O 1
ATOM 3273 N N . ASN A 1 402 ? 6.158 -13.355 2.083 1.00 88.88 402 ASN A N 1
ATOM 3274 C CA . ASN A 1 402 ? 7.053 -12.234 2.346 1.00 88.88 402 ASN A CA 1
ATOM 3275 C C . ASN A 1 402 ? 8.166 -12.209 1.295 1.00 88.88 402 ASN A C 1
ATOM 3277 O O . ASN A 1 402 ? 9.235 -12.780 1.494 1.00 88.88 402 ASN A O 1
ATOM 3281 N N . VAL A 1 403 ? 7.902 -11.538 0.174 1.00 88.25 403 VAL A N 1
ATOM 3282 C CA . VAL A 1 403 ? 8.825 -11.460 -0.955 1.00 88.25 403 VAL A CA 1
ATOM 3283 C C . VAL A 1 403 ? 9.572 -10.126 -0.997 1.00 88.25 403 VAL A C 1
ATOM 3285 O O . VAL A 1 403 ? 8.974 -9.056 -1.146 1.00 88.25 403 VAL A O 1
ATOM 3288 N N . ASN A 1 404 ? 10.900 -10.195 -0.887 1.00 91.00 404 ASN A N 1
ATOM 3289 C CA . ASN A 1 404 ? 11.789 -9.032 -1.009 1.00 91.00 404 ASN A CA 1
ATOM 3290 C C . ASN A 1 404 ? 12.488 -8.963 -2.376 1.00 91.00 404 ASN A C 1
ATOM 3292 O O . ASN A 1 404 ? 12.915 -7.885 -2.782 1.00 91.00 404 ASN A O 1
ATOM 3296 N N . LYS A 1 405 ? 12.569 -10.086 -3.098 1.00 92.81 405 LYS A N 1
ATOM 3297 C CA . LYS A 1 405 ? 13.162 -10.177 -4.432 1.00 92.81 405 LYS A CA 1
ATOM 3298 C C . LYS A 1 405 ? 12.421 -11.227 -5.263 1.00 92.81 405 LYS A C 1
ATOM 3300 O O . LYS A 1 405 ? 12.096 -12.279 -4.729 1.00 92.81 405 LYS A O 1
ATOM 3305 N N . ILE A 1 406 ? 12.142 -10.932 -6.530 1.00 92.06 406 ILE A N 1
ATOM 3306 C CA . ILE A 1 406 ? 11.525 -11.847 -7.503 1.00 92.06 406 ILE A CA 1
ATOM 3307 C C . ILE A 1 406 ? 12.400 -11.856 -8.745 1.00 92.06 406 ILE A C 1
ATOM 3309 O O . ILE A 1 406 ? 12.763 -10.795 -9.233 1.00 92.06 406 ILE A O 1
ATOM 3313 N N . THR A 1 407 ? 12.690 -13.026 -9.295 1.00 90.31 407 THR A N 1
ATOM 3314 C CA . THR A 1 407 ? 13.240 -13.156 -10.644 1.00 90.31 407 THR A CA 1
ATOM 3315 C C . THR A 1 407 ? 12.145 -13.705 -11.547 1.00 90.31 407 THR A C 1
ATOM 3317 O O . THR A 1 407 ? 11.648 -14.808 -11.344 1.00 90.31 407 THR A O 1
ATOM 3320 N N . ALA A 1 408 ? 11.722 -12.914 -12.521 1.00 87.88 408 ALA A N 1
ATOM 3321 C CA . ALA A 1 408 ? 10.768 -13.293 -13.545 1.00 87.88 408 ALA A CA 1
ATOM 3322 C C . ALA A 1 408 ? 11.522 -13.717 -14.805 1.00 87.88 408 ALA A C 1
ATOM 3324 O O . ALA A 1 408 ? 12.346 -12.968 -15.333 1.00 87.88 408 ALA A O 1
ATOM 3325 N N . ASN A 1 409 ? 11.223 -14.907 -15.307 1.00 84.88 409 ASN A N 1
ATOM 3326 C CA . ASN A 1 409 ? 11.612 -15.312 -16.646 1.00 84.88 409 ASN A CA 1
ATOM 3327 C C . ASN A 1 409 ? 10.405 -15.076 -17.567 1.00 84.88 409 ASN A C 1
ATOM 3329 O O . ASN A 1 409 ? 9.400 -15.780 -17.469 1.00 84.88 409 ASN A O 1
ATOM 3333 N N . LEU A 1 410 ? 10.498 -14.059 -18.426 1.00 79.75 410 LEU A N 1
ATOM 3334 C CA . LEU A 1 410 ? 9.369 -13.591 -19.235 1.00 79.75 410 LEU A CA 1
ATOM 3335 C C . LEU A 1 410 ? 9.033 -14.540 -20.391 1.00 79.75 410 LEU A C 1
ATOM 3337 O O . LEU A 1 410 ? 7.883 -14.606 -20.804 1.00 79.75 410 LEU A O 1
ATOM 3341 N N . SER A 1 411 ? 9.991 -15.328 -20.885 1.00 75.69 411 SER A N 1
ATOM 3342 C CA . SER A 1 411 ? 9.722 -16.287 -21.964 1.00 75.69 411 SER A CA 1
ATOM 3343 C C . SER A 1 411 ? 8.968 -17.523 -21.480 1.00 75.69 411 SER A C 1
ATOM 3345 O O . SER A 1 411 ? 8.124 -18.070 -22.188 1.00 75.69 411 SER A O 1
ATOM 3347 N N . THR A 1 412 ? 9.247 -17.961 -20.254 1.00 75.75 412 THR A N 1
ATOM 3348 C CA . THR A 1 412 ? 8.597 -19.129 -19.647 1.00 75.75 412 THR A CA 1
ATOM 3349 C C . THR A 1 412 ? 7.385 -18.754 -18.784 1.00 75.75 412 THR A C 1
ATOM 3351 O O . THR A 1 412 ? 6.569 -19.621 -18.468 1.00 75.75 412 THR A O 1
ATOM 3354 N N . GLY A 1 413 ? 7.257 -17.478 -18.399 1.00 76.06 413 GLY A N 1
ATOM 3355 C CA . GLY A 1 413 ? 6.206 -16.969 -17.512 1.00 76.06 413 GLY A CA 1
ATOM 3356 C C . GLY A 1 413 ? 6.348 -17.421 -16.054 1.00 76.06 413 GLY A C 1
ATOM 3357 O O . GLY A 1 413 ? 5.393 -17.325 -15.283 1.00 76.06 413 GLY A O 1
ATOM 3358 N N . TYR A 1 414 ? 7.509 -17.958 -15.671 1.00 82.19 414 TYR A N 1
ATOM 3359 C CA . TYR A 1 414 ? 7.767 -18.413 -14.307 1.00 82.19 414 TYR A CA 1
ATOM 3360 C C . TYR A 1 414 ? 8.438 -17.329 -13.467 1.00 82.19 414 TYR A C 1
ATOM 3362 O O . TYR A 1 414 ? 9.316 -16.594 -13.922 1.00 82.19 414 TYR A O 1
ATOM 3370 N N . PHE A 1 415 ? 8.054 -17.296 -12.197 1.00 84.69 415 PHE A N 1
ATOM 3371 C CA . PHE A 1 415 ? 8.615 -16.434 -11.169 1.00 84.69 415 PHE A CA 1
ATOM 3372 C C . PHE A 1 415 ? 9.356 -17.284 -10.146 1.00 84.69 415 PHE A C 1
ATOM 3374 O O . PHE A 1 415 ? 8.831 -18.303 -9.694 1.00 84.69 415 PHE A O 1
ATOM 3381 N N . THR A 1 416 ? 10.546 -16.842 -9.754 1.00 85.25 416 THR A N 1
ATOM 3382 C CA . THR A 1 416 ? 11.312 -17.406 -8.643 1.00 85.25 416 THR A CA 1
ATOM 3383 C C . THR A 1 416 ? 11.526 -16.359 -7.556 1.00 85.25 416 THR A C 1
ATOM 3385 O O . THR A 1 416 ? 11.711 -15.181 -7.866 1.00 85.25 416 THR A O 1
ATOM 3388 N N . PHE A 1 417 ? 11.460 -16.745 -6.283 1.00 80.81 417 PHE A N 1
ATOM 3389 C CA . PHE A 1 417 ? 11.645 -15.832 -5.146 1.00 80.81 417 PHE A CA 1
ATOM 3390 C C . PHE A 1 417 ? 12.189 -16.537 -3.906 1.00 80.81 417 PHE A C 1
ATOM 3392 O O . PHE A 1 417 ? 12.042 -17.782 -3.822 1.00 80.81 417 PHE A O 1
#

Foldseek 3Di:
DDDDDDDDDDDDDDDDDPPDPPDDDDDDDDDDDDDDDDDDDDDDDDDDDDPPPPPDKDKDLDDFFAFFFFFKKKKKWLADDPQCNPPPDFDWGDDDCLLVVLPVLVVCVVVVDDDLSSLQSLLQKKWKPPDDPPDDLPDLADLDPPLQPPPVLADDDDPVNLVVSLVQVLQQVVVVVVCVVVVVAQWKWWHHHQWIWICHHPRKIKIFFDAPVNVVVCVVLVWDKDDFVVVLVVVPPDDPDDDPDDDPRDDDDDDDDDDDDDDDDDPPPPDDGGTAMIITDSVCVVSVSVQLSDCVRQADCTGNCGSPGTMMMGSDDTGNIDMFGWDKIWGWDQDPVRRIMIMIMTRGPVRTDRNGRCNVVSVVVVVLVVCVVPPDFMKMKMAGHDSVSPQRVCSPPPSH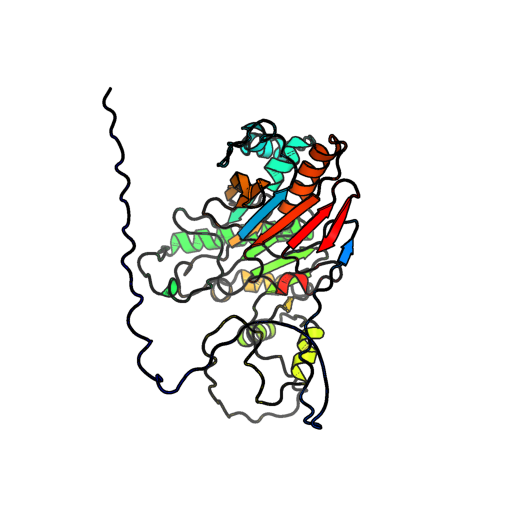DDDGMWIAGSVVSMIID

Solvent-accessible surface area (backbone atoms only — not comparable to full-atom values): 25635 Å² total; per-residue (Å²): 142,84,88,83,83,84,83,81,83,84,81,81,87,77,88,87,86,87,87,87,87,86,83,87,88,86,83,81,89,84,90,84,81,84,82,82,83,90,81,91,88,84,84,86,81,94,76,79,84,78,82,74,81,73,82,74,75,48,79,38,74,60,86,81,42,40,73,37,48,22,26,34,40,39,36,42,22,73,56,68,52,89,80,42,70,86,65,90,62,71,42,80,46,78,75,53,62,86,75,64,41,51,62,64,14,48,57,36,61,78,64,74,62,92,52,85,74,42,54,50,27,44,48,38,32,36,21,31,28,62,75,50,89,98,46,77,55,47,77,44,61,71,90,56,82,69,66,56,69,53,70,92,58,46,62,83,67,54,73,66,59,39,52,52,51,51,51,52,47,49,52,32,50,54,49,53,50,51,35,40,77,67,65,75,36,63,51,38,36,40,34,27,57,72,37,39,37,36,44,36,63,94,72,40,33,32,36,27,51,39,42,56,70,56,54,49,54,34,49,77,65,67,36,56,66,47,71,56,67,80,62,59,56,63,66,76,74,71,71,95,82,86,82,87,80,92,74,99,74,91,80,80,88,76,86,76,89,77,90,81,80,91,79,81,93,66,89,78,77,80,72,68,85,57,71,43,40,35,36,46,40,62,91,30,44,70,55,50,51,56,45,55,68,33,61,91,64,43,40,42,96,62,46,49,59,24,81,40,69,43,21,38,40,27,74,57,89,58,68,91,39,42,82,44,57,51,42,75,50,37,35,37,44,69,45,97,88,72,48,61,38,30,37,39,38,38,27,19,83,86,70,39,24,84,40,54,53,62,34,62,58,49,50,47,54,55,48,44,64,58,52,68,77,50,97,59,84,44,52,36,37,39,41,52,34,67,36,75,89,33,68,43,56,32,74,88,39,94,80,35,46,96,73,51,47,37,40,37,34,61,71,80,49,37,35,35,69

Organism: Parastrongyloides trichosuri (NCBI:txid131310)

Sequence (417 aa):
MKSSLFKVRKRTIKASGENLIKEFSTNDNIIDENCTSFDILGEEIEKNEKIVLKKSTETVKQFPKDFRISSRLHFTSSSPFQWIKNIEKDGSVDIPDDVNDKYEGFINFLSNKENKKECLSNSLTYFIFPNILGQCSYPRLYCDMKDYQTLDKKFLVNNEMFEILMNQWKQCLDQNISLWNKKKIEYFYICGSLYTILFGPNEKIIMNGTTLNFRKKLKENGIFYDIHPSLTKLCGELSYEDISSSIVCEKKLKIINEENDNEEGGEKLYEPKGFYPISINITCLSQFILLLKNPSFSLVNYGIHSQLPPSIISAYPFHNSTMKFLNISSRIVKLSSGMIEYHVDVYGCDGEGPILPHVASEMMKYFDVYFSSFKEDVSMEISYYGKDSYNGLNMYYEDSKNVNKITANLSTGYFTF

InterPro domains:
  IPR024861 Donson [PTHR12972] (48-226)
  IPR060529 Protein downstream neighbor of Son domain [PF27662] (66-242)
  IPR060529 Protein d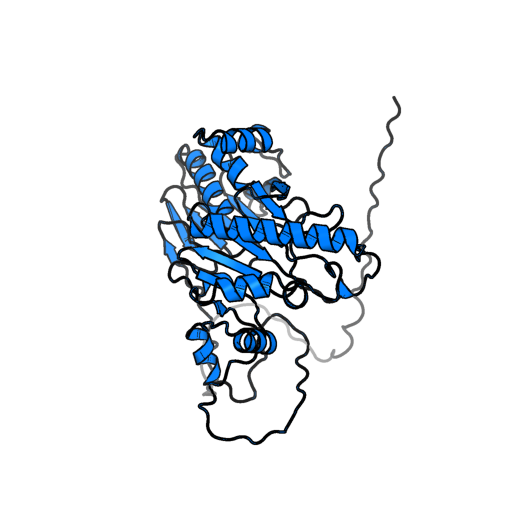ownstream neighbor of Son domain [PF27662] (291-401)

Nearest PDB structures (foldseek):
  8ouw-assembly1_G  TM=8.135E-01  e=8.235E-22  Caenorhabditis elegans
  8ouw-assembly1_F  TM=7.669E-01  e=1.689E-22  Caenorhabditis elegans
  8q6o-assembly1_L  TM=6.823E-01  e=2.016E-15  Xenopus laevis
  8a7f-assembly1_A  TM=3.168E-01  e=2.082E+00  Pseudomonas putida KT2440

Secondary structure (DSSP, 8-state):
----PPPP-PPP------SS--S-----------------------------------EESSPPB--PPBSEEEEEESS--TTTTT--SSEEEPPPHHHH-HHHHHHHHHTT---TTHHHHHHTEEEEE---TTS--S--S---TTTTS-GGG-----HHHHHHHHHHHHHHHHHHHHHHHTTSSS-EEEE-SS-EEEE-STT-EEEEEE-HHHHHHHHHTT--EEE-HHHHHTTSS--TT--SSS-------------------S----PPPS-EEEEE-GGGHHHHHHHHT-HHHH--SSSTTTTPPPEEEESS--TTPEEEE-EEEEEEEE-TTS-EEEEEEEE-TTSS--B-HHHHHHHHHHHHHHHTTSSS--EEEEEEES-GGGTTTTTT-TTB---SEEEEETTTTEEE-